Protein 5YIX (pdb70)

Organism: Caulobacter vibrioides (strain NA1000 / CB15N) (NCBI:txid565050)

Structure (mmCIF, N/CA/C/O backbone):
data_5YIX
#
_entry.id   5YIX
#
_cell.length_a   65.199
_cell.length_b   65.199
_cell.length_c   397.934
_cell.angle_alpha   90.00
_cell.angle_beta   90.00
_cell.angle_gamma   120.00
#
_symmetry.space_group_name_H-M   'P 65 2 2'
#
loop_
_entity.id
_entity.type
_entity.pdbx_description
1 polymer 'RNA polymerase sigma factor RpoD'
2 polymer 'Cell cycle regulatory protein GcrA'
3 non-polymer (R,R)-2,3-BUTANEDIOL
4 non-polymer 'ZINC ION'
5 water water
#
loop_
_atom_site.group_PDB
_atom_site.id
_atom_site.type_symbol
_atom_site.label_atom_id
_atom_site.label_alt_id
_atom_site.label_comp_id
_atom_site.label_asym_id
_atom_site.label_entity_id
_atom_site.label_seq_id
_atom_site.pdbx_PDB_ins_code
_atom_site.Cartn_x
_atom_site.Cartn_y
_atom_site.Cartn_z
_atom_site.occupancy
_atom_site.B_iso_or_equiv
_atom_site.auth_seq_id
_atom_site.auth_comp_id
_atom_site.auth_asym_id
_atom_site.auth_atom_id
_atom_site.pdbx_PDB_model_num
ATOM 1 N N . LEU A 1 2 ? 44.822 38.349 200.921 1.00 28.13 128 LEU A N 1
ATOM 2 C CA . LEU A 1 2 ? 44.798 38.130 202.366 1.00 36.40 128 LEU A CA 1
ATOM 3 C C . LEU A 1 2 ? 43.812 37.034 202.799 1.00 36.71 128 LEU A C 1
ATOM 4 O O . LEU A 1 2 ? 44.068 36.329 203.770 1.00 36.18 128 LEU A O 1
ATOM 6 N N . LEU A 1 3 ? 42.678 36.894 202.119 1.00 30.82 129 LEU A N 1
ATOM 7 C CA . LEU A 1 3 ? 41.715 35.863 202.544 1.00 33.56 129 LEU A CA 1
ATOM 8 C C . LEU A 1 3 ? 41.981 34.499 201.898 1.00 26.33 129 LEU A C 1
ATOM 9 O O . LEU A 1 3 ? 42.298 34.418 200.721 1.00 26.94 129 LEU A O 1
ATOM 14 N N . SER A 1 4 ? 41.855 33.432 202.674 1.00 25.91 130 SER A N 1
ATOM 15 C CA . SER A 1 4 ? 41.792 32.097 202.091 1.00 29.02 130 SER A CA 1
ATOM 16 C C . SER A 1 4 ? 40.395 31.878 201.517 1.00 26.36 130 SER A C 1
ATOM 17 O O . SER A 1 4 ? 39.486 32.660 201.791 1.00 27.02 130 SER A O 1
ATOM 20 N N . ARG A 1 5 ? 40.206 30.805 200.754 1.00 23.99 131 ARG A N 1
ATOM 21 C CA . ARG A 1 5 ? 38.872 30.470 200.273 1.00 20.08 131 ARG A CA 1
ATOM 22 C C . ARG A 1 5 ? 37.899 30.294 201.438 1.00 20.61 131 ARG A C 1
ATOM 23 O O . ARG A 1 5 ? 36.713 30.672 201.344 1.00 19.36 131 ARG A O 1
ATOM 31 N N . GLU A 1 6 ? 38.399 29.724 202.535 1.00 20.46 132 GLU A N 1
ATOM 32 C CA . GLU A 1 6 ? 37.585 29.521 203.743 1.00 18.85 132 GLU A CA 1
ATOM 33 C C . GLU A 1 6 ? 37.202 30.864 204.389 1.00 19.12 132 GLU A C 1
ATOM 34 O O . GLU A 1 6 ? 36.127 30.992 204.948 1.00 18.21 132 GLU A O 1
ATOM 40 N N . GLY A 1 7 ? 38.085 31.856 204.313 1.00 19.74 133 GLY A N 1
ATOM 41 C CA . GLY A 1 7 ? 37.788 33.185 204.844 1.00 22.46 133 GLY A CA 1
ATOM 42 C C . GLY A 1 7 ? 36.707 33.876 204.022 1.00 23.83 133 GLY A C 1
ATOM 43 O O . GLY A 1 7 ? 35.792 34.526 204.563 1.00 21.99 133 GLY A O 1
ATOM 44 N N . GLU A 1 8 ? 36.800 33.706 202.705 1.00 21.61 134 GLU A N 1
ATOM 45 C CA . GLU A 1 8 ? 35.786 34.207 201.791 1.00 20.57 134 GLU A CA 1
ATOM 46 C C . GLU A 1 8 ? 34.431 33.593 202.105 1.00 21.23 134 GLU A C 1
ATOM 47 O O . GLU A 1 8 ? 33.420 34.301 202.187 1.00 22.95 134 GLU A O 1
ATOM 53 N N . ILE A 1 9 ? 34.420 32.279 202.312 1.00 21.81 135 ILE A N 1
ATOM 54 C CA . ILE A 1 9 ? 33.194 31.582 202.635 1.00 16.62 135 ILE A CA 1
ATOM 55 C C . ILE A 1 9 ? 32.641 32.076 203.965 1.00 21.90 135 ILE A C 1
ATOM 56 O O . ILE A 1 9 ? 31.442 32.317 204.089 1.00 19.87 135 ILE A O 1
ATOM 61 N N . ALA A 1 10 ? 33.516 32.219 204.959 1.00 20.83 136 ALA A N 1
ATOM 62 C CA . ALA A 1 10 ? 33.101 32.631 206.298 1.00 20.55 136 ALA A CA 1
ATOM 63 C C . ALA A 1 10 ? 32.428 34.009 206.252 1.00 22.58 136 ALA A C 1
ATOM 64 O O . ALA A 1 10 ? 31.403 34.257 206.907 1.00 20.33 136 ALA A O 1
ATOM 66 N N . ILE A 1 11 ? 33.009 34.892 205.450 1.00 20.96 137 ILE A N 1
ATOM 67 C CA . ILE A 1 11 ? 32.449 36.205 205.267 1.00 21.18 137 ILE A CA 1
ATOM 68 C C . ILE A 1 11 ? 31.101 36.125 204.566 1.00 23.70 137 ILE A C 1
ATOM 69 O O . ILE A 1 11 ? 30.137 36.739 205.027 1.00 26.67 137 ILE A O 1
ATOM 74 N N . ALA A 1 12 ? 31.015 35.354 203.482 1.00 21.38 138 ALA A N 1
ATOM 75 C CA . ALA A 1 12 ? 29.731 35.176 202.804 1.00 21.45 138 ALA A CA 1
ATOM 76 C C . ALA A 1 12 ? 28.658 34.696 203.786 1.00 20.22 138 ALA A C 1
ATOM 77 O O . ALA A 1 12 ? 27.552 35.231 203.809 1.00 22.28 138 ALA A O 1
ATOM 79 N N . LYS A 1 13 ? 29.005 33.715 204.611 1.00 18.21 139 LYS A N 1
ATOM 80 C CA . LYS A 1 13 ? 28.075 33.140 205.569 1.00 21.52 139 LYS A CA 1
ATOM 81 C C . LYS A 1 13 ? 27.630 34.146 206.613 1.00 21.07 139 LYS A C 1
ATOM 82 O O . LYS A 1 13 ? 26.472 34.148 207.000 1.00 22.11 139 LYS A O 1
ATOM 88 N N . ARG A 1 14 ? 28.548 34.997 207.068 1.00 22.28 140 ARG A N 1
ATOM 89 C CA . ARG A 1 14 ? 28.192 36.011 208.057 1.00 18.73 140 ARG A CA 1
ATOM 90 C C . ARG A 1 14 ? 27.248 37.030 207.409 1.00 21.81 140 ARG A C 1
ATOM 91 O O . ARG A 1 14 ? 26.243 37.420 207.983 1.00 22.55 140 ARG A O 1
ATOM 99 N N . ILE A 1 15 ? 27.551 37.433 206.188 1.00 22.84 141 ILE A N 1
ATOM 100 C CA . ILE A 1 15 ? 26.660 38.345 205.488 1.00 22.56 141 ILE A CA 1
ATOM 101 C C . ILE A 1 15 ? 25.265 37.756 205.346 1.00 24.51 141 ILE A C 1
ATOM 102 O O . ILE A 1 15 ? 24.256 38.431 205.606 1.00 25.82 141 ILE A O 1
ATOM 107 N N . GLU A 1 16 ? 25.211 36.486 204.956 1.00 20.48 142 GLU A N 1
ATOM 108 C CA . GLU A 1 16 ? 23.938 35.835 204.735 1.00 22.67 142 GLU A CA 1
ATOM 109 C C . GLU A 1 16 ? 23.180 35.720 206.046 1.00 25.03 142 GLU A C 1
ATOM 110 O O . GLU A 1 16 ? 21.968 35.898 206.062 1.00 28.42 142 GLU A O 1
ATOM 116 N N . ALA A 1 17 ? 23.889 35.445 207.142 1.00 22.34 143 ALA A N 1
ATOM 117 C CA . ALA A 1 17 ? 23.245 35.314 208.450 1.00 23.47 143 ALA A CA 1
ATOM 118 C C . ALA A 1 17 ? 22.709 36.656 208.964 1.00 22.25 143 ALA A C 1
ATOM 119 O O . ALA A 1 17 ? 21.630 36.718 209.545 1.00 23.04 143 ALA A O 1
ATOM 121 N N . GLY A 1 18 ? 23.478 37.719 208.750 1.00 21.03 144 GLY A N 1
ATOM 122 C CA . GLY A 1 18 ? 23.078 39.051 209.149 1.00 22.73 144 GLY A CA 1
ATOM 123 C C . GLY A 1 18 ? 21.824 39.446 208.392 1.00 23.79 144 GLY A C 1
ATOM 124 O O . GLY A 1 18 ? 20.826 39.857 208.991 1.00 20.98 144 GLY A O 1
ATOM 125 N N . ARG A 1 19 ? 21.885 39.288 207.070 1.00 25.68 145 ARG A N 1
ATOM 126 C CA . ARG A 1 19 ? 20.732 39.487 206.197 1.00 22.54 145 ARG A CA 1
ATOM 127 C C . ARG A 1 19 ? 19.516 38.698 206.668 1.00 24.25 145 ARG A C 1
ATOM 128 O O . ARG A 1 19 ? 18.425 39.259 206.750 1.00 23.17 145 ARG A O 1
ATOM 136 N N . ASP A 1 20 ? 19.694 37.410 206.969 1.00 22.18 146 ASP A N 1
ATOM 137 C CA . ASP A 1 20 ? 18.582 36.583 207.447 1.00 24.99 146 ASP A CA 1
ATOM 138 C C . ASP A 1 20 ? 17.995 37.139 208.742 1.00 26.32 146 ASP A C 1
ATOM 139 O O . ASP A 1 20 ? 16.793 37.094 208.950 1.00 24.54 146 ASP A O 1
ATOM 144 N N . THR A 1 21 ? 18.853 37.626 209.626 1.00 23.70 147 THR A N 1
ATOM 145 C CA . THR A 1 21 ? 18.383 38.184 210.882 1.00 23.47 147 THR A CA 1
ATOM 146 C C . THR A 1 21 ? 17.535 39.432 210.578 1.00 22.56 147 THR A C 1
ATOM 147 O O . THR A 1 21 ? 16.455 39.624 211.161 1.00 20.39 147 THR A O 1
ATOM 151 N N . MET A 1 22 ? 17.989 40.229 209.612 1.00 20.50 148 MET A N 1
ATOM 152 C CA . MET A 1 22 ? 17.239 41.409 209.186 1.00 21.23 148 MET A CA 1
ATOM 153 C C . MET A 1 22 ? 15.869 41.036 208.636 1.00 23.99 148 MET A C 1
ATOM 154 O O . MET A 1 22 ? 14.859 41.619 209.022 1.00 23.92 148 MET A O 1
ATOM 159 N N . ILE A 1 23 ? 15.836 40.071 207.726 1.00 22.57 149 ILE A N 1
ATOM 160 C CA . ILE A 1 23 ? 14.583 39.624 207.146 1.00 23.54 149 ILE A CA 1
ATOM 161 C C . ILE A 1 23 ? 13.656 39.058 208.233 1.00 22.48 149 ILE A C 1
ATOM 162 O O . ILE A 1 23 ? 12.437 39.282 208.223 1.00 17.48 149 ILE A O 1
ATOM 167 N N . ARG A 1 24 ? 14.254 38.332 209.169 1.00 21.50 150 ARG A N 1
ATOM 168 C CA . ARG A 1 24 ? 13.527 37.712 210.263 1.00 22.20 150 ARG A CA 1
ATOM 169 C C . ARG A 1 24 ? 12.797 38.787 211.051 1.00 25.06 150 ARG A C 1
ATOM 170 O O . ARG A 1 24 ? 11.618 38.639 211.342 1.00 27.59 150 ARG A O 1
ATOM 178 N N . GLY A 1 25 ? 13.490 39.887 211.358 1.00 24.23 151 GLY A N 1
ATOM 179 C CA . GLY A 1 25 ? 12.876 40.994 212.077 1.00 21.77 151 GLY A CA 1
ATOM 180 C C . GLY A 1 25 ? 11.852 41.735 211.242 1.00 22.49 151 GLY A C 1
ATOM 181 O O . GLY A 1 25 ? 10.742 42.039 211.688 1.00 26.88 151 GLY A O 1
ATOM 182 N N . LEU A 1 26 ? 12.220 42.010 210.004 1.00 18.97 152 LEU A N 1
ATOM 183 C CA . LEU A 1 26 ? 11.333 42.673 209.063 1.00 21.68 152 LEU A CA 1
ATOM 184 C C . LEU A 1 26 ? 10.006 41.943 208.802 1.00 24.27 152 LEU A C 1
ATOM 185 O O . LEU A 1 26 ? 8.981 42.587 208.603 1.00 28.44 152 LEU A O 1
ATOM 190 N N . CYS A 1 27 ? 10.004 40.616 208.812 1.00 22.92 153 CYS A N 1
ATOM 191 C CA . CYS A 1 27 ? 8.811 39.869 208.416 1.00 28.85 153 CYS A CA 1
ATOM 192 C C . CYS A 1 27 ? 7.711 39.912 209.495 1.00 30.18 153 CYS A C 1
ATOM 193 O O . CYS A 1 27 ? 6.545 39.580 209.230 1.00 29.62 153 CYS A O 1
ATOM 196 N N . GLU A 1 28 ? 8.082 40.327 210.699 1.00 28.66 154 GLU A N 1
ATOM 197 C CA . GLU A 1 28 ? 7.117 40.509 211.772 1.00 30.58 154 GLU A CA 1
ATOM 198 C C . GLU A 1 28 ? 6.271 41.769 211.554 1.00 30.24 154 GLU A C 1
ATOM 199 O O . GLU A 1 28 ? 5.140 41.863 212.027 1.00 29.90 154 GLU A O 1
ATOM 205 N N . SER A 1 29 ? 6.814 42.728 210.820 1.00 27.32 155 SER A N 1
ATOM 206 C CA . SER A 1 29 ? 6.108 43.974 210.572 1.00 28.80 155 SER A CA 1
ATOM 207 C C . SER A 1 29 ? 5.194 43.879 209.368 1.00 31.47 155 SER A C 1
ATOM 208 O O . SER A 1 29 ? 5.573 43.342 208.330 1.00 30.58 155 SER A O 1
ATOM 211 N N . ALA A 1 30 ? 3.995 44.435 209.501 1.00 35.16 156 ALA A N 1
ATOM 212 C CA . ALA A 1 30 ? 3.018 44.435 208.419 1.00 34.51 156 ALA A CA 1
ATOM 213 C C . ALA A 1 30 ? 3.507 45.262 207.236 1.00 31.67 156 ALA A C 1
ATOM 214 O O . ALA A 1 30 ? 3.204 44.951 206.091 1.00 33.21 156 ALA A O 1
ATOM 216 N N . LEU A 1 31 ? 4.244 46.329 207.521 1.00 30.39 157 LEU A N 1
ATOM 217 C CA . LEU A 1 31 ? 4.725 47.214 206.471 1.00 34.10 157 LEU A CA 1
ATOM 218 C C . LEU A 1 31 ? 5.624 46.498 205.450 1.00 32.75 157 LEU A C 1
ATOM 219 O O . LEU A 1 31 ? 5.585 46.816 204.260 1.00 28.57 157 LEU A O 1
ATOM 224 N N . THR A 1 32 ? 6.413 45.522 205.887 1.00 28.21 158 THR A N 1
ATOM 225 C CA . THR A 1 32 ? 7.334 44.921 204.933 1.00 34.73 158 THR A CA 1
ATOM 226 C C . THR A 1 32 ? 6.541 44.148 203.882 1.00 31.09 158 THR A C 1
ATOM 227 O O . THR A 1 32 ? 6.833 44.207 202.683 1.00 28.43 158 THR A O 1
ATOM 231 N N . PHE A 1 33 ? 5.483 43.483 204.316 1.00 30.89 159 PHE A N 1
ATOM 232 C CA . PHE A 1 33 ? 4.676 42.761 203.361 1.00 33.37 159 PHE A CA 1
ATOM 233 C C . PHE A 1 33 ? 3.683 43.638 202.602 1.00 33.87 159 PHE A C 1
ATOM 234 O O . PHE A 1 33 ? 3.315 43.306 201.474 1.00 32.61 159 PHE A O 1
ATOM 242 N N . GLU A 1 34 ? 3.281 44.771 203.170 1.00 28.31 160 GLU A N 1
ATOM 243 C CA . GLU A 1 34 ? 2.518 45.724 202.372 1.00 30.31 160 GLU A CA 1
ATOM 244 C C . GLU A 1 34 ? 3.397 46.236 201.226 1.00 31.67 160 GLU A C 1
ATOM 245 O O . GLU A 1 34 ? 2.933 46.396 200.090 1.00 27.67 160 GLU A O 1
ATOM 251 N N . ALA A 1 35 ? 4.668 46.479 201.541 1.00 29.82 161 ALA A N 1
ATOM 252 C CA . ALA A 1 35 ? 5.647 46.946 200.570 1.00 27.73 161 ALA A CA 1
ATOM 253 C C . ALA A 1 35 ? 5.807 45.925 199.462 1.00 28.45 161 ALA A C 1
ATOM 254 O O . ALA A 1 35 ? 5.740 46.252 198.271 1.00 28.69 161 ALA A O 1
ATOM 256 N N . ILE A 1 36 ? 5.978 44.672 199.858 1.00 28.92 162 ILE A N 1
ATOM 257 C CA . ILE A 1 36 ? 6.103 43.612 198.868 1.00 31.07 162 ILE A CA 1
ATOM 258 C C . ILE A 1 36 ? 4.82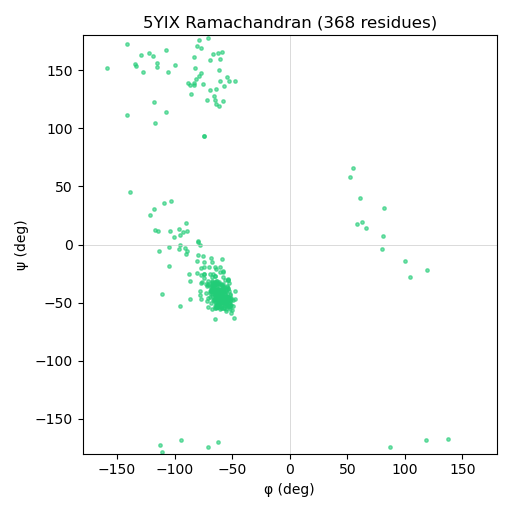3 43.463 198.025 1.00 32.05 162 ILE A C 1
ATOM 259 O O . ILE A 1 36 ? 4.891 43.216 196.821 1.00 32.41 162 ILE A O 1
ATOM 264 N N . MET A 1 37 ? 3.659 43.667 198.625 1.00 31.14 163 MET A N 1
ATOM 265 C CA . MET A 1 37 ? 2.423 43.657 197.841 1.00 28.29 163 MET A CA 1
ATOM 266 C C . MET A 1 37 ? 2.360 44.792 196.826 1.00 32.24 163 MET A C 1
ATOM 267 O O . MET A 1 37 ? 1.938 44.583 195.679 1.00 33.18 163 MET A O 1
ATOM 272 N N . VAL A 1 38 ? 2.804 45.981 197.231 1.00 30.26 164 VAL A N 1
ATOM 273 C CA . VAL A 1 38 ? 2.876 47.103 196.300 1.00 29.00 164 VAL A CA 1
ATOM 274 C C . VAL A 1 38 ? 3.843 46.784 195.160 1.00 29.23 164 VAL A C 1
ATOM 275 O O . VAL A 1 38 ? 3.543 47.044 194.009 1.00 31.74 164 VAL A O 1
ATOM 279 N N . TRP A 1 39 ? 4.991 46.191 195.473 1.00 29.77 165 TRP A N 1
ATOM 280 C CA . TRP A 1 39 ? 5.958 45.866 194.429 1.00 29.45 165 TRP A CA 1
ATOM 281 C C . TRP A 1 39 ? 5.382 44.835 193.445 1.00 32.84 165 TRP A C 1
ATOM 282 O O . TRP A 1 39 ? 5.563 44.950 192.231 1.00 31.29 165 TRP A O 1
ATOM 293 N N . ARG A 1 40 ? 4.662 43.852 193.969 1.00 29.46 166 ARG A N 1
ATOM 294 C CA . ARG A 1 40 ? 3.974 42.894 193.123 1.00 31.13 166 ARG A CA 1
ATOM 295 C C . ARG A 1 40 ? 3.036 43.610 192.161 1.00 35.61 166 ARG A C 1
ATOM 296 O O . ARG A 1 40 ? 3.055 43.377 190.945 1.00 34.48 166 ARG A O 1
ATOM 304 N N . GLU A 1 41 ? 2.229 44.498 192.731 1.00 36.91 167 GLU A N 1
ATOM 305 C CA . GLU A 1 41 ? 1.344 45.366 191.971 1.00 36.31 167 GLU A CA 1
ATOM 306 C C . GLU A 1 41 ? 2.063 46.113 190.837 1.00 38.27 167 GLU A C 1
ATOM 307 O O . GLU A 1 41 ? 1.715 45.977 189.663 1.00 36.66 167 GLU A O 1
ATOM 313 N N . GLU A 1 42 ? 3.074 46.893 191.197 1.00 37.16 168 GLU A N 1
ATOM 314 C CA . GLU A 1 42 ? 3.769 47.737 190.238 1.00 38.45 168 GLU A CA 1
ATOM 315 C C . GLU A 1 42 ? 4.500 46.914 189.172 1.00 37.38 168 GLU A C 1
ATOM 316 O O . GLU A 1 42 ? 4.709 47.392 188.056 1.00 37.33 168 GLU A O 1
ATOM 322 N N . LEU A 1 43 ? 4.885 45.684 189.506 1.00 32.79 169 LEU A N 1
ATOM 323 C CA . LEU A 1 43 ? 5.470 44.798 188.500 1.00 35.28 169 LEU A CA 1
ATOM 324 C C . LEU A 1 43 ? 4.390 44.358 187.520 1.00 38.49 169 LEU A C 1
ATOM 325 O O . LEU A 1 43 ? 4.594 44.387 186.305 1.00 33.77 169 LEU A O 1
ATOM 330 N N . GLY A 1 44 ? 3.239 43.955 188.060 1.00 35.49 170 GLY A N 1
ATOM 331 C CA . GLY A 1 44 ? 2.139 43.481 187.242 1.00 33.48 170 GLY A CA 1
ATOM 332 C C . GLY A 1 44 ? 1.649 44.494 186.223 1.00 37.98 170 GLY A C 1
ATOM 333 O O . GLY A 1 44 ? 1.069 44.127 185.212 1.00 47.71 170 GLY A O 1
ATOM 334 N N . THR A 1 45 ? 1.890 45.771 186.484 1.00 34.21 171 THR A N 1
ATOM 335 C CA . THR A 1 45 ? 1.377 46.831 185.632 1.00 38.35 171 THR A CA 1
ATOM 336 C C . THR A 1 45 ? 2.493 47.599 184.930 1.00 40.77 171 THR A C 1
ATOM 337 O O . THR A 1 45 ? 2.257 48.658 184.355 1.00 46.82 171 THR A O 1
ATOM 341 N N . GLY A 1 46 ? 3.709 47.075 184.994 1.00 34.12 172 GLY A N 1
ATOM 342 C CA . GLY A 1 46 ? 4.844 47.705 184.354 1.00 34.38 172 GLY A CA 1
ATOM 343 C C . GLY A 1 46 ? 5.227 49.041 184.966 1.00 38.97 172 GLY A C 1
ATOM 344 O O . GLY A 1 46 ? 5.975 49.798 184.362 1.00 39.78 172 GLY A O 1
ATOM 345 N N . ARG A 1 47 ? 4.716 49.353 186.153 1.00 38.37 173 ARG A N 1
ATOM 346 C CA . ARG A 1 47 ? 5.134 50.589 186.804 1.00 41.87 173 ARG A CA 1
ATOM 347 C C . ARG A 1 47 ? 6.606 50.489 187.172 1.00 42.11 173 ARG A C 1
ATOM 348 O O . ARG A 1 47 ? 7.369 51.440 186.978 1.00 41.34 173 ARG A O 1
ATOM 356 N N . ILE A 1 48 ? 7.013 49.333 187.691 1.00 38.32 174 ILE A N 1
ATOM 357 C CA . ILE A 1 48 ? 8.438 49.093 187.892 1.00 40.20 174 ILE A CA 1
ATOM 358 C C . ILE A 1 48 ? 8.915 47.844 187.158 1.00 34.58 174 ILE A C 1
ATOM 359 O O . ILE A 1 48 ? 8.118 47.010 186.711 1.00 33.07 174 ILE A O 1
ATOM 364 N N . LEU A 1 49 ? 10.231 47.741 187.030 1.00 33.97 175 LEU A N 1
ATOM 365 C CA . LEU A 1 49 ? 10.859 46.668 186.280 1.00 31.45 175 LEU A CA 1
ATOM 366 C C . LEU A 1 49 ? 11.344 45.591 187.229 1.00 31.22 175 LEU A C 1
ATOM 367 O O . LEU A 1 49 ? 11.618 45.872 188.406 1.00 28.43 175 LEU A O 1
ATOM 372 N N . LEU A 1 50 ? 11.449 44.369 186.709 1.00 24.30 176 LEU A N 1
ATOM 373 C CA . LEU A 1 50 ? 11.874 43.223 187.503 1.00 25.88 176 LEU A CA 1
ATOM 374 C C . LEU A 1 50 ? 13.196 43.507 188.202 1.00 26.09 176 LEU A C 1
ATOM 375 O O . LEU A 1 50 ? 13.380 43.129 189.356 1.00 23.85 176 LEU A O 1
ATOM 380 N N . ARG A 1 51 ? 14.091 44.202 187.500 1.00 24.61 177 ARG A N 1
ATOM 381 C CA . ARG A 1 51 ? 15.445 44.464 187.986 1.00 27.51 177 ARG A CA 1
ATOM 382 C C . ARG A 1 51 ? 15.506 45.346 189.246 1.00 25.03 177 ARG A C 1
ATOM 383 O O . ARG A 1 51 ? 16.517 45.361 189.942 1.00 24.03 177 ARG A O 1
ATOM 391 N N . GLU A 1 52 ? 14.439 46.077 189.530 1.00 20.62 178 GLU A N 1
ATOM 392 C CA . GLU A 1 52 ? 14.420 46.958 190.698 1.00 28.45 178 GLU A CA 1
ATOM 393 C C . GLU A 1 52 ? 13.942 46.214 191.953 1.00 25.71 178 GLU A C 1
ATOM 394 O O . GLU A 1 52 ? 14.292 46.591 193.063 1.00 27.33 178 GLU A O 1
ATOM 400 N N . VAL A 1 53 ? 13.163 45.148 191.767 1.00 24.21 179 VAL A N 1
ATOM 401 C CA . VAL A 1 53 ? 12.668 44.347 192.883 1.00 20.75 179 VAL A CA 1
ATOM 402 C C . VAL A 1 53 ? 13.634 43.249 193.318 1.00 23.70 179 VAL A C 1
ATOM 403 O O . VAL A 1 53 ? 13.895 43.080 194.508 1.00 23.81 179 VAL A O 1
ATOM 407 N N . ILE A 1 54 ? 14.165 42.494 192.362 1.00 22.95 180 ILE A N 1
ATOM 408 C CA . ILE A 1 54 ? 15.057 41.390 192.702 1.00 22.74 180 ILE A CA 1
ATOM 409 C C . ILE A 1 54 ? 16.503 41.701 192.358 1.00 22.08 180 ILE A C 1
ATOM 410 O O . ILE A 1 54 ? 16.791 42.665 191.673 1.00 24.54 180 ILE A O 1
ATOM 415 N N . ASP A 1 55 ? 17.402 40.877 192.872 1.00 25.57 181 ASP A N 1
ATOM 416 C CA . ASP A 1 55 ? 18.767 40.794 192.389 1.00 24.44 181 ASP A CA 1
ATOM 417 C C . ASP A 1 55 ? 18.763 40.053 191.045 1.00 23.44 181 ASP A C 1
ATOM 418 O O . ASP A 1 55 ? 18.833 38.823 191.000 1.00 22.53 181 ASP A O 1
ATOM 423 N N . LEU A 1 56 ? 18.689 40.801 189.952 1.00 23.50 182 LEU A N 1
ATOM 424 C CA . LEU A 1 56 ? 18.497 40.190 188.637 1.00 25.50 182 LEU A CA 1
ATOM 425 C C . LEU A 1 56 ? 19.610 39.212 188.234 1.00 26.52 182 LEU A C 1
ATOM 426 O O . LEU A 1 56 ? 19.341 38.043 187.910 1.00 23.49 182 LEU A O 1
ATOM 431 N N . GLU A 1 57 ? 20.852 39.687 188.263 1.00 24.39 183 GLU A N 1
ATOM 432 C CA . GLU A 1 57 ? 21.981 38.859 187.855 1.00 27.09 183 GLU A CA 1
ATOM 433 C C . GLU A 1 57 ? 22.197 37.666 188.790 1.00 24.18 183 GLU A C 1
ATOM 434 O O . GLU A 1 57 ? 22.510 36.566 188.328 1.00 25.04 183 GLU A O 1
ATOM 440 N N . GLY A 1 58 ? 22.040 37.879 190.095 1.00 24.73 184 GLY A N 1
ATOM 441 C CA . GLY A 1 58 ? 22.097 36.777 191.047 1.00 24.87 184 GLY A CA 1
ATOM 442 C C . GLY A 1 58 ? 21.087 35.663 190.773 1.00 27.32 184 GLY A C 1
ATOM 443 O O . GLY A 1 58 ? 21.433 34.471 190.779 1.00 25.30 184 GLY A O 1
ATOM 444 N N . THR A 1 59 ? 19.837 36.054 190.518 1.00 25.43 185 THR A N 1
ATOM 445 C CA . THR A 1 59 ? 18.760 35.094 190.264 1.00 26.26 185 THR A CA 1
ATOM 446 C C . THR A 1 59 ? 18.990 34.334 188.957 1.00 27.23 185 THR A C 1
ATOM 447 O O . THR A 1 59 ? 18.895 33.071 188.900 1.00 27.60 185 THR A O 1
ATOM 451 N N . TYR A 1 60 ? 19.312 35.100 187.910 1.00 25.92 186 TYR A N 1
ATOM 452 C CA . TYR A 1 60 ? 19.605 34.488 186.612 1.00 26.81 186 TYR A CA 1
ATOM 453 C C . TYR A 1 60 ? 20.766 33.505 186.717 1.00 28.62 186 TYR A C 1
ATOM 454 O O . TYR A 1 60 ? 20.701 32.406 186.154 1.00 26.53 186 TYR A O 1
ATOM 463 N N . ALA A 1 61 ? 21.817 33.893 187.445 1.00 26.78 187 ALA A N 1
ATOM 464 C CA . ALA A 1 61 ? 22.962 33.004 187.650 1.00 26.69 187 ALA A CA 1
ATOM 465 C C . ALA A 1 61 ? 22.536 31.760 188.397 1.00 31.67 187 ALA A C 1
ATOM 466 O O . ALA A 1 61 ? 23.089 30.674 188.182 1.00 28.87 187 ALA A O 1
ATOM 468 N N . ALA A 1 62 ? 21.558 31.922 189.287 1.00 28.22 188 ALA A N 1
ATOM 469 C CA . ALA A 1 62 ? 21.108 30.790 190.085 1.00 31.60 188 ALA A CA 1
ATOM 470 C C . ALA A 1 62 ? 20.383 29.767 189.217 1.00 33.53 188 ALA A C 1
ATOM 471 O O . ALA A 1 62 ? 20.336 28.587 189.570 1.00 29.82 188 ALA A O 1
ATOM 473 N N . ILE A 1 63 ? 19.811 30.208 188.094 1.00 31.75 189 ILE A N 1
ATOM 474 C CA . ILE A 1 63 ? 19.249 29.236 187.138 1.00 32.47 189 ILE A CA 1
ATOM 475 C C . ILE A 1 63 ? 20.215 28.077 186.790 1.00 37.60 189 ILE A C 1
ATOM 476 O O . ILE A 1 63 ? 19.844 26.903 186.899 1.00 33.54 189 ILE A O 1
ATOM 481 N N . ASN A 1 64 ? 21.441 28.396 186.375 1.00 37.41 190 ASN A N 1
ATOM 482 C CA . ASN A 1 64 ? 22.428 27.352 186.047 1.00 43.58 190 ASN A CA 1
ATOM 483 C C . ASN A 1 64 ? 23.459 27.107 187.149 1.00 40.36 190 ASN A C 1
ATOM 484 O O . ASN A 1 64 ? 24.424 26.359 186.955 1.00 38.31 190 ASN A O 1
ATOM 489 N N . GLY A 1 65 ? 23.261 27.749 188.293 1.00 32.88 191 GLY A N 1
ATOM 490 C CA . GLY A 1 65 ? 24.179 27.600 189.406 1.00 35.23 191 GLY A CA 1
ATOM 491 C C . GLY A 1 65 ? 25.591 28.054 189.082 1.00 35.40 191 GLY A C 1
ATOM 492 O O . GLY A 1 65 ? 26.564 27.409 189.478 1.00 33.13 191 GLY A O 1
ATOM 493 N N . VAL A 1 66 ? 25.693 29.163 188.352 1.00 34.34 192 VAL A N 1
ATOM 494 C CA . VAL A 1 66 ? 26.976 29.770 188.005 1.00 30.73 192 VAL A CA 1
ATOM 495 C C . VAL A 1 66 ? 27.167 31.126 188.700 1.00 30.82 192 VAL A C 1
ATOM 496 O O . VAL A 1 66 ? 26.355 31.523 189.544 1.00 33.67 192 VAL A O 1
ATOM 500 N N . ALA A 1 67 ? 28.227 31.843 188.338 1.00 27.25 193 ALA A N 1
ATOM 501 C CA . ALA A 1 67 ? 28.496 33.144 188.938 1.00 29.03 193 ALA A CA 1
ATOM 502 C C . ALA A 1 67 ? 27.691 34.257 188.268 1.00 26.52 193 ALA A C 1
ATOM 503 O O . ALA A 1 67 ? 27.548 34.283 187.052 1.00 19.28 193 ALA A O 1
ATOM 505 N N . ALA A 1 68 ? 27.173 35.168 189.089 1.00 24.92 194 ALA A N 1
ATOM 506 C CA . ALA A 1 68 ? 26.472 36.348 188.606 1.00 22.23 194 ALA A CA 1
ATOM 507 C C . ALA A 1 68 ? 27.420 37.247 187.814 1.00 25.09 194 ALA A C 1
ATOM 508 O O . ALA A 1 68 ? 28.538 37.524 188.237 1.00 22.99 194 ALA A O 1
ATOM 510 N N . GLN A 1 69 ? 26.977 37.720 186.660 1.00 25.31 195 GLN A N 1
ATOM 511 C CA . GLN A 1 69 ? 27.825 38.608 185.893 1.00 30.58 195 GLN A CA 1
ATOM 512 C C . GLN A 1 69 ? 27.021 39.794 185.389 1.00 30.35 195 GLN A C 1
ATOM 513 O O . GLN A 1 69 ? 25.803 39.698 185.266 1.00 28.11 195 GLN A O 1
ATOM 519 N N . PRO A 1 70 ? 27.703 40.926 185.127 1.00 28.37 196 PRO A N 1
ATOM 520 C CA . PRO A 1 70 ? 27.048 42.120 184.589 1.00 31.77 196 PRO A CA 1
ATOM 521 C C . PRO A 1 70 ? 26.279 41.823 183.303 1.00 33.04 196 PRO A C 1
ATOM 522 O O . PRO A 1 70 ? 26.696 40.991 182.498 1.00 33.42 196 PRO A O 1
ATOM 526 N N . ALA A 1 71 ? 25.145 42.486 183.133 1.00 35.83 197 ALA A N 1
ATOM 527 C CA . ALA A 1 71 ? 24.321 42.271 181.957 1.00 40.03 197 ALA A CA 1
ATOM 528 C C . ALA A 1 71 ? 24.879 43.012 180.753 1.00 40.97 197 ALA A C 1
ATOM 529 O O . ALA A 1 71 ? 25.429 44.106 180.885 1.00 43.88 197 ALA A O 1
ATOM 531 N N . ALA A 1 72 ? 24.730 42.400 179.582 1.00 41.33 198 ALA A N 1
ATOM 532 C CA . ALA A 1 72 ? 25.143 43.010 178.326 1.00 43.90 198 ALA A CA 1
ATOM 533 C C . ALA A 1 72 ? 24.358 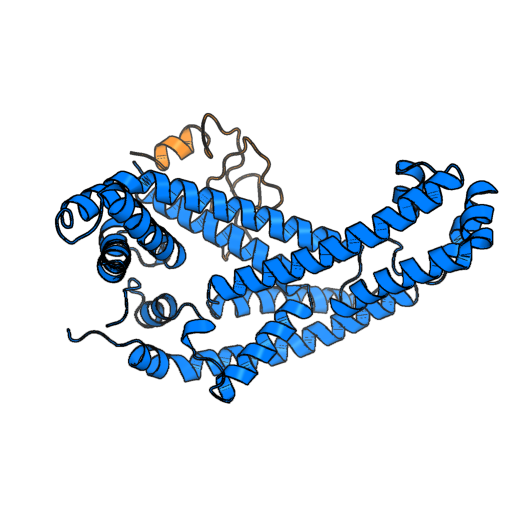44.291 178.062 1.00 47.20 198 ALA A C 1
ATOM 534 O O . ALA A 1 72 ? 23.358 44.565 178.731 1.00 49.26 198 ALA A O 1
ATOM 536 N N . GLY A 1 105 ? 30.189 38.841 173.388 1.00 50.57 231 GLY A N 1
ATOM 537 C CA . GLY A 1 105 ? 28.998 39.633 173.126 1.00 50.97 231 GLY A CA 1
ATOM 538 C C . GLY A 1 105 ? 27.705 38.840 172.964 1.00 54.33 231 GLY A C 1
ATOM 539 O O . GLY A 1 105 ? 26.681 39.386 172.538 1.00 47.53 231 GLY A O 1
ATOM 540 N N . ALA A 1 106 ? 27.739 37.556 173.311 1.00 50.54 232 ALA A N 1
ATOM 541 C CA . ALA A 1 106 ? 26.570 36.694 173.160 1.00 47.07 232 ALA A CA 1
ATOM 542 C C . ALA A 1 106 ? 25.755 36.562 174.452 1.00 52.23 232 ALA A C 1
ATOM 543 O O . ALA A 1 106 ? 24.698 35.922 174.466 1.00 45.92 232 ALA A O 1
ATOM 545 N N . GLY A 1 107 ? 26.253 37.160 175.532 1.00 50.61 233 GLY A N 1
ATOM 546 C CA . GLY A 1 107 ? 25.588 37.097 176.820 1.00 49.14 233 GLY A CA 1
ATOM 547 C C . GLY A 1 107 ? 24.211 37.736 176.824 1.00 45.07 233 GLY A C 1
ATOM 548 O O . GLY A 1 107 ? 23.854 38.477 175.907 1.00 47.49 233 GLY A O 1
ATOM 549 N N . PRO A 1 108 ? 23.423 37.450 177.868 1.00 49.37 234 PRO A N 1
ATOM 550 C CA . PRO A 1 108 ? 22.057 37.971 178.009 1.00 45.57 234 PRO A CA 1
ATOM 551 C C . PRO A 1 108 ? 22.018 39.440 178.424 1.00 34.54 234 PRO A C 1
ATOM 552 O O . PRO A 1 108 ? 22.793 39.859 179.279 1.00 33.43 234 PRO A O 1
ATOM 556 N N . THR A 1 109 ? 21.120 40.208 177.819 1.00 33.50 235 THR A N 1
ATOM 557 C CA . THR A 1 109 ? 20.882 41.579 178.247 1.00 31.89 235 THR A CA 1
ATOM 558 C C . THR A 1 109 ? 19.966 41.592 179.469 1.00 33.87 235 THR A C 1
ATOM 559 O O . THR A 1 109 ? 19.416 40.559 179.848 1.00 33.91 235 THR A O 1
ATOM 563 N N . VAL A 1 110 ? 19.812 42.755 180.091 1.00 34.53 236 VAL A N 1
ATOM 564 C CA . VAL A 1 110 ? 18.898 42.906 181.221 1.00 34.29 236 VAL A CA 1
ATOM 565 C C . VAL A 1 110 ? 17.487 42.410 180.866 1.00 36.06 236 VAL A C 1
ATOM 566 O O . VAL A 1 110 ? 16.854 41.666 181.640 1.00 32.08 236 VAL A O 1
ATOM 570 N N . SER A 1 111 ? 17.014 42.808 179.685 1.00 31.54 237 SER A N 1
ATOM 571 C CA . SER A 1 111 ? 15.698 42.408 179.205 1.00 33.94 237 SER A CA 1
ATOM 572 C C . SER A 1 111 ? 15.598 40.903 179.006 1.00 33.66 237 SER A C 1
ATOM 573 O O . SER A 1 111 ? 14.566 40.306 179.307 1.00 31.27 237 SER A O 1
ATOM 576 N N . ALA A 1 112 ? 16.663 40.308 178.476 1.00 32.40 238 ALA A N 1
ATOM 577 C CA . ALA A 1 112 ? 16.748 38.862 178.341 1.00 35.54 238 ALA A CA 1
ATOM 578 C C . ALA A 1 112 ? 16.545 38.165 179.698 1.00 33.53 238 ALA A C 1
ATOM 579 O O . ALA A 1 112 ? 15.664 37.308 179.850 1.00 32.38 238 ALA A O 1
ATOM 581 N N . MET A 1 113 ? 17.364 38.536 180.678 1.00 30.00 239 MET A N 1
ATOM 582 C CA . MET A 1 113 ? 17.270 37.952 182.020 1.00 30.99 239 MET A CA 1
ATOM 583 C C . MET A 1 113 ? 15.863 38.091 182.610 1.00 25.32 239 MET A C 1
ATOM 584 O O . MET A 1 113 ? 15.304 37.134 183.162 1.00 25.95 239 MET A O 1
ATOM 589 N N . GLU A 1 114 ? 15.290 39.279 182.461 1.00 24.54 240 GLU A N 1
ATOM 590 C CA . GLU A 1 114 ? 13.953 39.522 182.971 1.00 28.19 240 GLU A CA 1
ATOM 591 C C . GLU A 1 114 ? 12.959 38.589 182.299 1.00 28.51 240 GLU A C 1
ATOM 592 O O . GLU A 1 114 ? 12.111 38.010 182.967 1.00 24.45 240 GLU A O 1
ATOM 598 N N . GLY A 1 115 ? 13.091 38.422 180.986 1.00 28.32 241 GLY A N 1
ATOM 599 C CA . GLY A 1 115 ? 12.207 37.546 180.240 1.00 24.00 241 GLY A CA 1
ATOM 600 C C . GLY A 1 115 ? 12.308 36.100 180.699 1.00 28.36 241 GLY A C 1
ATOM 601 O O . GLY A 1 115 ? 11.293 35.400 180.768 1.00 29.55 241 GLY A O 1
ATOM 602 N N . GLU A 1 116 ? 13.523 35.652 181.018 1.00 23.46 242 GLU A N 1
ATOM 603 C CA . GLU A 1 116 ? 13.716 34.319 181.589 1.00 28.00 242 GLU A CA 1
ATOM 604 C C . GLU A 1 116 ? 13.089 34.144 182.977 1.00 27.06 242 GLU A C 1
ATOM 605 O O . GLU A 1 116 ? 12.653 33.040 183.314 1.00 27.26 242 GLU A O 1
ATOM 611 N N . LEU A 1 117 ? 13.088 35.208 183.783 1.00 23.37 243 LEU A N 1
ATOM 612 C CA . LEU A 1 117 ? 12.865 35.074 185.235 1.00 23.53 243 LEU A CA 1
ATOM 613 C C . LEU A 1 117 ? 11.488 35.511 185.738 1.00 22.81 243 LEU A C 1
ATOM 614 O O . LEU A 1 117 ? 11.062 35.168 186.858 1.00 23.99 243 LEU A O 1
ATOM 619 N N . ARG A 1 118 ? 10.810 36.293 184.912 1.00 21.68 244 ARG A N 1
ATOM 620 C CA . ARG A 1 118 ? 9.601 36.968 185.322 1.00 22.67 244 ARG A CA 1
ATOM 621 C C . ARG A 1 118 ? 8.540 36.029 185.888 1.00 25.91 244 ARG A C 1
ATOM 622 O O . ARG A 1 118 ? 8.041 36.245 186.991 1.00 26.20 244 ARG A O 1
ATOM 630 N N . GLU A 1 119 ? 8.203 34.986 185.135 1.00 25.89 245 GLU A N 1
ATOM 631 C CA . GLU A 1 119 ? 7.120 34.100 185.520 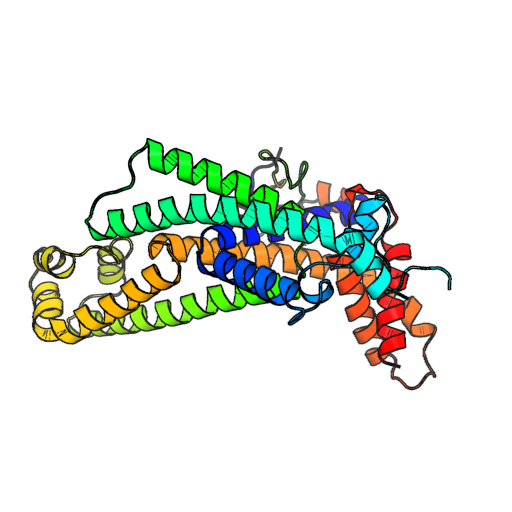1.00 24.77 245 GLU A CA 1
ATOM 632 C C . GLU A 1 119 ? 7.363 33.504 186.903 1.00 24.60 245 GLU A C 1
ATOM 633 O O . GLU A 1 119 ? 6.474 33.521 187.747 1.00 25.13 245 GLU A O 1
ATOM 639 N N . GLY A 1 120 ? 8.564 32.975 187.128 1.00 21.32 246 GLY A N 1
ATOM 640 C CA . GLY A 1 120 ? 8.912 32.397 188.408 1.00 19.96 246 GLY A CA 1
ATOM 641 C C . GLY A 1 120 ? 8.864 33.409 189.544 1.00 25.56 246 GLY A C 1
ATOM 642 O O . GLY A 1 120 ? 8.437 33.075 190.663 1.00 22.57 246 GLY A O 1
ATOM 643 N N . VAL A 1 121 ? 9.296 34.644 189.269 1.00 20.91 247 VAL A N 1
ATOM 644 C CA . VAL A 1 121 ? 9.300 35.654 190.329 1.00 23.73 247 VAL A CA 1
ATOM 645 C C . VAL A 1 121 ? 7.865 36.027 190.700 1.00 23.39 247 VAL A C 1
ATOM 646 O O . VAL A 1 121 ? 7.537 36.151 191.882 1.00 23.77 247 VAL A O 1
ATOM 650 N N . MET A 1 122 ? 7.008 36.176 189.690 1.00 24.15 248 MET A N 1
ATOM 651 C CA . MET A 1 122 ? 5.590 36.452 189.919 1.00 20.75 248 MET A CA 1
ATOM 652 C C . MET A 1 122 ? 4.903 35.325 190.669 1.00 24.31 248 MET A C 1
ATOM 653 O O . MET A 1 122 ? 4.072 35.587 191.542 1.00 24.85 248 MET A O 1
ATOM 658 N N . ALA A 1 123 ? 5.247 34.079 190.332 1.00 20.73 249 ALA A N 1
ATOM 659 C CA . ALA A 1 123 ? 4.699 32.917 191.032 1.00 24.61 249 ALA A CA 1
ATOM 660 C C . ALA A 1 123 ? 5.059 32.951 192.518 1.00 26.35 249 ALA A C 1
ATOM 661 O O . ALA A 1 123 ? 4.208 32.693 193.392 1.00 25.95 249 ALA A O 1
ATOM 663 N N . ILE A 1 124 ? 6.326 33.252 192.801 1.00 25.00 250 ILE A N 1
ATOM 664 C CA . ILE A 1 124 ? 6.767 33.345 194.197 1.00 25.48 250 ILE A CA 1
ATOM 665 C C . ILE A 1 124 ? 6.054 34.497 194.943 1.00 29.19 250 ILE A C 1
ATOM 666 O O . ILE A 1 124 ? 5.569 34.315 196.061 1.00 23.96 250 ILE A O 1
ATOM 671 N N . LEU A 1 125 ? 5.972 35.665 194.311 1.00 21.81 251 LEU A N 1
ATOM 672 C CA . LEU A 1 125 ? 5.298 36.802 194.925 1.00 24.37 251 LEU A CA 1
ATOM 673 C C . LEU A 1 125 ? 3.840 36.463 195.223 1.00 27.55 251 LEU A C 1
ATOM 674 O O . LEU A 1 125 ? 3.277 36.896 196.224 1.00 26.49 251 LEU A O 1
ATOM 679 N N . ASP A 1 126 ? 3.250 35.668 194.341 1.00 27.63 252 ASP A N 1
ATOM 680 C CA . ASP A 1 126 ? 1.875 35.216 194.477 1.00 29.22 252 ASP A CA 1
ATOM 681 C C . ASP A 1 126 ? 1.691 34.342 195.725 1.00 28.88 252 ASP A C 1
ATOM 682 O O . ASP A 1 126 ? 0.845 34.614 196.616 1.00 29.08 252 ASP A O 1
ATOM 687 N N . ALA A 1 127 ? 2.514 33.300 195.789 1.00 23.89 253 ALA A N 1
ATOM 688 C CA . ALA A 1 127 ? 2.473 32.355 196.902 1.00 25.62 253 ALA A CA 1
ATOM 689 C C . ALA A 1 127 ? 2.719 33.048 198.249 1.00 30.38 253 ALA A C 1
ATOM 690 O O . ALA A 1 127 ? 2.060 32.759 199.270 1.00 31.93 253 ALA A O 1
ATOM 692 N N . ILE A 1 128 ? 3.676 33.968 198.226 1.00 28.06 254 ILE A N 1
ATOM 693 C CA . ILE A 1 128 ? 4.037 34.758 199.387 1.00 34.77 254 ILE A CA 1
ATOM 694 C C . ILE A 1 128 ? 2.882 35.668 199.792 1.00 32.70 254 ILE A C 1
ATOM 695 O O . ILE A 1 128 ? 2.640 35.858 200.975 1.00 30.82 254 ILE A O 1
ATOM 700 N N . ALA A 1 129 ? 2.168 36.218 198.813 1.00 30.10 255 ALA A N 1
ATOM 701 C CA . ALA A 1 129 ? 1.017 37.064 199.112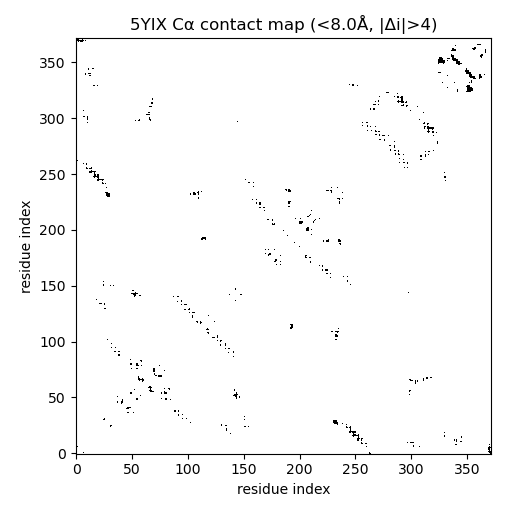 1.00 33.51 255 ALA A CA 1
ATOM 702 C C . ALA A 1 129 ? 0.033 36.276 199.944 1.00 39.26 255 ALA A C 1
ATOM 703 O O . ALA A 1 129 ? -0.438 36.741 200.999 1.00 41.95 255 ALA A O 1
ATOM 705 N N . SER A 1 130 ? -0.267 35.069 199.476 1.00 37.29 256 SER A N 1
ATOM 706 C CA . SER A 1 130 ? -1.168 34.214 200.245 1.00 39.93 256 SER A CA 1
ATOM 707 C C . SER A 1 130 ? -0.648 33.951 201.680 1.00 35.87 256 SER A C 1
ATOM 708 O O . SER A 1 130 ? -1.415 34.079 202.665 1.00 42.80 256 SER A O 1
ATOM 711 N N . GLU A 1 131 ? 0.635 33.609 201.822 1.00 30.33 257 GLU A N 1
ATOM 712 C CA . GLU A 1 131 ? 1.144 33.324 203.178 1.00 33.46 257 GLU A CA 1
ATOM 713 C C . GLU A 1 131 ? 1.106 34.581 204.088 1.00 41.93 257 GLU A C 1
ATOM 714 O O . GLU A 1 131 ? 0.904 34.483 205.305 1.00 37.18 257 GLU A O 1
ATOM 720 N N . PHE A 1 132 ? 1.298 35.753 203.485 1.00 41.71 258 PHE A N 1
ATOM 721 C CA . PHE A 1 132 ? 1.186 37.027 204.191 1.00 42.73 258 PHE A CA 1
ATOM 722 C C . PHE A 1 132 ? -0.239 37.234 204.683 1.00 44.37 258 PHE A C 1
ATOM 723 O O . PHE A 1 132 ? -0.419 37.607 205.830 1.00 43.98 258 PHE A O 1
ATOM 731 N N . GLU A 1 133 ? -1.241 37.015 203.831 1.00 38.77 259 GLU A N 1
ATOM 732 C CA . GLU A 1 133 ? -2.624 37.155 204.286 1.00 41.43 259 GLU A CA 1
ATOM 733 C C . GLU A 1 133 ? -2.863 36.289 205.515 1.00 47.37 259 GLU A C 1
ATOM 734 O O . GLU A 1 133 ? -3.335 36.784 206.568 1.00 45.50 259 GLU A O 1
ATOM 740 N N . ALA A 1 134 ? -2.502 35.009 205.392 1.00 44.45 260 ALA A N 1
ATOM 741 C CA . ALA A 1 134 ? -2.640 34.097 206.528 1.00 43.71 260 ALA A CA 1
ATOM 742 C C . ALA A 1 134 ? -1.976 34.663 207.779 1.00 43.78 260 ALA A C 1
ATOM 743 O O . ALA A 1 134 ? -2.558 34.652 208.863 1.00 47.45 260 ALA A O 1
ATOM 745 N N . PHE A 1 135 ? -0.760 35.166 207.618 1.00 39.54 261 PHE A N 1
ATOM 746 C CA . PHE A 1 135 ? 0.017 35.661 208.753 1.00 43.95 261 PHE A CA 1
ATOM 747 C C . PHE A 1 135 ? -0.598 36.915 209.405 1.00 44.20 261 PHE A C 1
ATOM 748 O O . PHE A 1 135 ? -0.627 37.057 210.628 1.00 43.38 261 PHE A O 1
ATOM 756 N N . ARG A 1 136 ? -1.098 37.802 208.556 1.00 40.39 262 ARG A N 1
ATOM 757 C CA . ARG A 1 136 ? -1.678 39.068 208.936 1.00 41.73 262 ARG A CA 1
ATOM 758 C C . ARG A 1 136 ? -2.976 38.865 209.702 1.00 53.53 262 ARG A C 1
ATOM 759 O O . ARG A 1 136 ? -3.312 39.678 210.566 1.00 51.62 262 ARG A O 1
ATOM 762 N N . LYS A 1 137 ? -3.708 37.792 209.391 1.00 50.70 263 LYS A N 1
ATOM 763 C CA . LYS A 1 137 ? -4.897 37.465 210.191 1.00 52.21 263 LYS A CA 1
ATOM 764 C C . LYS A 1 137 ? -4.524 37.227 211.662 1.00 48.52 263 LYS A C 1
ATOM 765 O O . LYS A 1 137 ? -5.207 37.702 212.580 1.00 47.79 263 LYS A O 1
ATOM 771 N N . LEU A 1 138 ? -3.431 36.508 211.886 1.00 43.80 264 LEU A N 1
ATOM 772 C CA . LEU A 1 138 ? -2.966 36.283 213.244 1.00 50.07 264 LEU A CA 1
ATOM 773 C C . LEU A 1 138 ? -2.306 37.536 213.827 1.00 53.59 264 LEU A C 1
ATOM 774 O O . LEU A 1 138 ? -2.275 37.716 215.040 1.00 52.34 264 LEU A O 1
ATOM 779 N N . GLN A 1 139 ? -1.776 38.401 212.968 1.00 51.45 265 GLN A N 1
ATOM 780 C CA . GLN A 1 139 ? -1.236 39.673 213.451 1.00 54.69 265 GLN A CA 1
ATOM 781 C C . GLN A 1 139 ? -2.354 40.513 214.070 1.00 55.51 265 GLN A C 1
ATOM 782 O O . GLN A 1 139 ? -2.246 40.997 215.209 1.00 50.47 265 GLN A O 1
ATOM 788 N N . ASP A 1 140 ? -3.423 40.687 213.299 1.00 51.49 266 ASP A N 1
ATOM 789 C CA . ASP A 1 140 ? -4.588 41.415 213.765 1.00 50.90 266 ASP A CA 1
ATOM 790 C C . ASP A 1 140 ? -5.161 40.756 215.022 1.00 57.65 266 ASP A C 1
ATOM 791 O O . ASP A 1 140 ? -5.545 41.452 215.977 1.00 58.47 266 ASP A O 1
ATOM 796 N N . LYS A 1 141 ? -5.196 39.421 215.036 1.00 55.42 267 LYS A N 1
ATOM 797 C CA . LYS A 1 141 ? -5.665 38.712 216.224 1.00 53.63 267 LYS A CA 1
ATOM 798 C C . LYS A 1 141 ? -4.822 39.064 217.448 1.00 56.07 267 LYS A C 1
ATOM 799 O O . LYS A 1 141 ? -5.367 39.370 218.501 1.00 61.14 267 LYS A O 1
ATOM 801 N N . LEU A 1 142 ? -3.500 39.045 217.304 1.00 55.07 268 LEU A N 1
ATOM 802 C CA . LEU A 1 142 ? -2.597 39.328 218.423 1.00 57.21 268 LEU A CA 1
ATOM 803 C C . LEU A 1 142 ? -2.712 40.762 218.937 1.00 55.01 268 LEU A C 1
ATOM 804 O O . LEU A 1 142 ? -2.846 40.980 220.141 1.00 55.71 268 LEU A O 1
ATOM 809 N N . VAL A 1 143 ? -2.659 41.731 218.025 1.00 52.85 269 VAL A N 1
ATOM 810 C CA . VAL A 1 143 ? -2.763 43.141 218.400 1.00 53.05 269 VAL A CA 1
ATOM 811 C C . VAL A 1 143 ? -4.113 43.445 219.070 1.00 56.51 269 VAL A C 1
ATOM 812 O O . VAL A 1 143 ? -4.160 44.118 220.103 1.00 51.17 269 VAL A O 1
ATOM 816 N N . GLY A 1 144 ? -5.204 42.945 218.490 1.00 57.47 270 GLY A N 1
ATOM 817 C CA . GLY A 1 144 ? -6.524 43.140 219.071 1.00 57.13 270 GLY A CA 1
ATOM 818 C C . GLY A 1 144 ? -6.621 42.503 220.447 1.00 56.90 270 GLY A C 1
ATOM 819 O O . GLY A 1 144 ? -7.173 43.085 221.391 1.00 55.87 270 GLY A O 1
ATOM 820 N N . SER A 1 145 ? -6.066 41.299 220.555 1.00 55.35 271 SER A N 1
ATOM 821 C CA . SER A 1 145 ? -5.999 40.578 221.819 1.00 55.90 271 SER A CA 1
ATOM 822 C C . SER A 1 145 ? -5.311 41.413 222.904 1.00 62.07 271 SER A C 1
ATOM 823 O O . SER A 1 145 ? -5.835 41.565 224.010 1.00 61.14 271 SER A O 1
ATOM 826 N N . ARG A 1 146 ? -4.142 41.963 222.584 1.00 60.01 272 ARG A N 1
ATOM 827 C CA . ARG A 1 146 ? -3.437 42.825 223.530 1.00 59.50 272 ARG A CA 1
ATOM 828 C C . ARG A 1 146 ? -4.249 44.081 223.850 1.00 57.95 272 ARG A C 1
ATOM 829 O O . ARG A 1 146 ? -4.194 44.597 224.971 1.00 55.97 272 ARG A O 1
ATOM 837 N N . LEU A 1 147 ? -4.996 44.574 222.867 1.00 53.28 273 LEU A N 1
ATOM 838 C CA . LEU A 1 147 ? -5.822 45.759 223.071 1.00 55.61 273 LEU A CA 1
ATOM 839 C C . LEU A 1 147 ? -6.967 45.484 224.046 1.00 57.59 273 LEU A C 1
ATOM 840 O O . LEU A 1 147 ? -7.430 46.397 224.722 1.00 52.98 273 LEU A O 1
ATOM 845 N N . LYS A 1 148 ? -7.424 44.233 224.114 1.00 61.62 274 LYS A N 1
ATOM 846 C CA . LYS A 1 148 ? -8.464 43.856 225.083 1.00 62.96 274 LYS A CA 1
ATOM 847 C C . LYS A 1 148 ? -7.864 43.416 226.425 1.00 64.30 274 LYS A C 1
ATOM 848 O O . LYS A 1 148 ? -8.589 43.160 227.391 1.00 59.62 274 LYS A O 1
ATOM 854 N N . GLY A 1 149 ? -6.539 43.321 226.478 1.00 63.62 275 GLY A N 1
ATOM 855 C CA . GLY A 1 149 ? -5.856 42.945 227.697 1.00 60.17 275 GLY A CA 1
ATOM 856 C C . GLY A 1 149 ? -5.328 41.526 227.716 1.00 66.44 275 GLY A C 1
ATOM 857 O O . GLY A 1 149 ? -4.343 41.245 228.397 1.00 75.27 275 GLY A O 1
ATOM 858 N N . GLU A 1 150 ? -5.967 40.622 226.979 1.00 66.61 276 GLU A N 1
ATOM 859 C CA . GLU A 1 150 ? -5.532 39.224 226.991 1.00 71.35 276 GLU A CA 1
ATOM 860 C C . GLU A 1 150 ? -4.564 38.905 225.848 1.00 69.93 276 GLU A C 1
ATOM 861 O O . GLU A 1 150 ? -4.049 39.800 225.177 1.00 64.23 276 GLU A O 1
ATOM 867 N N . ASP A 1 151 ? -4.309 37.617 225.644 1.00 72.65 277 ASP A N 1
ATOM 868 C CA . ASP A 1 151 ? -3.309 37.189 224.678 1.00 69.80 277 ASP A CA 1
ATOM 869 C C . ASP A 1 151 ? -3.863 36.131 223.728 1.00 74.59 277 ASP A C 1
ATOM 870 O O . ASP A 1 151 ? -4.899 35.516 223.992 1.00 74.24 277 ASP A O 1
ATOM 875 N N . LEU A 1 152 ? -3.156 35.942 222.618 1.00 76.46 278 LEU A N 1
ATOM 876 C CA . LEU A 1 152 ? -3.463 34.918 221.629 1.00 69.94 278 LEU A CA 1
ATOM 877 C C . LEU A 1 152 ? -3.580 33.531 222.269 1.00 68.38 278 LEU A C 1
ATOM 878 O O . LEU A 1 152 ? -2.815 33.188 223.174 1.00 62.55 278 LEU A O 1
ATOM 883 N N . SER A 1 153 ? -4.549 32.747 221.803 1.00 67.64 279 SER A N 1
ATOM 884 C CA . SER A 1 153 ? -4.691 31.359 222.237 1.00 69.89 279 SER A CA 1
ATOM 885 C C . SER A 1 153 ? -3.442 30.574 221.848 1.00 69.56 279 SER A C 1
ATOM 886 O O . SER A 1 153 ? -2.799 30.906 220.859 1.00 71.50 279 SER A O 1
ATOM 889 N N . ASP A 1 154 ? -3.100 29.544 222.622 1.00 69.84 280 ASP A N 1
ATOM 890 C CA . ASP A 1 154 ? -1.872 28.776 222.396 1.00 70.05 280 ASP A CA 1
ATOM 891 C C . ASP A 1 154 ? -1.791 28.240 220.967 1.00 73.14 280 ASP A C 1
ATOM 892 O O . ASP A 1 154 ? -0.713 28.208 220.358 1.00 73.92 280 ASP A O 1
ATOM 894 N N . ALA A 1 155 ? -2.941 27.843 220.429 1.00 73.83 281 ALA A N 1
ATOM 895 C CA . ALA A 1 155 ? -3.010 27.320 219.068 1.00 74.51 281 ALA A CA 1
ATOM 896 C C . ALA A 1 155 ? -2.714 28.413 218.037 1.00 70.71 281 ALA A C 1
ATOM 897 O O . ALA A 1 155 ? -1.818 28.255 217.204 1.00 67.95 281 ALA A O 1
ATOM 899 N N . ASP A 1 156 ? -3.469 29.512 218.104 1.00 64.99 282 ASP A N 1
ATOM 900 C CA . ASP A 1 156 ? -3.260 30.671 217.235 1.00 69.67 282 ASP A CA 1
ATOM 901 C C . ASP A 1 156 ? -1.804 31.163 217.280 1.00 68.75 282 ASP A C 1
ATOM 902 O O . ASP A 1 156 ? -1.252 31.636 216.274 1.00 67.70 282 ASP A O 1
ATOM 907 N N . ARG A 1 157 ? -1.189 31.022 218.451 1.00 66.38 283 ARG A N 1
ATOM 908 C CA . ARG A 1 157 ? 0.194 31.418 218.680 1.00 68.24 283 ARG A CA 1
ATOM 909 C C . ARG A 1 157 ? 1.186 30.470 217.984 1.00 68.90 283 ARG A C 1
ATOM 910 O O . ARG A 1 157 ? 2.109 30.926 217.295 1.00 66.36 283 ARG A O 1
ATOM 918 N N . LYS A 1 158 ? 0.999 29.161 218.157 1.00 64.86 284 LYS A N 1
ATOM 919 C CA . LYS A 1 158 ? 1.843 28.185 217.461 1.00 67.49 284 LYS A CA 1
ATOM 920 C C . LYS A 1 158 ? 1.737 28.344 215.935 1.00 64.51 284 LYS A C 1
ATOM 921 O O . LYS A 1 158 ? 2.734 28.217 215.200 1.00 63.49 284 LYS A O 1
ATOM 923 N N . ALA A 1 159 ? 0.521 28.629 215.474 1.00 59.81 285 ALA A N 1
ATOM 924 C CA . ALA A 1 159 ? 0.266 28.885 214.063 1.00 59.71 285 ALA A CA 1
ATOM 925 C C . ALA A 1 159 ? 1.035 30.125 213.599 1.00 61.05 285 ALA A C 1
ATOM 926 O O . ALA A 1 159 ? 1.613 30.137 212.500 1.00 57.97 285 ALA A O 1
ATOM 928 N N . TYR A 1 160 ? 1.030 31.161 214.442 1.00 60.17 286 TYR A N 1
ATOM 929 C CA . TYR A 1 160 ? 1.825 32.371 214.221 1.00 56.10 286 TYR A CA 1
ATOM 930 C C . TYR A 1 160 ? 3.286 32.002 213.989 1.00 54.00 286 TYR A C 1
ATOM 931 O O . TYR A 1 160 ? 3.893 32.399 212.988 1.00 55.28 286 TYR A O 1
ATOM 940 N N . GLU A 1 161 ? 3.837 31.217 214.907 1.00 55.31 287 GLU A N 1
ATOM 941 C CA . GLU A 1 161 ? 5.235 30.806 214.829 1.00 54.88 287 GLU A CA 1
ATOM 942 C C . GLU A 1 161 ? 5.562 30.101 213.511 1.00 50.47 287 GLU A C 1
ATOM 943 O O . GLU A 1 161 ? 6.542 30.448 212.819 1.00 45.33 287 GLU A O 1
ATOM 949 N N . GLY A 1 162 ? 4.733 29.113 213.171 1.00 49.47 288 GLY A N 1
ATOM 950 C CA . GLY A 1 162 ? 4.901 28.376 211.929 1.00 44.66 288 GLY A CA 1
ATOM 951 C C . GLY A 1 162 ? 4.888 29.264 210.690 1.00 37.52 288 GLY A C 1
ATOM 952 O O . GLY A 1 162 ? 5.821 29.238 209.876 1.00 32.76 288 GLY A O 1
ATOM 953 N N . LEU A 1 163 ? 3.825 30.051 210.552 1.00 39.06 289 LEU A N 1
ATOM 954 C CA . LEU A 1 163 ? 3.715 31.002 209.455 1.00 38.06 289 LEU A CA 1
ATOM 955 C C . LEU A 1 163 ? 4.963 31.883 209.332 1.00 43.14 289 LEU A C 1
ATOM 956 O O . LEU A 1 163 ? 5.513 32.024 208.232 1.00 33.26 289 LEU A O 1
ATOM 961 N N . SER A 1 164 ? 5.419 32.443 210.457 1.00 40.65 290 SER A N 1
ATOM 962 C CA . SER A 1 164 ? 6.635 33.261 210.468 1.00 38.70 290 SER A CA 1
ATOM 963 C C . SER A 1 164 ? 7.802 32.537 209.839 1.00 33.30 290 SER A C 1
ATOM 964 O O . SER A 1 164 ? 8.453 33.059 208.924 1.00 33.44 290 SER A O 1
ATOM 967 N N . ALA A 1 165 ? 8.063 31.333 210.338 1.00 34.61 291 ALA A N 1
ATOM 968 C CA . ALA A 1 165 ? 9.171 30.532 209.826 1.00 38.44 291 ALA A CA 1
ATOM 969 C C . ALA A 1 165 ? 9.083 30.291 208.307 1.00 37.74 291 ALA A C 1
ATOM 970 O O . ALA A 1 165 ? 10.060 30.524 207.552 1.00 36.96 291 ALA A O 1
ATOM 972 N N . THR A 1 166 ? 7.911 29.845 207.849 1.00 39.18 292 THR A N 1
ATOM 973 C CA . THR A 1 166 ? 7.801 29.446 206.445 1.00 40.00 292 THR A CA 1
ATOM 974 C C . THR A 1 166 ? 7.924 30.691 205.567 1.00 32.31 292 THR A C 1
ATOM 975 O O . THR A 1 166 ? 8.556 30.657 204.513 1.00 34.66 292 THR A O 1
ATOM 979 N N . ILE A 1 167 ? 7.373 31.802 206.039 1.00 35.17 293 ILE A N 1
ATOM 980 C CA . ILE A 1 167 ? 7.448 33.059 205.311 1.00 36.07 293 ILE A CA 1
ATOM 981 C C . ILE A 1 167 ? 8.900 33.548 205.170 1.00 33.64 293 ILE A C 1
ATOM 982 O O . ILE A 1 167 ? 9.315 33.987 204.088 1.00 29.29 293 ILE A O 1
ATOM 987 N N . ILE A 1 168 ? 9.673 33.444 206.249 1.00 33.00 294 ILE A N 1
ATOM 988 C CA . ILE A 1 168 ? 11.070 33.873 206.212 1.00 33.67 294 ILE A CA 1
ATOM 989 C C . ILE A 1 168 ? 11.835 33.060 205.170 1.00 33.65 294 ILE A C 1
ATOM 990 O O . ILE A 1 168 ? 12.527 33.623 204.303 1.00 34.38 294 ILE A O 1
ATOM 995 N N . GLN A 1 169 ? 11.690 31.737 205.244 1.00 34.32 295 GLN A N 1
ATOM 996 C CA . GLN A 1 169 ? 12.304 30.845 204.245 1.00 37.57 295 GLN A CA 1
ATOM 997 C C . GLN A 1 169 ? 11.932 31.211 202.777 1.00 35.87 295 GLN A C 1
ATOM 998 O O . GLN A 1 169 ? 12.803 31.337 201.872 1.00 33.78 295 GLN A O 1
ATOM 1004 N N . HIS A 1 170 ? 10.634 31.414 202.555 1.00 31.69 296 HIS A N 1
ATOM 1005 C CA . HIS A 1 170 ? 10.107 31.768 201.231 1.00 32.04 296 HIS A CA 1
ATOM 1006 C C . HIS A 1 170 ? 10.706 33.068 200.669 1.00 28.04 296 HIS A C 1
ATOM 1007 O O . HIS A 1 170 ? 11.219 33.144 199.526 1.00 31.50 296 HIS A O 1
ATOM 1014 N N . LEU A 1 171 ? 10.628 34.103 201.494 1.00 33.98 297 LEU A N 1
ATOM 1015 C CA . LEU A 1 171 ? 11.186 35.399 201.144 1.00 32.56 297 LEU A CA 1
ATOM 1016 C C . LEU A 1 171 ? 12.653 35.239 200.785 1.00 28.26 297 LEU A C 1
ATOM 1017 O O . LEU A 1 171 ? 13.134 35.861 199.846 1.00 27.78 297 LEU A O 1
ATOM 1022 N N . LYS A 1 172 ? 13.359 34.385 201.524 1.00 29.14 298 LYS A N 1
ATOM 1023 C CA . LYS A 1 172 ? 14.737 34.077 201.159 1.00 29.44 298 LYS A CA 1
ATOM 1024 C C . LYS A 1 172 ? 14.813 33.562 199.718 1.00 31.43 298 LYS A C 1
ATOM 1025 O O . LYS A 1 172 ? 15.686 33.993 198.960 1.00 33.24 298 LYS A O 1
ATOM 1031 N N . THR A 1 173 ? 13.894 32.685 199.306 1.00 27.64 299 THR A N 1
ATOM 1032 C CA . THR A 1 173 ? 13.949 32.265 197.892 1.00 29.05 299 THR A CA 1
ATOM 1033 C C . THR A 1 173 ? 13.607 33.396 196.895 1.00 27.64 299 THR A C 1
ATOM 1034 O O . THR A 1 173 ? 13.848 33.270 195.695 1.00 26.99 299 THR A O 1
ATOM 1038 N N . LEU A 1 174 ? 13.029 34.494 197.357 1.00 27.24 300 LEU A N 1
ATOM 1039 C CA . LEU A 1 174 ? 12.759 35.571 196.390 1.00 22.84 300 LEU A CA 1
ATOM 1040 C C . LEU A 1 174 ? 13.995 36.375 195.935 1.00 25.90 300 LEU A C 1
ATOM 1041 O O . LEU A 1 174 ? 13.954 37.037 194.896 1.00 26.02 300 LEU A O 1
ATOM 1046 N N . LYS A 1 175 ? 15.086 36.336 196.695 1.00 25.95 301 LYS A N 1
ATOM 1047 C CA . LYS A 1 175 ? 16.287 37.127 196.355 1.00 27.75 301 LYS A CA 1
ATOM 1048 C C . LYS A 1 175 ? 16.032 38.619 196.110 1.00 22.50 301 LYS A C 1
ATOM 1049 O O . LYS A 1 175 ? 16.350 39.135 195.049 1.00 19.56 301 LYS A O 1
ATOM 1055 N N . LEU A 1 176 ? 15.476 39.311 197.096 1.00 26.34 302 LEU A N 1
ATOM 1056 C CA . LEU A 1 176 ? 15.217 40.744 196.955 1.00 27.82 302 LEU A CA 1
ATOM 1057 C C . LEU A 1 176 ? 16.483 41.571 196.703 1.00 27.68 302 LEU A C 1
ATOM 1058 O O . LEU A 1 176 ? 17.552 41.300 197.229 1.00 28.14 302 LEU A O 1
ATOM 1063 N N . ASN A 1 177 ? 16.319 42.556 195.834 1.00 27.05 303 ASN A N 1
ATOM 1064 C CA . ASN A 1 177 ? 17.251 43.650 195.619 1.00 30.27 303 ASN A CA 1
ATOM 1065 C C . ASN A 1 177 ? 17.718 44.289 196.926 1.00 31.48 303 ASN A C 1
ATOM 1066 O O . ASN A 1 177 ? 16.933 44.453 197.852 1.00 33.08 303 ASN A O 1
ATOM 1071 N N . ASN A 1 178 ? 18.994 44.645 196.994 1.00 37.94 304 ASN A N 1
ATOM 1072 C CA . ASN A 1 178 ? 19.581 45.260 198.176 1.00 29.92 304 ASN A CA 1
ATOM 1073 C C . ASN A 1 178 ? 18.935 46.594 198.528 1.00 31.82 304 ASN A C 1
ATOM 1074 O O . ASN A 1 178 ? 18.715 46.895 199.700 1.00 32.39 304 ASN A O 1
ATOM 1079 N N . ASN A 1 179 ? 18.632 47.383 197.505 1.00 24.49 305 ASN A N 1
ATOM 1080 C CA . ASN A 1 179 ? 17.965 48.653 197.693 1.00 26.94 305 ASN A CA 1
ATOM 1081 C C . ASN A 1 179 ? 16.574 48.493 198.322 1.00 29.38 305 ASN A C 1
ATOM 1082 O O . ASN A 1 179 ? 16.136 49.352 199.078 1.00 32.58 305 ASN A O 1
ATOM 1087 N N . ARG A 1 180 ? 15.889 47.392 198.017 1.00 25.18 306 ARG A N 1
ATOM 1088 C CA . ARG A 1 180 ? 14.539 47.164 198.522 1.00 27.18 306 ARG A CA 1
ATOM 1089 C C . ARG A 1 180 ? 14.561 46.821 200.002 1.00 25.70 306 ARG A C 1
ATOM 1090 O O . ARG A 1 180 ? 13.730 47.300 200.779 1.00 26.85 306 ARG A O 1
ATOM 1098 N N . ILE A 1 181 ? 15.530 45.994 200.375 1.00 22.48 307 ILE A N 1
ATOM 1099 C CA . ILE A 1 181 ? 15.769 45.639 201.762 1.00 23.81 307 ILE A CA 1
ATOM 1100 C C . ILE A 1 181 ? 16.185 46.873 202.561 1.00 24.26 307 ILE A C 1
ATOM 1101 O O . ILE A 1 181 ? 15.650 47.133 203.634 1.00 24.36 307 ILE A O 1
ATOM 1106 N N . GLU A 1 182 ? 17.118 47.648 202.028 1.00 24.13 308 GLU A N 1
ATOM 1107 C CA . GLU A 1 182 ? 17.490 48.899 202.675 1.00 24.11 308 GLU A CA 1
ATOM 1108 C C . GLU A 1 182 ? 16.292 49.830 202.827 1.00 24.58 308 GLU A C 1
ATOM 1109 O O . GLU A 1 182 ? 16.158 50.488 203.847 1.00 28.18 308 GLU A O 1
ATOM 1115 N N . ALA A 1 183 ? 15.413 49.874 201.831 1.00 26.10 309 ALA A N 1
ATOM 1116 C CA . ALA A 1 183 ? 14.216 50.701 201.933 1.00 27.12 309 ALA A CA 1
ATOM 1117 C C . ALA A 1 183 ? 13.334 50.234 203.098 1.00 26.33 309 ALA A C 1
ATOM 1118 O O . ALA A 1 183 ? 12.866 51.051 203.901 1.00 26.79 309 ALA A O 1
ATOM 1120 N N . LEU A 1 184 ? 13.132 48.921 203.200 1.00 24.15 310 LEU A N 1
ATOM 1121 C CA . LEU A 1 184 ? 12.394 48.355 204.333 1.00 26.15 310 LEU A CA 1
ATOM 1122 C C . LEU A 1 184 ? 13.005 48.721 205.691 1.00 25.38 310 LEU A C 1
ATOM 1123 O O . LEU A 1 184 ? 12.294 49.086 206.630 1.00 27.48 310 LEU A O 1
ATOM 1128 N N . VAL A 1 185 ? 14.325 48.604 205.787 1.00 20.22 311 VAL A N 1
ATOM 1129 C CA . VAL A 1 185 ? 15.033 48.946 207.002 1.00 19.72 311 VAL A CA 1
ATOM 1130 C C . VAL A 1 185 ? 14.802 50.420 207.365 1.00 26.91 311 VAL A C 1
ATOM 1131 O O . VAL A 1 185 ? 14.495 50.740 208.523 1.00 25.83 311 VAL A O 1
ATOM 1135 N N . GLU A 1 186 ? 14.937 51.302 206.371 1.00 23.98 312 GLU A N 1
ATOM 1136 C CA . GLU A 1 186 ? 14.677 52.728 206.562 1.00 28.18 312 GLU A CA 1
ATOM 1137 C C . GLU A 1 186 ? 13.259 52.981 207.093 1.00 29.97 312 GLU A C 1
ATOM 1138 O O . GLU A 1 186 ? 13.085 53.711 208.072 1.00 28.67 312 GLU A O 1
ATOM 1141 N N . GLN A 1 187 ? 12.259 52.369 206.466 1.00 25.93 313 GLN A N 1
ATOM 1142 C CA . GLN A 1 187 ? 10.870 52.520 206.915 1.00 28.27 313 GLN A CA 1
ATOM 1143 C C . GLN A 1 187 ? 10.672 52.085 208.382 1.00 33.18 313 GLN A C 1
ATOM 1144 O O . GLN A 1 187 ? 10.083 52.816 209.211 1.00 33.53 313 GLN A O 1
ATOM 1150 N N . LEU A 1 188 ? 11.179 50.894 208.691 1.00 33.10 314 LEU A N 1
ATOM 1151 C CA . LEU A 1 188 ? 11.153 50.369 210.057 1.00 33.01 314 LEU A CA 1
ATOM 1152 C C . LEU A 1 188 ? 11.759 51.361 211.067 1.00 28.49 314 LEU A C 1
ATOM 1153 O O . LEU A 1 188 ? 11.151 51.680 212.095 1.00 28.83 314 LEU A O 1
ATOM 1158 N N . TYR A 1 189 ? 12.953 51.859 210.752 1.00 26.26 315 TYR A N 1
ATOM 1159 C CA . TYR A 1 189 ? 13.669 52.741 211.666 1.00 28.31 315 TYR A CA 1
ATOM 1160 C C . TYR A 1 189 ? 12.941 54.075 211.838 1.00 28.58 315 TYR A C 1
ATOM 1161 O O . TYR A 1 189 ? 12.915 54.633 212.921 1.00 28.73 315 TYR A O 1
ATOM 1170 N N . ALA A 1 190 ? 12.369 54.583 210.750 1.00 33.16 316 ALA A N 1
ATOM 1171 C CA . ALA A 1 190 ? 11.556 55.802 210.770 1.00 37.26 316 ALA A CA 1
ATOM 1172 C C . ALA A 1 190 ? 10.398 55.699 211.765 1.00 34.01 316 ALA A C 1
ATOM 1173 O O . ALA A 1 190 ? 10.203 56.581 212.633 1.00 37.93 316 ALA A O 1
ATOM 1175 N N . ILE A 1 191 ? 9.631 54.621 211.633 1.00 35.37 317 ILE A N 1
ATOM 1176 C CA . ILE A 1 191 ? 8.598 54.351 212.624 1.00 36.90 317 ILE A CA 1
ATOM 1177 C C . ILE A 1 191 ? 9.198 54.412 214.020 1.00 36.27 317 ILE A C 1
ATOM 1178 O O . ILE A 1 191 ? 8.642 55.059 214.928 1.00 39.72 317 ILE A O 1
ATOM 1183 N N . ASN A 1 192 ? 10.354 53.769 214.188 1.00 33.58 318 ASN A N 1
ATOM 1184 C CA . ASN A 1 192 ? 10.962 53.738 215.516 1.00 31.78 318 ASN A CA 1
ATOM 1185 C C . ASN A 1 192 ? 11.316 55.125 216.045 1.00 38.45 318 ASN A C 1
ATOM 1186 O O . ASN A 1 192 ? 11.208 55.380 217.249 1.00 41.41 318 ASN A O 1
ATOM 1191 N N . LYS A 1 193 ? 11.713 56.028 215.151 1.00 38.68 319 LYS A N 1
ATOM 1192 C CA . LYS A 1 193 ? 12.036 57.394 215.554 1.00 42.67 319 LYS A CA 1
ATOM 1193 C C . LYS A 1 193 ? 10.784 58.125 216.040 1.00 43.31 319 LYS A C 1
ATOM 1194 O O . LYS A 1 193 ? 10.826 58.874 217.031 1.00 41.56 319 LYS A O 1
ATOM 1196 N N . ARG A 1 194 ? 9.665 57.899 215.355 1.00 42.30 320 ARG A N 1
ATOM 1197 C CA . ARG A 1 194 ? 8.416 58.518 215.811 1.00 42.23 320 ARG A CA 1
ATOM 1198 C C . ARG A 1 194 ? 8.015 58.001 217.207 1.00 41.83 320 ARG A C 1
ATOM 1199 O O . ARG A 1 194 ? 7.624 58.787 218.101 1.00 37.64 320 ARG A O 1
ATOM 1207 N N . LEU A 1 195 ? 8.156 56.688 217.402 1.00 38.18 321 LEU A N 1
ATOM 1208 C CA . LEU A 1 195 ? 7.885 56.082 218.705 1.00 35.29 321 LEU A CA 1
ATOM 1209 C C . LEU A 1 195 ? 8.752 56.676 219.820 1.00 38.04 321 LEU A C 1
ATOM 1210 O O . LEU A 1 195 ? 8.261 57.026 220.915 1.00 34.23 321 LEU A O 1
ATOM 1215 N N . ILE A 1 196 ? 10.043 56.807 219.539 1.00 37.48 322 ILE A N 1
ATOM 1216 C CA . ILE A 1 196 ? 10.958 57.342 220.539 1.00 40.84 322 ILE A CA 1
ATOM 1217 C C . ILE A 1 196 ? 10.605 58.797 220.865 1.00 35.80 322 ILE A C 1
ATOM 1218 O O . ILE A 1 196 ? 10.768 59.244 222.013 1.00 34.67 322 ILE A O 1
ATOM 1223 N N . GLY A 1 197 ? 10.085 59.524 219.877 1.00 35.65 323 GLY A N 1
ATOM 1224 C CA . GLY A 1 197 ? 9.632 60.890 220.129 1.00 36.84 323 GLY A CA 1
ATOM 1225 C C . GLY A 1 197 ? 8.463 60.947 221.106 1.00 33.28 323 GLY A C 1
ATOM 1226 O O . GLY A 1 197 ? 8.503 61.657 222.125 1.00 33.34 323 GLY A O 1
ATOM 1227 N N . LEU A 1 198 ? 7.423 60.174 220.803 1.00 33.38 324 LEU A N 1
ATOM 1228 C CA . LEU A 1 198 ? 6.250 60.102 221.677 1.00 34.68 324 LEU A CA 1
ATOM 1229 C C . LEU A 1 198 ? 6.605 59.648 223.114 1.00 38.76 324 LEU A C 1
ATOM 1230 O O . LEU A 1 198 ? 6.059 60.162 224.119 1.00 38.00 324 LEU A O 1
ATOM 1235 N N . GLU A 1 199 ? 7.547 58.715 223.220 1.00 34.40 325 GLU A N 1
ATOM 1236 C CA . GLU A 1 199 ? 7.948 58.242 224.538 1.00 31.92 325 GLU A CA 1
ATOM 1237 C C . GLU A 1 199 ? 8.736 59.306 225.271 1.00 34.92 325 GLU A C 1
ATOM 1238 O O . GLU A 1 199 ? 8.619 59.431 226.489 1.00 38.48 325 GLU A O 1
ATOM 1244 N N . GLY A 1 200 ? 9.513 60.092 224.533 1.00 38.55 326 GLY A N 1
ATOM 1245 C CA . GLY A 1 200 ? 10.210 61.225 225.126 1.00 38.23 326 GLY A CA 1
ATOM 1246 C C . GLY A 1 200 ? 9.234 62.200 225.762 1.00 40.53 326 GLY A C 1
ATOM 1247 O O . GLY A 1 200 ? 9.409 62.648 226.916 1.00 44.59 326 GLY A O 1
ATOM 1248 N N . ARG A 1 201 ? 8.180 62.516 225.015 1.00 40.66 327 ARG A N 1
ATOM 1249 C CA . ARG A 1 201 ? 7.155 63.414 225.540 1.00 43.79 327 ARG A CA 1
ATOM 1250 C C . ARG A 1 201 ? 6.565 62.878 226.848 1.00 43.33 327 ARG A C 1
ATOM 1251 O O . ARG A 1 201 ? 6.557 63.589 227.874 1.00 39.15 327 ARG A O 1
ATOM 1259 N N . LEU A 1 202 ? 6.076 61.634 226.815 1.00 40.06 328 LEU A N 1
ATOM 1260 C CA . LEU A 1 202 ? 5.536 61.039 228.038 1.00 35.20 328 LEU A CA 1
ATOM 1261 C C . LEU A 1 202 ? 6.532 61.102 229.182 1.00 35.38 328 LEU A C 1
ATOM 1262 O O . LEU A 1 202 ? 6.155 61.339 230.326 1.00 43.07 328 LEU A O 1
ATOM 1267 N N . LEU A 1 203 ? 7.806 60.904 228.865 1.00 38.50 329 LEU A N 1
ATOM 1268 C CA . LEU A 1 203 ? 8.846 60.887 229.880 1.00 38.44 329 LEU A CA 1
ATOM 1269 C C . LEU A 1 203 ? 8.948 62.216 230.599 1.00 41.25 329 LEU A C 1
ATOM 1270 O O . LEU A 1 203 ? 8.895 62.250 231.834 1.00 43.28 329 LEU A O 1
ATOM 1275 N N . ARG A 1 204 ? 9.104 63.311 229.854 1.00 42.66 330 ARG A N 1
ATOM 1276 C CA . ARG A 1 204 ? 9.237 64.607 230.534 1.00 43.58 330 ARG A CA 1
ATOM 1277 C C . ARG A 1 204 ? 7.942 64.961 231.257 1.00 42.52 330 ARG A C 1
ATOM 1278 O O . ARG A 1 204 ? 7.975 65.495 232.379 1.00 40.31 330 ARG A O 1
ATOM 1286 N N . LEU A 1 205 ? 6.808 64.647 230.628 1.00 41.30 331 LEU A N 1
ATOM 1287 C CA . LEU A 1 205 ? 5.517 64.831 231.285 1.00 36.75 331 LEU A CA 1
ATOM 1288 C C . LEU A 1 205 ? 5.536 64.205 232.678 1.00 42.20 331 LEU A C 1
ATOM 1289 O O . LEU A 1 205 ? 5.295 64.888 233.677 1.00 39.99 331 LEU A O 1
ATOM 1294 N N . ALA A 1 206 ? 5.857 62.915 232.744 1.00 40.24 332 ALA A N 1
ATOM 1295 C CA . ALA A 1 206 ? 5.933 62.216 234.025 1.00 40.15 332 ALA A CA 1
ATOM 1296 C C . ALA A 1 206 ? 6.936 62.883 234.980 1.00 40.43 332 ALA A C 1
ATOM 1297 O O . ALA A 1 206 ? 6.697 62.976 236.191 1.00 34.41 332 ALA A O 1
ATOM 1299 N N . ASP A 1 207 ? 8.054 63.337 234.421 1.00 38.82 333 ASP A N 1
ATOM 1300 C CA . ASP A 1 207 ? 9.094 64.012 235.186 1.00 38.13 333 ASP A CA 1
ATOM 1301 C C . ASP A 1 207 ? 8.524 65.215 235.958 1.00 42.51 333 ASP A C 1
ATOM 1302 O O . ASP A 1 207 ? 8.767 65.372 237.160 1.00 42.34 333 ASP A O 1
ATOM 1307 N N . SER A 1 208 ? 7.748 66.048 235.274 1.00 43.61 334 SER A N 1
ATOM 1308 C CA . SER A 1 208 ? 7.177 67.234 235.913 1.00 45.71 334 SER A CA 1
ATOM 1309 C C . SER A 1 208 ? 6.311 66.919 237.145 1.00 46.34 334 SER A C 1
ATOM 1310 O O . SER A 1 208 ? 6.131 67.772 238.012 1.00 50.60 334 SER A O 1
ATOM 1313 N N . TYR A 1 209 ? 5.787 65.701 237.238 1.00 39.67 335 TYR A N 1
ATOM 1314 C CA . TYR A 1 209 ? 5.031 65.312 238.422 1.00 37.80 335 TYR A CA 1
ATOM 1315 C C . TYR A 1 209 ? 5.942 64.573 239.403 1.00 40.08 335 TYR A C 1
ATOM 1316 O O . TYR A 1 209 ? 5.484 64.035 240.412 1.00 41.59 335 TYR A O 1
ATOM 1325 N N . GLY A 1 210 ? 7.238 64.558 239.106 1.00 36.97 336 GLY A N 1
ATOM 1326 C CA . GLY A 1 210 ? 8.209 63.952 239.999 1.00 38.74 336 GLY A CA 1
ATOM 1327 C C . GLY A 1 210 ? 8.319 62.445 239.866 1.00 40.88 336 GLY A C 1
ATOM 1328 O O . GLY A 1 210 ? 8.599 61.724 240.843 1.00 38.65 336 GLY A O 1
ATOM 1329 N N . ILE A 1 211 ? 8.088 61.961 238.652 1.00 36.19 337 ILE A N 1
ATOM 1330 C CA . ILE A 1 211 ? 8.222 60.542 238.369 1.00 34.22 337 ILE A CA 1
ATOM 1331 C C . ILE A 1 211 ? 9.478 60.314 237.542 1.00 31.02 337 ILE A C 1
ATOM 1332 O O . ILE A 1 211 ? 9.571 60.769 236.401 1.00 34.15 337 ILE A O 1
ATOM 1337 N N . SER A 1 212 ? 10.446 59.617 238.129 1.00 30.48 338 SER A N 1
ATOM 1338 C CA . SER A 1 212 ? 11.751 59.406 237.495 1.00 30.02 338 SER A CA 1
ATOM 1339 C C . SER A 1 212 ? 11.671 58.528 236.245 1.00 34.34 338 SER A C 1
ATOM 1340 O O . SER A 1 212 ? 10.679 57.824 236.025 1.00 34.69 338 SER A O 1
ATOM 1343 N N . ARG A 1 213 ? 12.731 58.567 235.444 1.00 30.37 339 ARG A N 1
ATOM 1344 C CA . ARG A 1 213 ? 12.813 57.775 234.227 1.00 32.19 339 ARG A CA 1
ATOM 1345 C C . ARG A 1 213 ? 12.615 56.290 234.529 1.00 33.48 339 ARG A C 1
ATOM 1346 O O . ARG A 1 213 ? 11.814 55.628 233.878 1.00 32.41 339 ARG A O 1
ATOM 1354 N N . GLY A 1 214 ? 13.326 55.777 235.524 1.00 27.16 340 GLY A N 1
ATOM 1355 C CA . GLY A 1 214 ? 13.203 54.380 235.887 1.00 32.94 340 GLY A CA 1
ATOM 1356 C C . GLY A 1 214 ? 11.794 54.003 236.313 1.00 36.25 340 GLY A C 1
ATOM 1357 O O . GLY A 1 214 ? 11.236 52.982 235.873 1.00 35.96 340 GLY A O 1
ATOM 1358 N N . GLU A 1 215 ? 11.207 54.838 237.164 1.00 32.97 341 GLU A N 1
ATOM 1359 C CA . GLU A 1 215 ? 9.857 54.592 237.667 1.00 37.74 341 GLU A CA 1
ATOM 1360 C C . GLU A 1 215 ? 8.846 54.503 236.518 1.00 31.12 341 GLU A C 1
ATOM 1361 O O . GLU A 1 215 ? 8.035 53.562 236.427 1.00 28.37 341 GLU A O 1
ATOM 1367 N N . PHE A 1 216 ? 8.943 55.484 235.627 1.00 26.76 342 PHE A N 1
ATOM 1368 C CA . PHE A 1 216 ? 8.065 55.581 234.486 1.00 27.75 342 PHE A CA 1
ATOM 1369 C C . PHE A 1 216 ? 8.222 54.408 233.541 1.00 30.43 342 PHE A C 1
ATOM 1370 O O . PHE A 1 216 ? 7.239 53.758 233.188 1.00 28.95 342 PHE A O 1
ATOM 1378 N N . LEU A 1 217 ? 9.458 54.153 233.120 1.00 30.10 343 LEU A N 1
ATOM 1379 C CA . LEU A 1 217 ? 9.717 53.108 232.141 1.00 31.96 343 LEU A CA 1
ATOM 1380 C C . LEU A 1 217 ? 9.270 51.752 232.685 1.00 31.85 343 LEU A C 1
ATOM 1381 O O . LEU A 1 217 ? 8.696 50.946 231.952 1.00 30.38 343 LEU A O 1
ATOM 1386 N N . LYS A 1 218 ? 9.491 51.508 233.971 1.00 30.15 344 LYS A N 1
ATOM 1387 C CA . LYS A 1 218 ? 9.035 50.245 234.527 1.00 30.96 344 LYS A CA 1
ATOM 1388 C C . LYS A 1 218 ? 7.511 50.189 234.539 1.00 35.38 344 LYS A C 1
ATOM 1389 O O . LYS A 1 218 ? 6.931 49.118 234.385 1.00 35.51 344 LYS A O 1
ATOM 1395 N N . ALA A 1 219 ? 6.850 51.330 234.709 1.00 32.18 345 ALA A N 1
ATOM 1396 C CA . ALA A 1 219 ? 5.385 51.291 234.704 1.00 31.74 345 ALA A CA 1
ATOM 1397 C C . ALA A 1 219 ? 4.800 51.254 233.284 1.00 30.78 345 ALA A C 1
ATOM 1398 O O . ALA A 1 219 ? 3.618 50.966 233.099 1.00 30.24 345 ALA A O 1
ATOM 1400 N N . TYR A 1 220 ? 5.630 51.547 232.289 1.00 28.56 346 TYR A N 1
ATOM 1401 C CA . TYR A 1 220 ? 5.145 51.797 230.942 1.00 29.39 346 TYR A CA 1
ATOM 1402 C C . TYR A 1 220 ? 5.533 50.714 229.934 1.00 33.11 346 TYR A C 1
ATOM 1403 O O . TYR A 1 220 ? 4.720 50.339 229.087 1.00 33.63 346 TYR A O 1
ATOM 1412 N N . PHE A 1 221 ? 6.777 50.243 230.004 1.00 29.56 347 PHE A N 1
ATOM 1413 C CA . PHE A 1 221 ? 7.255 49.208 229.085 1.00 34.57 347 PHE A CA 1
ATOM 1414 C C . PHE A 1 221 ? 6.397 47.962 229.188 1.00 31.14 347 PHE A C 1
ATOM 1415 O O . PHE A 1 221 ? 6.257 47.388 230.265 1.00 34.72 347 PHE A O 1
ATOM 1423 N N . GLY A 1 222 ? 5.831 47.547 228.060 1.00 35.01 348 GLY A N 1
ATOM 1424 C CA . GLY A 1 222 ? 5.086 46.305 228.004 1.00 33.82 348 GLY A CA 1
ATOM 1425 C C . GLY A 1 222 ? 3.583 46.501 228.065 1.00 34.37 348 GLY A C 1
ATOM 1426 O O . GLY A 1 222 ? 2.823 45.592 227.746 1.00 39.13 348 GLY A O 1
ATOM 1427 N N . SER A 1 223 ? 3.143 47.690 228.454 1.00 29.19 349 SER A N 1
ATOM 1428 C CA . SER A 1 223 ? 1.716 47.921 228.630 1.00 28.15 349 SER A CA 1
ATOM 1429 C C . SER A 1 223 ? 1.242 49.036 227.741 1.00 29.26 349 SER A C 1
ATOM 1430 O O . SER A 1 223 ? 0.244 49.686 228.037 1.00 33.89 349 SER A O 1
ATOM 1433 N N . GLU A 1 224 ? 1.955 49.259 226.645 1.00 29.88 350 GLU A N 1
ATOM 1434 C CA . GLU A 1 224 ? 1.638 50.364 225.745 1.00 32.52 350 GLU A CA 1
ATOM 1435 C C . GLU A 1 224 ? 0.271 50.206 225.084 1.00 31.70 350 GLU A C 1
ATOM 1436 O O . GLU A 1 224 ? -0.312 51.183 224.601 1.00 30.83 350 GLU A O 1
ATOM 1442 N N . LEU A 1 225 ? -0.241 48.982 225.044 1.00 28.37 351 LEU A N 1
ATOM 1443 C CA . LEU A 1 225 ? -1.531 48.772 224.392 1.00 42.68 351 LEU A CA 1
ATOM 1444 C C . LEU A 1 225 ? -2.652 48.556 225.414 1.00 38.78 351 LEU A C 1
ATOM 1445 O O . LEU A 1 225 ? -3.820 48.424 225.052 1.00 38.88 351 LEU A O 1
ATOM 1450 N N . ASN A 1 226 ? -2.289 48.541 226.688 1.00 36.20 352 ASN A N 1
ATOM 1451 C CA . ASN A 1 226 ? -3.265 48.333 227.745 1.00 39.34 352 ASN A CA 1
ATOM 1452 C C . ASN A 1 226 ? -4.293 49.471 227.813 1.00 43.83 352 ASN A C 1
ATOM 1453 O O . ASN A 1 226 ? -3.948 50.655 227.987 1.00 35.75 352 ASN A O 1
ATOM 1458 N N . PRO A 1 227 ? -5.572 49.104 227.658 1.00 45.46 353 PRO A N 1
ATOM 1459 C CA . PRO A 1 227 ? -6.655 50.083 227.597 1.00 44.22 353 PRO A CA 1
ATOM 1460 C C . PRO A 1 227 ? -6.899 50.724 228.963 1.00 41.01 353 PRO A C 1
ATOM 1461 O O . PRO A 1 227 ? -7.285 51.892 229.018 1.00 40.23 353 PRO A O 1
ATOM 1465 N N . THR A 1 228 ? -6.661 49.974 230.038 1.00 35.40 354 THR A N 1
ATOM 1466 C CA . THR A 1 228 ? -6.909 50.470 231.387 1.00 45.34 354 THR A CA 1
ATOM 1467 C C . THR A 1 228 ? -5.610 50.869 232.100 1.00 46.65 354 THR A C 1
ATOM 1468 O O . THR A 1 228 ? -5.456 50.661 233.314 1.00 40.97 354 THR A O 1
ATOM 1472 N N . TRP A 1 229 ? -4.679 51.452 231.351 1.00 40.57 355 TRP A N 1
ATOM 1473 C CA . TRP A 1 229 ? -3.379 51.767 231.923 1.00 39.40 355 TRP A CA 1
ATOM 1474 C C . TRP A 1 229 ? -3.491 52.920 232.903 1.00 34.78 355 TRP A C 1
ATOM 1475 O O . TRP A 1 229 ? -3.067 52.798 234.047 1.00 33.76 355 TRP A O 1
ATOM 1486 N N . SER A 1 230 ? -4.061 54.030 232.437 1.00 33.16 356 SER A N 1
ATOM 1487 C CA . SER A 1 230 ? -4.182 55.246 233.235 1.00 37.66 356 SER A CA 1
ATOM 1488 C C . SER A 1 230 ? -4.883 54.997 234.572 1.00 42.70 356 SER A C 1
ATOM 1489 O O . SER A 1 230 ? -4.524 55.596 235.579 1.00 38.75 356 SER A O 1
ATOM 1492 N N . GLU A 1 231 ? -5.867 54.102 234.573 1.00 39.84 357 GLU A N 1
ATOM 1493 C CA . GLU A 1 231 ? -6.593 53.763 235.787 1.00 40.48 357 GLU A CA 1
ATOM 1494 C C . GLU A 1 231 ? -5.762 52.864 236.682 1.00 42.86 357 GLU A C 1
ATOM 1495 O O . GLU A 1 231 ? -5.870 52.923 237.911 1.00 42.50 357 GLU A O 1
ATOM 1501 N N . GLN A 1 232 ? -4.935 52.025 236.066 1.00 42.71 358 GL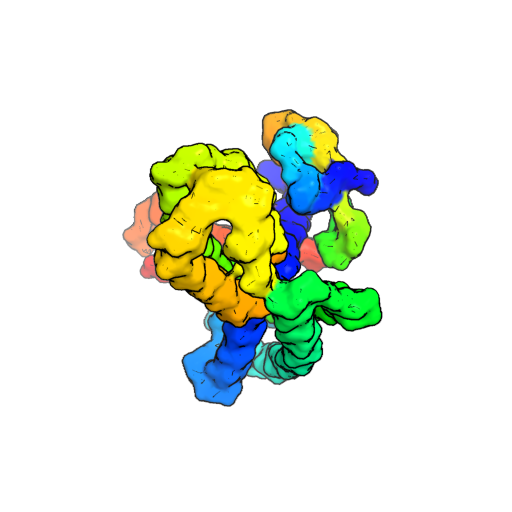N A N 1
ATOM 1502 C CA . GLN A 1 232 ? -4.137 51.073 236.826 1.00 40.17 358 GLN A CA 1
ATOM 1503 C C . GLN A 1 232 ? -2.935 51.726 237.487 1.00 37.74 358 GLN A C 1
ATOM 1504 O O . GLN A 1 232 ? -2.533 51.309 238.566 1.00 41.30 358 GLN A O 1
ATOM 1510 N N . VAL A 1 233 ? -2.360 52.748 236.855 1.00 35.91 359 VAL A N 1
ATOM 1511 C CA . VAL A 1 233 ? -1.189 53.397 237.428 1.00 33.93 359 VAL A CA 1
ATOM 1512 C C . VAL A 1 233 ? -1.568 54.331 238.571 1.00 38.36 359 VAL A C 1
ATOM 1513 O O . VAL A 1 233 ? -0.721 54.674 239.395 1.00 40.14 359 VAL A O 1
ATOM 1517 N N . LYS A 1 234 ? -2.832 54.746 238.606 1.00 36.16 360 LYS A N 1
ATOM 1518 C CA . LYS A 1 234 ? -3.340 55.589 239.678 1.00 37.37 360 LYS A CA 1
ATOM 1519 C C . LYS A 1 234 ? -3.041 54.972 241.033 1.00 37.79 360 LYS A C 1
ATOM 1520 O O . LYS A 1 234 ? -2.647 55.665 241.964 1.00 35.44 360 LYS A O 1
ATOM 1526 N N . ALA A 1 235 ? -3.190 53.654 241.115 1.00 35.93 361 ALA A N 1
ATOM 1527 C CA . ALA A 1 235 ? -2.911 52.911 242.334 1.00 31.65 361 ALA A CA 1
ATOM 1528 C C . ALA A 1 235 ? -1.468 53.063 242.838 1.00 32.65 361 ALA A C 1
ATOM 1529 O O . ALA A 1 235 ? -1.170 52.683 243.965 1.00 38.30 361 ALA A O 1
ATOM 1531 N N . MET A 1 236 ? -0.578 53.611 242.017 1.00 33.96 362 MET A N 1
ATOM 1532 C CA . MET A 1 236 ? 0.812 53.838 242.425 1.00 36.75 362 MET A CA 1
ATOM 1533 C C . MET A 1 236 ? 1.003 55.104 243.287 1.00 36.93 362 MET A C 1
ATOM 1534 O O . MET A 1 236 ? 2.126 55.446 243.641 1.00 34.67 362 MET A O 1
ATOM 1539 N N . GLY A 1 237 ? -0.082 55.815 243.592 1.00 34.69 363 GLY A N 1
ATOM 1540 C CA . GLY A 1 237 ? -0.016 56.923 244.532 1.00 35.98 363 GLY A CA 1
ATOM 1541 C C . GLY A 1 237 ? -0.386 58.299 244.001 1.00 39.05 363 GLY A C 1
ATOM 1542 O O . GLY A 1 237 ? -0.909 58.445 242.891 1.00 41.42 363 GLY A O 1
ATOM 1543 N N . VAL A 1 238 ? -0.094 59.324 244.794 1.00 35.66 364 VAL A N 1
ATOM 1544 C CA . VAL A 1 238 ? -0.595 60.654 244.497 1.00 35.64 364 VAL A CA 1
ATOM 1545 C C . VAL A 1 238 ? 0.116 61.274 243.284 1.00 33.30 364 VAL A C 1
ATOM 1546 O O . VAL A 1 238 ? -0.524 61.966 242.487 1.00 33.65 364 VAL A O 1
ATOM 1550 N N . ARG A 1 239 ? 1.411 61.010 243.109 1.00 33.30 365 ARG A N 1
ATOM 1551 C CA . ARG A 1 239 ? 2.132 61.589 241.970 1.00 34.95 365 ARG A CA 1
ATOM 1552 C C . ARG A 1 239 ? 1.576 61.066 240.652 1.00 34.38 365 ARG A C 1
ATOM 1553 O O . ARG A 1 239 ? 1.365 61.832 239.720 1.00 35.56 365 ARG A O 1
ATOM 1561 N N . TRP A 1 240 ? 1.347 59.757 240.588 1.00 33.40 366 TRP A N 1
ATOM 1562 C CA . TRP A 1 240 ? 0.834 59.114 239.382 1.00 35.16 366 TRP A CA 1
ATOM 1563 C C . TRP A 1 240 ? -0.602 59.514 239.097 1.00 36.12 366 TRP A C 1
ATOM 1564 O O . TRP A 1 240 ? -0.979 59.725 237.929 1.00 31.60 366 TRP A O 1
ATOM 1575 N N . THR A 1 241 ? -1.395 59.601 240.167 1.00 31.69 367 THR A N 1
ATOM 1576 C CA . THR A 1 241 ? -2.791 60.001 240.054 1.00 29.06 367 THR A CA 1
ATOM 1577 C C . THR A 1 241 ? -2.879 61.416 239.483 1.00 33.75 367 THR A C 1
ATOM 1578 O O . THR A 1 241 ? -3.644 61.669 238.546 1.00 28.42 367 THR A O 1
ATOM 1582 N N . LYS A 1 242 ? -2.067 62.325 240.023 1.00 33.73 368 LYS A N 1
ATOM 1583 C CA . LYS A 1 242 ? -2.035 63.696 239.527 1.00 33.14 368 LYS A CA 1
ATOM 1584 C C . LYS A 1 242 ? -1.561 63.712 238.092 1.00 36.57 368 LYS A C 1
ATOM 1585 O O . LYS A 1 242 ? -2.074 64.471 237.265 1.00 33.03 368 LYS A O 1
ATOM 1591 N N . PHE A 1 243 ? -0.578 62.860 237.805 1.00 35.07 369 PHE A N 1
ATOM 1592 C CA . PHE A 1 243 ? -0.029 62.743 236.458 1.00 34.22 369 PHE A CA 1
ATOM 1593 C C . PHE A 1 243 ? -1.128 62.444 235.429 1.00 30.91 369 PHE A C 1
ATOM 1594 O O . PHE A 1 243 ? -1.309 63.203 234.487 1.00 30.20 369 PHE A O 1
ATOM 1602 N N . VAL A 1 244 ? -1.865 61.356 235.622 1.00 30.26 370 VAL A N 1
ATOM 1603 C CA . VAL A 1 244 ? -2.791 60.903 234.589 1.00 33.90 370 VAL A CA 1
ATOM 1604 C C . VAL A 1 244 ? -4.202 61.491 234.711 1.00 38.00 370 VAL A C 1
ATOM 1605 O O . VAL A 1 244 ? -5.026 61.303 233.823 1.00 40.49 370 VAL A O 1
ATOM 1609 N N . GLU A 1 245 ? -4.486 62.202 235.799 1.00 41.72 371 GLU A N 1
ATOM 1610 C CA . GLU A 1 245 ? -5.760 62.910 235.905 1.00 35.51 371 GLU A CA 1
ATOM 1611 C C . GLU A 1 245 ? -5.622 64.364 235.470 1.00 36.18 371 GLU A C 1
ATOM 1612 O O . GLU A 1 245 ? -6.372 64.829 234.610 1.00 36.95 371 GLU A O 1
ATOM 1618 N N . ASN A 1 246 ? -4.664 65.079 236.058 1.00 39.19 372 ASN A N 1
ATOM 1619 C CA . ASN A 1 246 ? -4.478 66.495 235.749 1.00 37.13 372 ASN A CA 1
ATOM 1620 C C . ASN A 1 246 ? -4.076 66.696 234.301 1.00 41.32 372 ASN A C 1
ATOM 1621 O O . ASN A 1 246 ? -4.448 67.686 233.669 1.00 46.17 372 ASN A O 1
ATOM 1626 N N . ASP A 1 247 ? -3.292 65.759 233.782 1.00 42.41 373 ASP A N 1
ATOM 1627 C CA . ASP A 1 247 ? -2.762 65.876 232.431 1.00 41.56 373 ASP A CA 1
ATOM 1628 C C . ASP A 1 247 ? -3.266 64.748 231.564 1.00 39.78 373 ASP A C 1
ATOM 1629 O O . ASP A 1 247 ? -2.574 64.314 230.646 1.00 45.03 373 ASP A O 1
ATOM 1634 N N . SER A 1 248 ? -4.471 64.277 231.875 1.00 41.51 374 SER A N 1
ATOM 1635 C CA . SER A 1 248 ? -5.107 63.151 231.180 1.00 45.02 374 SER A CA 1
ATOM 1636 C C . SER A 1 248 ? -5.164 63.349 229.673 1.00 45.26 374 SER A C 1
ATOM 1637 O O . SER A 1 248 ? -5.137 62.387 228.903 1.00 44.32 374 SER A O 1
ATOM 1640 N N . GLN A 1 249 ? -5.264 64.613 229.273 1.00 48.34 375 GLN A N 1
ATOM 1641 C CA . GLN A 1 249 ? -5.425 64.984 227.877 1.00 51.98 375 GLN A CA 1
ATOM 1642 C C . GLN A 1 249 ? -4.186 64.602 227.083 1.00 47.58 375 GLN A C 1
ATOM 1643 O O . GLN A 1 249 ? -4.248 63.757 226.184 1.00 44.63 375 GLN A O 1
ATOM 1649 N N . SER A 1 250 ? -3.068 65.231 227.435 1.00 46.07 376 SER A N 1
ATOM 1650 C CA . SER A 1 250 ? -1.787 64.946 226.808 1.00 44.81 376 SER A CA 1
ATOM 1651 C C . SER A 1 250 ? -1.495 63.448 226.853 1.00 42.90 376 SER A C 1
ATOM 1652 O O . SER A 1 250 ? -1.139 62.855 225.843 1.00 43.22 376 SER A O 1
ATOM 1655 N N . VAL A 1 251 ? -1.689 62.842 228.020 1.00 39.36 377 VAL A N 1
ATOM 1656 C CA . VAL A 1 251 ? -1.371 61.431 228.219 1.00 40.61 377 VAL A CA 1
ATOM 1657 C C . VAL A 1 251 ? -2.146 60.527 227.269 1.00 38.56 377 VAL A C 1
ATOM 1658 O O . VAL A 1 251 ? -1.552 59.732 226.540 1.00 41.38 377 VAL A O 1
ATOM 1662 N N . THR A 1 252 ? -3.469 60.648 227.270 1.00 43.92 378 THR A N 1
ATOM 1663 C CA . THR A 1 252 ? -4.299 59.829 226.389 1.00 44.67 378 THR A CA 1
ATOM 1664 C C . THR A 1 252 ? -4.029 60.108 224.903 1.00 43.30 378 THR A C 1
ATOM 1665 O O . THR A 1 252 ? -4.142 59.209 224.056 1.00 38.49 378 THR A O 1
ATOM 1669 N N . ASP A 1 253 ? -3.666 61.350 224.592 1.00 43.39 379 ASP A N 1
ATOM 1670 C CA . ASP A 1 253 ? -3.333 61.713 223.218 1.00 45.81 379 ASP A CA 1
ATOM 1671 C C . ASP A 1 253 ? -2.076 60.984 222.746 1.00 44.08 379 ASP A C 1
ATOM 1672 O O . ASP A 1 253 ? -2.080 60.305 221.711 1.00 44.22 379 ASP A O 1
ATOM 1677 N N . ILE A 1 254 ? -1.003 61.126 223.514 1.00 45.38 380 ILE A N 1
ATOM 1678 C CA . ILE A 1 254 ? 0.258 60.489 223.176 1.00 39.68 380 ILE A CA 1
ATOM 1679 C C . ILE A 1 254 ? 0.079 58.978 223.115 1.00 38.94 380 ILE A C 1
ATOM 1680 O O . ILE A 1 254 ? 0.528 58.340 222.167 1.00 42.00 380 ILE A O 1
ATOM 1685 N N . ARG A 1 255 ? -0.612 58.408 224.096 1.00 34.77 381 ARG A N 1
ATOM 1686 C CA . ARG A 1 255 ? -0.794 56.960 224.109 1.00 39.50 381 ARG A CA 1
ATOM 1687 C C . ARG A 1 255 ? -1.628 56.503 222.919 1.00 38.70 381 ARG A C 1
ATOM 1688 O O . ARG A 1 255 ? -1.484 55.369 222.450 1.00 37.14 381 ARG A O 1
ATOM 1696 N N . SER A 1 256 ? -2.488 57.400 222.431 1.00 41.45 382 SER A N 1
ATOM 1697 C CA . SER A 1 256 ? -3.272 57.143 221.221 1.00 45.04 382 SER A CA 1
ATOM 1698 C C . SER A 1 256 ? -2.376 57.097 219.985 1.00 39.75 382 SER A C 1
ATOM 1699 O O . SER A 1 256 ? -2.458 56.163 219.185 1.00 39.68 382 SER A O 1
ATOM 1702 N N . GLU A 1 257 ? -1.542 58.118 219.827 1.00 35.04 383 GLU A N 1
ATOM 1703 C CA . GLU A 1 257 ? -0.547 58.124 218.765 1.00 41.09 383 GLU A CA 1
ATOM 1704 C C . GLU A 1 257 ? 0.324 56.851 218.764 1.00 42.80 383 GLU A C 1
ATOM 1705 O O . GLU A 1 257 ? 0.439 56.160 217.738 1.00 43.38 383 GLU A O 1
ATOM 1711 N N . ILE A 1 258 ? 0.917 56.542 219.917 1.00 41.09 384 ILE A N 1
ATOM 1712 C CA . ILE A 1 258 ? 1.704 55.318 220.094 1.00 39.12 384 ILE A CA 1
ATOM 1713 C C . ILE A 1 258 ? 0.937 54.083 219.641 1.00 35.51 384 ILE A C 1
ATOM 1714 O O . ILE A 1 258 ? 1.435 53.283 218.829 1.00 36.94 384 ILE A O 1
ATOM 1719 N N . ALA A 1 259 ? -0.283 53.939 220.152 1.00 36.48 385 ALA A N 1
ATOM 1720 C CA . ALA A 1 259 ? -1.159 52.833 219.751 1.00 39.08 385 ALA A CA 1
ATOM 1721 C C . ALA A 1 259 ? -1.374 52.806 218.226 1.00 41.16 385 ALA A C 1
ATOM 1722 O O . ALA A 1 259 ? -1.559 51.737 217.617 1.00 41.19 385 ALA A O 1
ATOM 1724 N N . ALA A 1 260 ? -1.342 53.989 217.620 1.00 33.95 386 ALA A N 1
ATOM 1725 C CA . ALA A 1 260 ? -1.499 54.092 216.183 1.00 41.54 386 ALA A CA 1
ATOM 1726 C C . ALA A 1 260 ? -0.260 53.552 215.496 1.00 44.41 386 ALA A C 1
ATOM 1727 O O . ALA A 1 260 ? -0.378 52.961 214.436 1.00 45.42 386 ALA A O 1
ATOM 1729 N N . LEU A 1 261 ? 0.921 53.749 216.083 1.00 38.71 387 LEU A N 1
ATOM 1730 C CA . LEU A 1 261 ? 2.099 53.084 215.535 1.00 36.24 387 LEU A CA 1
ATOM 1731 C C . LEU A 1 261 ? 1.885 51.585 215.583 1.00 41.52 387 LEU A C 1
ATOM 1732 O O . LEU A 1 261 ? 2.046 50.898 214.571 1.00 41.98 387 LEU A O 1
ATOM 1737 N N . ALA A 1 262 ? 1.486 51.077 216.747 1.00 39.95 388 ALA A N 1
ATOM 1738 C CA . ALA A 1 262 ? 1.227 49.638 216.866 1.00 41.14 388 ALA A CA 1
ATOM 1739 C C . ALA A 1 262 ? 0.249 49.145 215.798 1.00 45.32 388 ALA A C 1
ATOM 1740 O O . ALA A 1 262 ? 0.298 47.993 215.375 1.00 45.12 388 ALA A O 1
ATOM 1742 N N . THR A 1 263 ? -0.647 50.027 215.374 1.00 49.20 389 THR A N 1
ATOM 1743 C CA . THR A 1 263 ? -1.608 49.681 214.339 1.00 49.79 389 THR A CA 1
ATOM 1744 C C . THR A 1 263 ? -0.970 49.711 212.947 1.00 45.93 389 THR A C 1
ATOM 1745 O O . THR A 1 263 ? -1.215 48.845 212.110 1.00 44.70 389 THR A O 1
ATOM 1749 N N . GLU A 1 264 ? -0.123 50.706 212.734 1.00 44.84 390 GLU A N 1
ATOM 1750 C CA . GLU A 1 264 ? 0.503 50.964 211.453 1.00 42.34 390 GLU A CA 1
ATOM 1751 C C . GLU A 1 264 ? 1.540 49.880 211.110 1.00 44.74 390 GLU A C 1
ATOM 1752 O O . GLU A 1 264 ? 1.879 49.695 209.945 1.00 52.17 390 GLU A O 1
ATOM 1758 N N . THR A 1 265 ? 2.011 49.144 212.115 1.00 41.40 391 THR A N 1
ATOM 1759 C CA . THR A 1 265 ? 3.000 48.081 211.910 1.00 36.52 391 THR A CA 1
ATOM 1760 C C . THR A 1 265 ? 2.477 46.677 212.183 1.00 38.22 391 THR A C 1
ATOM 1761 O O . THR A 1 265 ? 3.191 45.699 211.984 1.00 39.00 391 THR A O 1
ATOM 1765 N N . GLY A 1 266 ? 1.250 46.568 212.672 1.00 36.59 392 GLY A N 1
ATOM 1766 C CA . GLY A 1 266 ? 0.698 45.265 213.004 1.00 34.64 392 GLY A CA 1
ATOM 1767 C C . GLY A 1 266 ? 1.391 44.460 214.094 1.00 40.43 392 GLY A C 1
ATOM 1768 O O . GLY A 1 266 ? 1.211 43.244 214.169 1.00 44.64 392 GLY A O 1
ATOM 1769 N N . VAL A 1 267 ? 2.192 45.106 214.940 1.00 39.35 393 VAL A N 1
ATOM 1770 C CA . VAL A 1 267 ? 2.755 44.413 216.105 1.00 37.72 393 VAL A CA 1
ATOM 1771 C C . VAL A 1 267 ? 2.596 45.265 217.361 1.00 37.05 393 VAL A C 1
ATOM 1772 O O . VAL A 1 267 ? 2.517 46.486 217.273 1.00 36.45 393 VAL A O 1
ATOM 1776 N N . PRO A 1 268 ? 2.544 44.619 218.538 1.00 39.26 394 PRO A N 1
ATOM 1777 C CA . PRO A 1 268 ? 2.570 45.371 219.799 1.00 38.35 394 PRO A CA 1
ATOM 1778 C C . PRO A 1 268 ? 3.866 46.166 219.914 1.00 37.17 394 PRO A C 1
ATOM 1779 O O . PRO A 1 268 ? 4.837 45.825 219.237 1.00 32.87 394 PRO A O 1
ATOM 1783 N N . ILE A 1 269 ? 3.886 47.192 220.756 1.00 35.00 395 ILE A N 1
ATOM 1784 C CA . ILE A 1 269 ? 5.028 48.094 220.829 1.00 27.75 395 ILE A CA 1
ATOM 1785 C C . ILE A 1 269 ? 6.311 47.405 221.312 1.00 31.73 395 ILE A C 1
ATOM 1786 O O . ILE A 1 269 ? 7.381 47.642 220.757 1.00 27.72 395 ILE A O 1
ATOM 1791 N N . ASP A 1 270 ? 6.217 46.553 222.331 1.00 30.89 396 ASP A N 1
ATOM 1792 C CA . ASP A 1 270 ? 7.421 45.930 222.881 1.00 30.22 396 ASP A CA 1
ATOM 1793 C C . ASP A 1 270 ? 8.051 44.962 221.860 1.00 31.86 396 ASP A C 1
ATOM 1794 O O . ASP A 1 270 ? 9.289 44.850 221.745 1.00 33.38 396 ASP A O 1
ATOM 1799 N N . ASP A 1 271 ? 7.189 44.292 221.102 1.00 30.78 397 ASP A N 1
ATOM 1800 C CA . ASP A 1 271 ? 7.630 43.481 219.977 1.00 29.85 397 ASP A CA 1
ATOM 1801 C C . ASP A 1 271 ? 8.352 44.347 218.964 1.00 29.61 397 ASP A C 1
ATOM 1802 O O . ASP A 1 271 ? 9.404 43.961 218.464 1.00 29.91 397 ASP A O 1
ATOM 1807 N N . TYR A 1 272 ? 7.817 45.534 218.691 1.00 27.54 398 TYR A N 1
ATOM 1808 C CA . TYR A 1 272 ? 8.443 46.406 217.710 1.00 27.40 398 TYR A CA 1
ATOM 1809 C C . TYR A 1 272 ? 9.827 46.825 218.160 1.00 29.49 398 TYR A C 1
ATOM 1810 O O . TYR A 1 272 ? 10.756 46.916 217.345 1.00 27.20 398 TYR A O 1
ATOM 1819 N N . ARG A 1 273 ? 9.949 47.076 219.460 1.00 24.37 399 ARG A N 1
ATOM 1820 C CA . ARG A 1 273 ? 11.235 47.372 220.077 1.00 30.04 399 ARG A CA 1
ATOM 1821 C C . ARG A 1 273 ? 12.232 46.263 219.762 1.00 24.62 399 ARG A C 1
ATOM 1822 O O . ARG A 1 273 ? 13.363 46.515 219.291 1.00 28.73 399 ARG A O 1
ATOM 1830 N N . ARG A 1 274 ? 11.790 45.029 219.991 1.00 23.37 400 ARG A N 1
ATOM 1831 C CA . ARG A 1 274 ? 12.667 43.884 219.765 1.00 28.20 400 ARG A CA 1
ATOM 1832 C C . ARG A 1 274 ? 13.039 43.711 218.280 1.00 29.58 400 ARG A C 1
ATOM 1833 O O . ARG A 1 274 ? 14.194 43.455 217.951 1.00 27.98 400 ARG A O 1
ATOM 1841 N N . ILE A 1 275 ? 12.057 43.865 217.400 1.00 24.34 401 ILE A N 1
ATOM 1842 C CA . ILE A 1 275 ? 12.261 43.784 215.959 1.00 24.77 401 ILE A CA 1
ATOM 1843 C C . ILE A 1 275 ? 13.336 44.748 215.521 1.00 26.84 401 ILE A C 1
ATOM 1844 O O . ILE A 1 275 ? 14.221 44.400 214.739 1.00 24.29 401 ILE A O 1
ATOM 1849 N N . VAL A 1 276 ? 13.239 45.976 216.025 1.00 25.17 402 VAL A N 1
ATOM 1850 C CA . VAL A 1 276 ? 14.180 46.997 215.643 1.00 23.91 402 VAL A CA 1
ATOM 1851 C C . VAL A 1 276 ? 15.579 46.599 216.097 1.00 25.80 402 VAL A C 1
ATOM 1852 O O . VAL A 1 276 ? 16.532 46.730 215.329 1.00 26.01 402 VAL A O 1
ATOM 1856 N N . GLN A 1 277 ? 15.712 46.095 217.323 1.00 24.36 403 GLN A N 1
ATOM 1857 C CA . GLN A 1 277 ? 17.051 45.689 217.781 1.00 29.99 403 GLN A CA 1
ATOM 1858 C C . GLN A 1 277 ? 17.603 44.499 216.975 1.00 25.32 403 GLN A C 1
ATOM 1859 O O . GLN A 1 277 ? 18.799 44.391 216.719 1.00 27.30 403 GLN A O 1
ATOM 1865 N N . THR A 1 278 ? 16.701 43.614 216.591 1.00 22.40 404 THR A N 1
ATOM 1866 C CA . THR A 1 278 ? 17.025 42.432 215.833 1.00 24.92 404 THR A CA 1
ATOM 1867 C C . THR A 1 278 ? 17.607 42.856 214.488 1.00 25.05 404 THR A C 1
ATOM 1868 O O . THR A 1 278 ? 18.730 42.477 214.116 1.00 24.26 404 THR A O 1
ATOM 1872 N N . VAL A 1 279 ? 16.859 43.707 213.796 1.00 22.79 405 VAL A N 1
ATOM 1873 C CA . VAL A 1 279 ? 17.289 44.185 212.500 1.00 20.91 405 VAL A CA 1
ATOM 1874 C C . VAL A 1 279 ? 18.601 44.952 212.623 1.00 21.65 405 VAL A C 1
ATOM 1875 O O . VAL A 1 279 ? 19.490 44.753 211.799 1.00 21.66 405 VAL A O 1
ATOM 1879 N N . GLN A 1 280 ? 18.755 45.784 213.657 1.00 20.37 406 GLN A N 1
ATOM 1880 C CA . GLN A 1 280 ? 20.002 46.554 213.797 1.00 25.39 406 GLN A CA 1
ATOM 1881 C C . GLN A 1 280 ? 21.203 45.623 213.946 1.00 23.98 406 GLN A C 1
ATOM 1882 O O . GLN A 1 280 ? 22.248 45.814 213.321 1.00 25.97 406 GLN A O 1
ATOM 1888 N N . LYS A 1 281 ? 21.029 44.609 214.776 1.00 23.39 407 LYS A N 1
ATOM 1889 C CA . LYS A 1 281 ? 22.075 43.634 215.014 1.00 27.40 407 LYS A CA 1
ATOM 1890 C C . LYS A 1 281 ? 22.496 42.915 213.719 1.00 24.59 407 LYS A C 1
ATOM 1891 O O . LYS A 1 281 ? 23.685 42.890 213.359 1.00 27.61 407 LYS A O 1
ATOM 1897 N N . GLY A 1 282 ? 21.519 42.347 213.012 1.00 26.53 408 GLY A N 1
ATOM 1898 C CA . GLY A 1 282 ? 21.806 41.681 211.753 1.00 22.42 408 GLY A CA 1
ATOM 1899 C C . GLY A 1 282 ? 22.502 42.602 210.766 1.00 24.40 408 GLY A C 1
ATOM 1900 O O . GLY A 1 282 ? 23.481 42.220 210.110 1.00 28.02 408 GLY A O 1
ATOM 1901 N N . GLU A 1 283 ? 21.998 43.827 210.679 1.00 22.96 409 GLU A N 1
ATOM 1902 C CA . GLU A 1 283 ? 22.542 44.849 209.787 1.00 26.31 409 GLU A CA 1
ATOM 1903 C C . GLU A 1 283 ? 24.015 45.107 210.090 1.00 26.55 409 GLU A C 1
ATOM 1904 O O . GLU A 1 283 ? 24.845 45.139 209.189 1.00 24.78 409 GLU A O 1
ATOM 1910 N N . ARG A 1 284 ? 24.341 45.277 211.365 1.00 26.42 410 ARG A N 1
ATOM 1911 C CA . ARG A 1 284 ? 25.726 45.532 211.745 1.00 29.94 410 ARG A CA 1
ATOM 1912 C C . ARG A 1 284 ? 26.655 44.349 211.440 1.00 23.60 410 ARG A C 1
ATOM 1913 O O . ARG A 1 284 ? 27.791 44.546 210.995 1.00 25.35 410 ARG A O 1
ATOM 1921 N N . GLU A 1 285 ? 26.189 43.125 211.686 1.00 24.63 411 GLU A N 1
ATOM 1922 C CA . GLU A 1 285 ? 27.005 41.963 211.313 1.00 24.56 411 GLU A CA 1
ATOM 1923 C C . GLU A 1 285 ? 27.274 41.935 209.797 1.00 25.80 411 GLU A C 1
ATOM 1924 O O . GLU A 1 285 ? 28.420 41.756 209.355 1.00 27.63 411 GLU A O 1
ATOM 1930 N N . ALA A 1 286 ? 26.221 42.132 209.002 1.00 24.43 412 ALA A N 1
ATOM 1931 C CA . ALA A 1 286 ? 26.369 42.066 207.559 1.00 24.30 412 ALA A CA 1
ATOM 1932 C C . ALA A 1 286 ? 27.312 43.149 207.056 1.00 25.77 412 ALA A C 1
ATOM 1933 O O . ALA A 1 286 ? 28.162 42.915 206.172 1.00 20.98 412 ALA A O 1
ATOM 1935 N N . ARG A 1 287 ? 27.144 44.338 207.620 1.00 23.98 413 ARG A N 1
ATOM 1936 C CA . ARG A 1 287 ? 27.936 45.488 207.212 1.00 31.29 413 ARG A CA 1
ATOM 1937 C C . ARG A 1 287 ? 29.417 45.242 207.524 1.00 25.99 413 ARG A C 1
ATOM 1938 O O . ARG A 1 287 ? 30.287 45.510 206.693 1.00 25.30 413 ARG A O 1
ATOM 1946 N N . GLN A 1 288 ? 29.690 44.715 208.711 1.00 24.07 414 GLN A N 1
ATOM 1947 C CA . GLN A 1 288 ? 31.079 44.478 209.108 1.00 29.57 414 GLN A CA 1
ATOM 1948 C C . GLN A 1 288 ? 31.731 43.413 208.224 1.00 25.94 414 GLN A C 1
ATOM 1949 O O . GLN A 1 288 ? 32.835 43.613 207.711 1.00 26.99 414 GLN A O 1
ATOM 1955 N N . ALA A 1 289 ? 31.032 42.301 208.027 1.00 25.26 415 ALA A N 1
ATOM 1956 C CA . ALA A 1 289 ? 31.547 41.237 207.175 1.00 23.84 415 ALA A CA 1
ATOM 1957 C C . ALA A 1 289 ? 31.880 41.776 205.772 1.00 24.97 415 ALA A C 1
ATOM 1958 O O . ALA A 1 289 ? 32.983 41.550 205.243 1.00 24.83 415 ALA A O 1
ATOM 1960 N N . LYS A 1 290 ? 30.943 42.518 205.191 1.00 23.88 416 LYS A N 1
ATOM 1961 C CA . LYS A 1 290 ? 31.159 43.120 203.874 1.00 25.75 416 LYS A CA 1
ATOM 1962 C C . LYS A 1 290 ? 32.382 44.037 203.852 1.00 26.14 416 LYS A C 1
ATOM 1963 O O . LYS A 1 290 ? 33.224 43.950 202.950 1.00 28.07 416 LYS A O 1
ATOM 1969 N N . LYS A 1 291 ? 32.468 44.916 204.842 1.00 24.69 417 LYS A N 1
ATOM 1970 C CA . LYS A 1 291 ? 33.621 45.792 204.989 1.00 26.56 417 LYS A CA 1
ATOM 1971 C C . LYS A 1 291 ? 34.949 44.996 204.978 1.00 31.81 417 LYS A C 1
ATOM 1972 O O . LYS A 1 291 ? 35.846 45.299 204.185 1.00 30.30 417 LYS A O 1
ATOM 1978 N N . GLU A 1 292 ? 35.049 43.972 205.833 1.00 28.20 418 GLU A N 1
ATOM 1979 C CA . GLU A 1 292 ? 36.208 43.071 205.845 1.00 27.51 418 GLU A CA 1
ATOM 1980 C C . GLU A 1 292 ? 36.538 42.555 204.458 1.00 28.19 418 GLU A C 1
ATOM 1981 O O . GLU A 1 292 ? 37.685 42.610 204.025 1.00 31.73 418 GLU A O 1
ATOM 1987 N N . MET A 1 293 ? 35.521 42.084 203.747 1.00 24.03 419 MET A N 1
ATOM 1988 C CA . MET A 1 293 ? 35.726 41.572 202.402 1.00 25.77 419 MET A CA 1
ATOM 1989 C C . MET A 1 293 ? 36.275 42.624 201.412 1.00 28.14 419 MET A C 1
ATOM 1990 O O . MET A 1 293 ? 37.181 42.343 200.608 1.00 27.61 419 MET A O 1
ATOM 1995 N N . VAL A 1 294 ? 35.726 43.836 201.473 1.00 29.80 420 VAL A N 1
ATOM 1996 C CA . VAL A 1 294 ? 36.165 44.919 200.583 1.00 30.02 420 VAL A CA 1
ATOM 1997 C C . VAL A 1 294 ? 37.630 45.278 200.874 1.00 28.27 420 VAL A C 1
ATOM 1998 O O . VAL A 1 294 ? 38.477 45.345 199.959 1.00 33.59 420 VAL A O 1
ATOM 2002 N N . GLU A 1 295 ? 37.920 45.492 202.152 1.00 28.12 421 GLU A N 1
ATOM 2003 C CA . GLU A 1 295 ? 39.285 45.774 202.589 1.00 32.62 421 GLU A CA 1
ATOM 2004 C C . GLU A 1 295 ? 40.230 44.686 202.089 1.00 32.89 421 GLU A C 1
ATOM 2005 O O . GLU A 1 295 ? 41.283 44.983 201.538 1.00 34.38 421 GLU A O 1
ATOM 2011 N N . ALA A 1 296 ? 39.827 43.428 202.253 1.00 30.05 422 ALA A N 1
ATOM 2012 C CA . ALA A 1 296 ? 40.661 42.306 201.842 1.00 31.26 422 ALA A CA 1
ATOM 2013 C C . ALA A 1 296 ? 40.804 42.196 200.326 1.00 30.70 422 ALA A C 1
ATOM 2014 O O . ALA A 1 296 ? 41.636 41.430 199.856 1.00 31.85 422 ALA A O 1
ATOM 2016 N N . ASN A 1 297 ? 40.001 42.931 199.558 1.00 29.45 423 ASN A N 1
ATOM 2017 C CA . ASN A 1 297 ? 40.153 42.865 198.099 1.00 32.93 423 ASN A CA 1
ATOM 2018 C C . ASN A 1 297 ? 40.561 44.194 197.417 1.00 33.88 423 ASN A C 1
ATOM 2019 O O . ASN A 1 297 ? 40.518 44.339 196.176 1.00 34.88 423 ASN A O 1
ATOM 2024 N N . LEU A 1 298 ? 40.973 45.153 198.242 1.00 37.85 424 LEU A N 1
ATOM 2025 C CA . LEU A 1 298 ? 41.577 46.400 197.757 1.00 38.00 424 LEU A CA 1
ATOM 2026 C C . LEU A 1 298 ? 42.684 46.222 196.702 1.00 43.76 424 LEU A C 1
ATOM 2027 O O . LEU A 1 298 ? 42.709 46.921 195.682 1.00 42.14 424 LEU A O 1
ATOM 2032 N N . ARG A 1 299 ? 43.606 45.300 196.961 1.00 39.44 425 ARG A N 1
ATOM 2033 C CA . ARG A 1 299 ? 44.697 45.025 196.035 1.00 43.66 425 ARG A CA 1
ATOM 2034 C C . ARG A 1 299 ? 44.149 44.710 194.639 1.00 45.30 425 ARG A C 1
ATOM 2035 O O . ARG A 1 299 ? 44.624 45.245 193.632 1.00 49.00 425 ARG A O 1
ATOM 2043 N N . LEU A 1 300 ? 43.141 43.845 194.593 1.00 42.39 426 LEU A N 1
ATOM 2044 C CA . LEU A 1 300 ? 42.487 43.476 193.345 1.00 44.82 426 LEU A CA 1
ATOM 2045 C C . LEU A 1 300 ? 41.936 44.722 192.654 1.00 44.65 426 LEU A C 1
ATOM 2046 O O . LEU A 1 300 ? 42.192 44.963 191.454 1.00 42.44 426 LEU A O 1
ATOM 2051 N N . VAL A 1 301 ? 41.193 45.519 193.424 1.00 40.17 427 VAL A N 1
ATOM 2052 C CA . VAL A 1 301 ? 40.642 46.765 192.881 1.00 43.31 427 VAL A CA 1
ATOM 2053 C C . VAL A 1 301 ? 41.718 47.633 192.224 1.00 47.74 427 VAL A C 1
ATOM 2054 O O . VAL A 1 301 ? 41.564 48.058 191.079 1.00 48.82 427 VAL A O 1
ATOM 2058 N N . ILE A 1 302 ? 42.804 47.879 192.955 1.00 43.54 428 ILE A N 1
ATOM 2059 C CA . ILE A 1 302 ? 43.933 48.661 192.457 1.00 45.25 428 ILE A CA 1
ATOM 2060 C C . ILE A 1 302 ? 44.496 48.092 191.156 1.00 49.57 428 ILE A C 1
ATOM 2061 O O . ILE A 1 302 ? 44.671 48.813 190.162 1.00 47.69 428 ILE A O 1
ATOM 2066 N N . SER A 1 303 ? 44.769 46.790 191.167 1.00 47.05 429 SER A N 1
ATOM 2067 C CA . SER A 1 303 ? 45.364 46.142 190.009 1.00 48.39 429 SER A CA 1
ATOM 2068 C C . SER A 1 303 ? 44.457 46.281 188.793 1.00 48.79 429 SER A C 1
ATOM 2069 O O . SER A 1 303 ? 44.925 46.210 187.656 1.00 49.32 429 SER A O 1
ATOM 2072 N N . ILE A 1 304 ? 43.163 46.485 189.024 1.00 45.58 430 ILE A N 1
ATOM 2073 C CA . ILE A 1 304 ? 42.268 46.739 187.893 1.00 52.01 430 ILE A CA 1
ATOM 2074 C C . ILE A 1 304 ? 42.234 48.230 187.519 1.00 52.15 430 ILE A C 1
ATOM 2075 O O . ILE A 1 304 ? 42.072 48.589 186.350 1.00 52.81 430 ILE A O 1
ATOM 2080 N N . ALA A 1 305 ? 42.409 49.094 188.511 1.00 47.48 431 ALA A N 1
ATOM 2081 C CA . ALA A 1 305 ? 42.387 50.528 188.272 1.00 52.67 431 ALA A CA 1
ATOM 2082 C C . ALA A 1 305 ? 43.591 50.974 187.436 1.00 60.02 431 ALA A C 1
ATOM 2083 O O . ALA A 1 305 ? 43.473 51.880 186.606 1.00 61.48 431 ALA A O 1
ATOM 2085 N N . LYS A 1 306 ? 44.738 50.326 187.648 1.00 59.11 432 LYS A N 1
ATOM 2086 C CA . LYS A 1 306 ? 45.963 50.637 186.900 1.00 56.06 432 LYS A CA 1
ATOM 2087 C C . LYS A 1 306 ? 45.788 50.488 185.393 1.00 59.63 432 LYS A C 1
ATOM 2088 O O . LYS A 1 306 ? 46.464 51.159 184.613 1.00 65.37 432 LYS A O 1
ATOM 2094 N N . LYS A 1 307 ? 44.875 49.614 184.987 1.00 57.58 433 LYS A N 1
ATOM 2095 C CA . LYS A 1 307 ? 44.608 49.382 183.572 1.00 59.59 433 LYS A CA 1
ATOM 2096 C C . LYS A 1 307 ? 43.706 50.448 182.953 1.00 60.38 433 LYS A C 1
ATOM 2097 O O . LYS A 1 307 ? 43.332 50.337 181.784 1.00 58.11 433 LYS A O 1
ATOM 2103 N N . TYR A 1 308 ? 43.339 51.460 183.734 1.00 61.80 434 TYR A N 1
ATOM 2104 C CA . TYR A 1 308 ? 42.433 52.501 183.249 1.00 66.54 434 TYR A CA 1
ATOM 2105 C C . TYR A 1 308 ? 42.867 53.881 183.705 1.00 69.47 434 TYR A C 1
ATOM 2106 O O . TYR A 1 308 ? 42.044 54.683 184.142 1.00 67.29 434 TYR A O 1
ATOM 2115 N N . THR A 1 309 ? 44.162 54.153 183.588 1.00 71.96 435 THR A N 1
ATOM 2116 C CA . THR A 1 309 ? 44.758 55.347 184.175 1.00 73.18 435 THR A CA 1
ATOM 2117 C C . THR A 1 309 ? 44.486 56.622 183.386 1.00 76.38 435 THR A C 1
ATOM 2118 O O . THR A 1 309 ? 44.115 57.650 183.959 1.00 75.49 435 THR A O 1
ATOM 2122 N N . ASN A 1 310 ? 44.681 56.562 182.074 1.00 75.88 436 ASN A N 1
ATOM 2123 C CA . ASN A 1 310 ? 44.626 57.774 181.261 1.00 81.22 436 ASN A CA 1
ATOM 2124 C C . ASN A 1 310 ? 43.267 58.008 180.604 1.00 81.21 436 ASN A C 1
ATOM 2125 O O . ASN A 1 310 ? 43.139 58.846 179.717 1.00 80.36 436 ASN A O 1
ATOM 2130 N N . ARG A 1 311 ? 42.251 57.278 181.050 1.00 80.25 437 ARG A N 1
ATOM 2131 C CA . ARG A 1 311 ? 40.974 57.255 180.339 1.00 78.82 437 ARG A CA 1
ATOM 2132 C C . ARG A 1 311 ? 40.015 58.342 180.822 1.00 79.61 437 ARG A C 1
ATOM 2133 O O . ARG A 1 311 ? 38.808 58.270 180.588 1.00 80.76 437 ARG A O 1
ATOM 2135 N N . GLY A 1 312 ? 40.565 59.351 181.490 1.00 74.38 438 GLY A N 1
ATOM 2136 C CA . GLY A 1 312 ? 39.783 60.500 181.896 1.00 75.87 438 GLY A CA 1
ATOM 2137 C C . GLY A 1 312 ? 39.709 60.747 183.394 1.00 79.24 438 GLY A C 1
ATOM 2138 O O . GLY A 1 312 ? 39.430 61.866 183.822 1.00 81.67 438 GLY A O 1
ATOM 2139 N N . LEU A 1 313 ? 39.957 59.718 184.198 1.00 79.49 439 LEU A N 1
ATOM 2140 C CA . LEU A 1 313 ? 39.769 59.841 185.642 1.00 76.53 439 LEU A CA 1
ATOM 2141 C C . LEU A 1 313 ? 41.048 59.716 186.458 1.00 71.12 439 LEU A C 1
ATOM 2142 O O . LEU A 1 313 ? 42.033 59.129 186.013 1.00 67.31 439 LEU A O 1
ATOM 2147 N N . GLN A 1 314 ? 41.010 60.293 187.656 1.00 70.25 440 GLN A N 1
ATOM 2148 C CA . GLN A 1 314 ? 42.102 60.208 188.616 1.00 75.05 440 GLN A CA 1
ATOM 2149 C C . GLN A 1 314 ? 42.196 58.780 189.145 1.00 75.08 440 GLN A C 1
ATOM 2150 O O . GLN A 1 314 ? 41.219 58.035 189.082 1.00 73.00 440 GLN A O 1
ATOM 2156 N N . PHE A 1 315 ? 43.359 58.401 189.669 1.00 72.13 441 PHE A N 1
ATOM 2157 C CA . PHE A 1 315 ? 43.558 57.052 190.196 1.00 69.82 441 PHE A CA 1
ATOM 2158 C C . PHE A 1 315 ? 42.622 56.734 191.370 1.00 65.09 441 PHE A C 1
ATOM 2159 O O . PHE A 1 315 ? 42.075 55.631 191.459 1.00 62.92 441 PHE A O 1
ATOM 2167 N N . LEU A 1 316 ? 42.428 57.703 192.256 1.00 63.82 442 LEU A N 1
ATOM 2168 C CA . LEU A 1 316 ? 41.549 57.518 193.408 1.00 62.43 442 LEU A CA 1
ATOM 2169 C C . LEU A 1 316 ? 40.090 57.356 193.014 1.00 64.75 442 LEU A C 1
ATOM 2170 O O . LEU A 1 316 ? 39.349 56.607 193.650 1.00 68.46 442 LEU A O 1
ATOM 2175 N N . ASP A 1 317 ? 39.675 58.082 191.982 1.00 65.89 443 ASP A N 1
ATOM 2176 C CA . ASP A 1 317 ? 38.329 57.942 191.442 1.00 69.75 443 ASP A CA 1
ATOM 2177 C C . ASP A 1 317 ? 38.127 56.524 190.926 1.00 63.69 443 ASP A C 1
ATOM 2178 O O . ASP A 1 317 ? 37.136 55.864 191.253 1.00 63.91 443 ASP A O 1
ATOM 2183 N N . LEU A 1 318 ? 39.080 56.075 190.115 1.00 64.57 444 LEU A N 1
ATOM 2184 C CA . LEU A 1 318 ? 39.110 54.711 189.603 1.00 63.48 444 LEU A CA 1
ATOM 2185 C C . LEU A 1 318 ? 38.988 53.702 190.729 1.00 57.75 444 LEU A C 1
ATOM 2186 O O . LEU A 1 318 ? 38.263 52.713 190.612 1.00 58.43 444 LEU A O 1
ATOM 2191 N N . ILE A 1 319 ? 39.703 53.962 191.819 1.00 59.44 445 ILE A N 1
ATOM 2192 C CA . ILE A 1 319 ? 39.656 53.088 192.979 1.00 54.21 445 ILE A CA 1
ATOM 2193 C C . ILE A 1 319 ? 38.261 53.048 193.576 1.00 53.51 445 ILE A C 1
ATOM 2194 O O . ILE A 1 319 ? 37.702 51.975 193.758 1.00 52.38 445 ILE A O 1
ATOM 2199 N N . GLN A 1 320 ? 37.703 54.214 193.882 1.00 56.66 446 GLN A N 1
ATOM 2200 C CA . GLN A 1 320 ? 36.391 54.285 194.526 1.00 54.94 446 GLN A CA 1
ATOM 2201 C C . GLN A 1 320 ? 35.291 53.624 193.691 1.00 49.35 446 GLN A C 1
ATOM 2202 O O . GLN A 1 320 ? 34.432 52.911 194.229 1.00 49.19 446 GLN A O 1
ATOM 2208 N N . GLU A 1 321 ? 35.329 53.855 192.381 1.00 46.20 447 GLU A N 1
ATOM 2209 C CA . GLU A 1 321 ? 34.387 53.218 191.471 1.00 49.40 447 GLU A CA 1
ATOM 2210 C C . GLU A 1 321 ? 34.560 51.706 191.500 1.00 48.51 447 GLU A C 1
ATOM 2211 O O . GLU A 1 321 ? 33.587 50.954 191.692 1.00 43.45 447 GLU A O 1
ATOM 2217 N N . GLY A 1 322 ? 35.808 51.278 191.304 1.00 43.94 448 GLY A N 1
ATOM 2218 C CA . GLY A 1 322 ? 36.174 49.881 191.409 1.00 40.83 448 GLY A CA 1
ATOM 2219 C C . GLY A 1 322 ? 35.615 49.265 192.676 1.00 40.05 448 GLY A C 1
ATOM 2220 O O . GLY A 1 322 ? 35.132 48.141 192.650 1.00 37.00 448 GLY A O 1
ATOM 2221 N N . ASN A 1 323 ? 35.653 50.021 193.772 1.00 38.85 449 ASN A N 1
ATOM 2222 C CA . ASN A 1 323 ? 35.128 49.575 195.050 1.00 39.94 449 ASN A CA 1
ATOM 2223 C C . ASN A 1 323 ? 33.618 49.448 195.048 1.00 40.94 449 ASN A C 1
ATOM 2224 O O . ASN A 1 323 ? 33.082 48.527 195.657 1.00 37.66 449 ASN A O 1
ATOM 2229 N N . ILE A 1 324 ? 32.935 50.369 194.374 1.00 41.32 450 ILE A N 1
ATOM 2230 C CA . ILE A 1 324 ? 31.491 50.241 194.199 1.00 41.19 450 ILE A CA 1
ATOM 2231 C C . ILE A 1 324 ? 31.197 48.891 193.555 1.00 38.37 450 ILE A C 1
ATOM 2232 O O . ILE A 1 324 ? 30.363 48.101 194.057 1.00 38.48 450 ILE A O 1
ATOM 2237 N N . GLY A 1 325 ? 31.911 48.619 192.461 1.00 33.63 451 GLY A N 1
ATOM 2238 C CA . GLY A 1 325 ? 31.816 47.333 191.782 1.00 33.99 451 GLY A CA 1
ATOM 2239 C C . GLY A 1 325 ? 32.150 46.129 192.660 1.00 28.91 451 GLY A C 1
ATOM 2240 O O . GLY A 1 325 ? 31.488 45.090 192.592 1.00 30.95 451 GLY A O 1
ATOM 2241 N N . LEU A 1 326 ? 33.166 46.272 193.501 1.00 27.20 452 LEU A N 1
ATOM 2242 C CA . LEU A 1 326 ? 33.564 45.199 194.400 1.00 32.28 452 LEU A CA 1
ATOM 2243 C C . LEU A 1 326 ? 32.402 44.894 195.339 1.00 33.33 452 LEU A C 1
ATOM 2244 O O . LEU A 1 326 ? 31.996 43.739 195.493 1.00 32.24 452 LEU A O 1
ATOM 2249 N N . MET A 1 327 ? 31.848 45.952 195.923 1.00 33.12 453 MET A N 1
ATOM 2250 C CA . MET A 1 327 ? 30.739 45.851 196.860 1.00 28.13 453 MET A CA 1
ATOM 2251 C C . MET A 1 327 ? 29.543 45.156 196.235 1.00 29.66 453 MET A C 1
ATOM 2252 O O . MET A 1 327 ? 28.834 44.395 196.906 1.00 31.88 453 MET A O 1
ATOM 2257 N N . LYS A 1 328 ? 29.330 45.404 194.946 1.00 27.61 454 LYS A N 1
ATOM 2258 C CA . LYS A 1 328 ? 28.268 44.720 194.209 1.00 28.98 454 LYS A CA 1
ATOM 2259 C C . LYS A 1 328 ? 28.561 43.214 194.056 1.00 27.90 454 LYS A C 1
ATOM 2260 O O . LYS A 1 328 ? 27.678 42.361 194.237 1.00 29.66 454 LYS A O 1
ATOM 2266 N N . ALA A 1 329 ? 29.808 42.898 193.715 1.00 28.43 455 ALA A N 1
ATOM 2267 C CA . ALA A 1 329 ? 30.254 41.507 193.670 1.00 28.62 455 ALA A CA 1
ATOM 2268 C C . ALA A 1 329 ? 30.028 40.814 195.020 1.00 27.95 455 ALA A C 1
ATOM 2269 O O . ALA A 1 329 ? 29.598 39.661 195.064 1.00 27.33 455 ALA A O 1
ATOM 2271 N N . VAL A 1 330 ? 30.292 41.524 196.114 1.00 23.01 456 VAL A N 1
ATOM 2272 C CA . VAL A 1 330 ? 30.054 40.967 197.434 1.00 25.43 456 VAL A CA 1
ATOM 2273 C C . VAL A 1 330 ? 28.562 40.726 197.652 1.00 28.70 456 VAL A C 1
ATOM 2274 O O . VAL A 1 330 ? 28.166 39.662 198.127 1.00 28.43 456 VAL A O 1
ATOM 2278 N N . ASP A 1 331 ? 27.734 41.708 197.301 1.00 26.73 457 ASP A N 1
ATOM 2279 C CA . ASP A 1 331 ? 26.288 41.544 197.458 1.00 26.39 457 ASP A CA 1
ATOM 2280 C C . ASP A 1 331 ? 25.774 40.305 196.736 1.00 28.04 457 ASP A C 1
ATOM 2281 O O . ASP A 1 331 ? 24.924 39.591 197.261 1.00 23.87 457 ASP A O 1
ATOM 2286 N N . LYS A 1 332 ? 26.284 40.049 195.529 1.00 28.71 458 LYS A N 1
ATOM 2287 C CA . LYS A 1 332 ? 25.715 38.973 194.718 1.00 25.56 458 LYS A CA 1
ATOM 2288 C C . LYS A 1 332 ? 26.454 37.628 194.838 1.00 28.15 458 LYS A C 1
ATOM 2289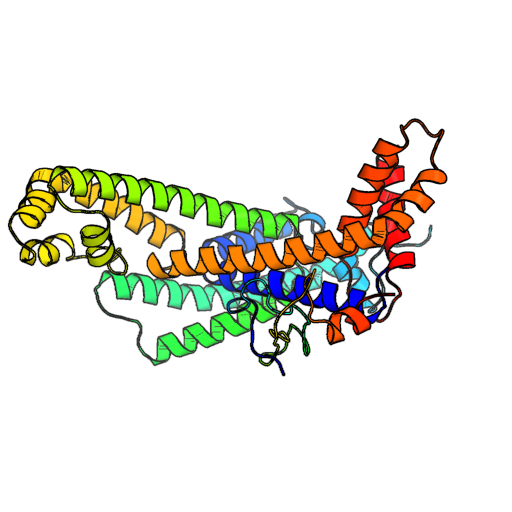 O O . LYS A 1 332 ? 26.061 36.636 194.220 1.00 28.07 458 LYS A O 1
ATOM 2295 N N . PHE A 1 333 ? 27.510 37.595 195.643 1.00 26.86 459 PHE A N 1
ATOM 2296 C CA . PHE A 1 333 ? 28.365 36.417 195.751 1.00 27.92 459 PHE A CA 1
ATOM 2297 C C . PHE A 1 333 ? 27.642 35.211 196.355 1.00 28.77 459 PHE A C 1
ATOM 2298 O O . PHE A 1 333 ? 27.041 35.313 197.426 1.00 30.29 459 PHE A O 1
ATOM 2306 N N . GLU A 1 334 ? 27.693 34.073 195.670 1.00 25.58 460 GLU A N 1
ATOM 2307 C CA . GLU A 1 334 ? 27.116 32.851 196.223 1.00 27.86 460 GLU A CA 1
ATOM 2308 C C . GLU A 1 334 ? 28.217 31.809 196.429 1.00 26.58 460 GLU A C 1
ATOM 2309 O O . GLU A 1 334 ? 28.720 31.218 195.467 1.00 26.94 460 GLU A O 1
ATOM 2315 N N . TYR A 1 335 ? 28.602 31.621 197.692 1.00 25.83 461 TYR A N 1
ATOM 2316 C CA . TYR A 1 335 ? 29.746 30.781 198.053 1.00 29.79 461 TYR A CA 1
ATOM 2317 C C . TYR A 1 335 ? 29.460 29.309 197.747 1.00 25.96 461 TYR A C 1
ATOM 2318 O O . TYR A 1 335 ? 30.364 28.567 197.386 1.00 28.50 461 TYR A O 1
ATOM 2327 N N . ARG A 1 336 ? 28.202 28.900 197.876 1.00 26.59 462 ARG A N 1
ATOM 2328 C CA . ARG A 1 336 ? 27.830 27.496 197.693 1.00 31.04 462 ARG A CA 1
ATOM 2329 C C . ARG A 1 336 ? 28.151 26.952 196.301 1.00 32.59 462 ARG A C 1
ATOM 2330 O O . ARG A 1 336 ? 28.234 25.747 196.127 1.00 31.78 462 ARG A O 1
ATOM 2338 N N . ARG A 1 337 ? 28.339 27.831 195.318 1.00 30.25 463 ARG A N 1
ATOM 2339 C CA . ARG A 1 337 ? 28.482 27.391 193.933 1.00 28.96 463 ARG A CA 1
ATOM 2340 C C . ARG A 1 337 ? 29.928 27.123 193.512 1.00 33.08 463 ARG A C 1
ATOM 2341 O O . ARG A 1 337 ? 30.167 26.716 192.380 1.00 31.35 463 ARG A O 1
ATOM 2349 N N . GLY A 1 338 ? 30.885 27.379 194.403 1.00 30.65 464 GLY A N 1
ATOM 2350 C CA . GLY A 1 338 ? 32.266 26.967 194.200 1.00 24.35 464 GLY A CA 1
ATOM 2351 C C . GLY A 1 338 ? 33.145 27.806 193.291 1.00 24.82 464 GLY A C 1
ATOM 2352 O O . GLY A 1 338 ? 34.334 27.529 193.146 1.00 27.85 464 GLY A O 1
ATOM 2353 N N . TYR A 1 339 ? 32.589 28.831 192.665 1.00 29.27 465 TYR A N 1
ATOM 2354 C CA . TYR A 1 339 ? 33.395 29.631 191.744 1.00 29.25 465 TYR A CA 1
ATOM 2355 C C . TYR A 1 339 ? 34.313 30.582 192.523 1.00 29.99 465 TYR A C 1
ATOM 2356 O O . TYR A 1 339 ? 33.969 31.046 193.617 1.00 29.45 465 TYR A O 1
ATOM 2365 N N . LYS A 1 340 ? 35.482 30.854 191.954 1.00 28.85 466 LYS A N 1
ATOM 2366 C CA . LYS A 1 340 ? 36.496 31.672 192.607 1.00 32.06 466 LYS A CA 1
ATOM 2367 C C . LYS A 1 340 ? 36.052 33.128 192.701 1.00 30.86 466 LYS A C 1
ATOM 2368 O O . LYS A 1 340 ? 35.600 33.707 191.714 1.00 28.86 466 LYS A O 1
ATOM 2374 N N . PHE A 1 341 ? 36.201 33.717 193.883 1.00 28.66 467 PHE A N 1
ATOM 2375 C CA . PHE A 1 341 ? 35.691 35.054 194.114 1.00 27.61 467 PHE A CA 1
ATOM 2376 C C . PHE A 1 341 ? 36.376 36.147 193.277 1.00 31.71 467 PHE A C 1
ATOM 2377 O O . PHE A 1 341 ? 35.700 36.911 192.609 1.00 33.70 467 PHE A O 1
ATOM 2385 N N . SER A 1 342 ? 37.699 36.234 193.317 1.00 30.08 468 SER A N 1
ATOM 2386 C CA . SER A 1 342 ? 38.414 37.342 192.662 1.00 32.16 468 SER A CA 1
ATOM 2387 C C . SER A 1 342 ? 38.168 37.486 191.148 1.00 29.08 468 SER A C 1
ATOM 2388 O O . SER A 1 342 ? 38.035 38.597 190.627 1.00 31.91 468 SER A O 1
ATOM 2391 N N . THR A 1 343 ? 38.128 36.371 190.434 1.00 29.56 469 THR A N 1
ATOM 2392 C CA . THR A 1 343 ? 37.987 36.438 188.983 1.00 30.65 469 THR A CA 1
ATOM 2393 C C . THR A 1 343 ? 36.557 36.843 188.622 1.00 30.07 469 THR A C 1
ATOM 2394 O O . THR A 1 343 ? 36.326 37.539 187.641 1.00 27.78 469 THR A O 1
ATOM 2398 N N . TYR A 1 344 ? 35.611 36.394 189.441 1.00 32.33 470 TYR A N 1
ATOM 2399 C CA . TYR A 1 344 ? 34.218 36.827 189.377 1.00 29.75 470 TYR A CA 1
ATOM 2400 C C . TYR A 1 344 ? 34.046 38.323 189.685 1.00 29.49 470 TYR A C 1
ATOM 2401 O O . TYR A 1 344 ? 33.341 39.039 188.971 1.00 27.19 470 TYR A O 1
ATOM 2410 N N . ALA A 1 345 ? 34.705 38.785 190.745 1.00 27.86 471 ALA A N 1
ATOM 2411 C CA . ALA A 1 345 ? 34.577 40.157 191.218 1.00 27.66 471 ALA A CA 1
ATOM 2412 C C . ALA A 1 345 ? 35.119 41.105 190.179 1.00 27.88 471 ALA A C 1
ATOM 2413 O O . ALA A 1 345 ? 34.628 42.230 190.026 1.00 30.10 471 ALA A O 1
ATOM 2415 N N . THR A 1 346 ? 36.139 40.631 189.464 1.00 31.14 472 THR A N 1
ATOM 2416 C CA . THR A 1 346 ? 36.790 41.431 188.440 1.00 29.74 472 THR A CA 1
ATOM 2417 C C . THR A 1 346 ? 35.778 42.017 187.443 1.00 29.17 472 THR A C 1
ATOM 2418 O O . THR A 1 346 ? 35.859 43.199 187.116 1.00 29.86 472 THR A O 1
ATOM 2422 N N . TRP A 1 347 ? 34.806 41.221 187.006 0.84 26.77 473 TRP A N 1
ATOM 2423 C CA . TRP A 1 347 ? 33.765 41.717 186.095 0.84 27.96 473 TRP A CA 1
ATOM 2424 C C . TRP A 1 347 ? 33.003 42.937 186.629 0.84 30.55 473 TRP A C 1
ATOM 2425 O O . TRP A 1 347 ? 32.730 43.879 185.878 0.84 30.15 473 TRP A O 1
ATOM 2436 N N . TRP A 1 348 ? 32.658 42.912 187.919 1.00 27.79 474 TRP A N 1
ATOM 2437 C CA . TRP A 1 348 ? 31.837 43.965 188.530 1.00 31.16 474 TRP A CA 1
ATOM 2438 C C . TRP A 1 348 ? 32.645 45.224 188.824 1.00 34.74 474 TRP A C 1
ATOM 2439 O O . TRP A 1 348 ? 32.191 46.352 188.572 1.00 38.13 474 TRP A O 1
ATOM 2450 N N . ILE A 1 349 ? 33.844 45.023 189.358 1.00 34.48 475 ILE A N 1
ATOM 2451 C CA . ILE A 1 349 ? 34.794 46.111 189.502 1.00 35.63 475 ILE A CA 1
ATOM 2452 C C . ILE A 1 349 ? 34.975 46.830 188.161 1.00 38.95 475 ILE A C 1
ATOM 2453 O O . ILE A 1 349 ? 34.758 48.048 188.041 1.00 42.26 475 ILE A O 1
ATOM 2458 N N . ARG A 1 350 ? 35.340 46.050 187.151 1.00 34.33 476 ARG A N 1
ATOM 2459 C CA . ARG A 1 350 ? 35.565 46.564 185.811 1.00 39.40 476 ARG A CA 1
ATOM 2460 C C . ARG A 1 350 ? 34.346 47.316 185.287 1.00 46.06 476 ARG A C 1
ATOM 2461 O O . ARG A 1 350 ? 34.485 48.406 184.737 1.00 46.74 476 ARG A O 1
ATOM 2469 N N . GLN A 1 351 ? 33.156 46.742 185.465 1.00 42.39 477 GLN A N 1
ATOM 2470 C CA . GLN A 1 351 ? 31.935 47.391 184.990 1.00 36.89 477 GLN A CA 1
ATOM 2471 C C . GLN A 1 351 ? 31.739 48.749 185.645 1.00 40.39 477 GLN A C 1
ATOM 2472 O O . GLN A 1 351 ? 31.392 49.716 184.968 1.00 46.69 477 GLN A O 1
ATOM 2478 N N . ALA A 1 352 ? 31.954 48.825 186.956 1.00 38.63 478 ALA A N 1
ATOM 2479 C CA . ALA A 1 352 ? 31.785 50.088 187.673 1.00 39.27 478 ALA A CA 1
ATOM 2480 C C . ALA A 1 352 ? 32.759 51.152 187.159 1.00 46.49 478 ALA A C 1
ATOM 2481 O O . ALA A 1 352 ? 32.384 52.323 186.928 1.00 44.51 478 ALA A O 1
ATOM 2483 N N . ILE A 1 353 ? 34.010 50.736 186.968 1.00 48.49 479 ILE A N 1
ATOM 2484 C CA . ILE A 1 353 ? 35.027 51.651 186.456 1.00 52.08 479 ILE A CA 1
ATOM 2485 C C . ILE A 1 353 ? 34.645 52.167 185.071 1.00 51.80 479 ILE A C 1
ATOM 2486 O O . ILE A 1 353 ? 34.557 53.370 184.847 1.00 53.83 479 ILE A O 1
ATOM 2491 N N . THR A 1 354 ? 34.401 51.243 184.153 1.00 48.21 480 THR A N 1
ATOM 2492 C CA . THR A 1 354 ? 34.034 51.587 182.790 1.00 51.87 480 THR A CA 1
ATOM 2493 C C . THR A 1 354 ? 32.820 52.509 182.715 1.00 56.81 480 THR A C 1
ATOM 2494 O O . THR A 1 354 ? 32.845 53.517 182.004 1.00 59.26 480 THR A O 1
ATOM 2498 N N . ARG A 1 355 ? 31.766 52.165 183.450 1.00 52.05 481 ARG A N 1
ATOM 2499 C CA . ARG A 1 355 ? 30.567 52.987 183.476 1.00 51.69 481 ARG A CA 1
ATOM 2500 C C . ARG A 1 355 ? 30.889 54.408 183.893 1.00 60.20 481 ARG A C 1
ATOM 2501 O O . ARG A 1 355 ? 30.440 55.356 183.241 1.00 58.89 481 ARG A O 1
ATOM 2509 N N . SER A 1 356 ? 31.670 54.562 184.965 1.00 56.08 482 SER A N 1
ATOM 2510 C CA . SER A 1 356 ? 32.027 55.908 185.406 1.00 53.90 482 SER A CA 1
ATOM 2511 C C . SER A 1 356 ? 32.754 56.674 184.305 1.00 57.04 482 SER A C 1
ATOM 2512 O O . SER A 1 356 ? 32.594 57.885 184.166 1.00 62.17 482 SER A O 1
ATOM 2515 N N . ILE A 1 357 ? 33.548 55.958 183.520 1.00 59.91 483 ILE A N 1
ATOM 2516 C CA . ILE A 1 357 ? 34.279 56.563 182.413 1.00 60.20 483 ILE A CA 1
ATOM 2517 C C . ILE A 1 357 ? 33.344 56.910 181.261 1.00 58.30 483 ILE A C 1
ATOM 2518 O O . ILE A 1 357 ? 32.800 58.014 181.212 1.00 66.63 483 ILE A O 1
ATOM 2523 N N . PRO B 2 22 ? 30.224 23.027 216.998 1.00 54.97 105 PRO B N 1
ATOM 2524 C CA . PRO B 2 22 ? 28.989 23.806 217.182 1.00 58.29 105 PRO B CA 1
ATOM 2525 C C . PRO B 2 22 ? 29.137 24.858 218.287 1.00 56.33 105 PRO B C 1
ATOM 2526 O O . PRO B 2 22 ? 29.027 24.533 219.472 1.00 61.63 105 PRO B O 1
ATOM 2530 N N . GLY B 2 23 ? 29.375 26.104 217.886 1.00 49.79 106 GLY B N 1
ATOM 2531 C CA . GLY B 2 23 ? 29.743 27.174 218.799 1.00 45.71 106 GLY B CA 1
ATOM 2532 C C . GLY B 2 23 ? 28.666 27.689 219.740 1.00 48.04 106 GLY B C 1
ATOM 2533 O O . GLY B 2 23 ? 27.549 27.165 219.798 1.00 49.60 106 GLY B O 1
ATOM 2534 N N . SER B 2 24 ? 29.010 28.745 220.472 1.00 46.41 107 SER B N 1
ATOM 2535 C CA . SER B 2 24 ? 28.182 29.212 221.572 1.00 53.59 107 SER B CA 1
ATOM 2536 C C . SER B 2 24 ? 27.484 30.536 221.282 1.00 56.25 107 SER B C 1
ATOM 2537 O O . SER B 2 24 ? 27.319 31.361 222.194 1.00 55.82 107 SER B O 1
ATOM 2540 N N . ALA B 2 25 ? 27.066 30.738 220.029 1.00 47.26 108 ALA B N 1
ATOM 2541 C CA . ALA B 2 25 ? 26.393 31.984 219.658 1.00 41.82 108 ALA B CA 1
ATOM 2542 C C . ALA B 2 25 ? 25.543 31.902 218.389 1.00 45.28 108 ALA B C 1
ATOM 2543 O O . ALA B 2 25 ? 25.805 31.093 217.488 1.00 40.35 108 ALA B O 1
ATOM 2545 N N . THR B 2 26 ? 24.513 32.749 218.365 1.00 41.24 109 THR B N 1
ATOM 2546 C CA . THR B 2 26 ? 23.714 33.059 217.183 1.00 37.18 109 THR B CA 1
ATOM 2547 C C . THR B 2 26 ? 24.030 34.498 216.812 1.00 39.09 109 THR B C 1
ATOM 2548 O O . THR B 2 26 ? 24.843 35.119 217.484 1.00 38.55 109 THR B O 1
ATOM 2552 N N . VAL B 2 27 ? 23.403 35.044 215.768 1.00 40.24 110 VAL B N 1
ATOM 2553 C CA . VAL B 2 27 ? 23.637 36.451 215.420 1.00 36.58 110 VAL B CA 1
ATOM 2554 C C . VAL B 2 27 ? 23.205 37.363 216.574 1.00 41.21 110 VAL B C 1
ATOM 2555 O O . VAL B 2 27 ? 23.882 38.349 216.905 1.00 37.71 110 VAL B O 1
ATOM 2559 N N . LEU B 2 28 ? 22.057 37.035 217.162 1.00 35.67 111 LEU B N 1
ATOM 2560 C CA . LEU B 2 28 ? 21.514 37.812 218.271 1.00 41.84 111 LEU B CA 1
ATOM 2561 C C . LEU B 2 28 ? 22.430 37.786 219.490 1.00 45.26 111 LEU B C 1
ATOM 2562 O O . LEU B 2 28 ? 22.820 38.836 220.004 1.00 43.48 111 LEU B O 1
ATOM 2567 N N . THR B 2 29 ? 22.777 36.581 219.939 1.00 44.36 112 THR B N 1
ATOM 2568 C CA . THR B 2 29 ? 23.594 36.405 221.133 1.00 43.70 112 THR B CA 1
ATOM 2569 C C . THR B 2 29 ? 25.073 36.673 220.884 1.00 43.56 112 THR B C 1
ATOM 2570 O O . THR B 2 29 ? 25.885 36.579 221.800 1.00 46.44 112 THR B O 1
ATOM 2574 N N . LEU B 2 30 ? 25.425 37.013 219.651 1.00 39.82 113 LEU B N 1
ATOM 2575 C CA . LEU B 2 30 ? 26.830 37.185 219.301 1.00 40.20 113 LEU B CA 1
ATOM 2576 C C . LEU B 2 30 ? 27.381 38.494 219.864 1.00 44.55 113 LEU B C 1
ATOM 2577 O O . LEU B 2 30 ? 27.273 39.553 219.238 1.00 43.81 113 LEU B O 1
ATOM 2582 N N . GLY B 2 31 ? 27.980 38.419 221.049 1.00 45.92 114 GLY B N 1
ATOM 2583 C CA . GLY B 2 31 ? 28.548 39.601 221.676 1.00 44.51 114 GLY B CA 1
ATOM 2584 C C . GLY B 2 31 ? 29.803 40.075 220.971 1.00 44.29 114 GLY B C 1
ATOM 2585 O O . GLY B 2 31 ? 30.248 39.452 220.013 1.00 46.40 114 GLY B O 1
ATOM 2586 N N . ALA B 2 32 ? 30.376 41.182 221.432 1.00 47.24 115 ALA B N 1
ATOM 2587 C CA . ALA B 2 32 ? 31.620 41.673 220.850 1.00 50.57 115 ALA B CA 1
ATOM 2588 C C . ALA B 2 32 ? 32.792 40.940 221.486 1.00 52.73 115 ALA B C 1
ATOM 2589 O O . ALA B 2 32 ? 32.647 40.331 222.554 1.00 47.48 115 ALA B O 1
ATOM 2591 N N . HIS B 2 33 ? 33.942 40.992 220.817 1.00 51.33 116 HIS B N 1
ATOM 2592 C CA . HIS B 2 33 ? 35.119 40.210 221.198 1.00 50.40 116 HIS B CA 1
ATOM 2593 C C . HIS B 2 33 ? 34.825 38.705 221.217 1.00 43.82 116 HIS B C 1
ATOM 2594 O O . HIS B 2 33 ? 35.564 37.926 221.813 1.00 43.27 116 HIS B O 1
ATOM 2601 N N . MET B 2 34 ? 33.742 38.302 220.560 1.00 41.57 117 MET B N 1
ATOM 2602 C CA . MET B 2 34 ? 33.438 36.885 220.389 1.00 43.20 117 MET B CA 1
ATOM 2603 C C . MET B 2 34 ? 33.726 36.473 218.955 1.00 34.63 117 MET B C 1
ATOM 2604 O O . MET B 2 34 ? 33.601 37.282 218.043 1.00 32.11 117 MET B O 1
ATOM 2609 N N . CYS B 2 35 ? 34.123 35.220 218.763 1.00 33.44 118 CYS B N 1
ATOM 2610 C CA . CYS B 2 35 ? 34.561 34.754 217.448 1.00 32.38 118 CYS B CA 1
ATOM 2611 C C . CYS B 2 35 ? 33.385 34.616 216.487 1.00 28.78 118 CYS B C 1
ATOM 2612 O O . CYS B 2 35 ? 32.412 33.900 216.772 1.00 27.14 118 CYS B O 1
ATOM 2615 N N . LYS B 2 36 ? 33.491 35.295 215.350 1.00 25.58 119 LYS B N 1
ATOM 2616 C CA . LYS B 2 36 ? 32.395 35.359 214.374 1.00 29.31 119 LYS B CA 1
ATOM 2617 C C . LYS B 2 36 ? 32.441 34.228 213.342 1.00 29.07 119 LYS B C 1
ATOM 2618 O O . LYS B 2 36 ? 31.736 34.290 212.332 1.00 27.34 119 LYS B O 1
ATOM 2624 N N . TRP B 2 37 ? 33.283 33.225 213.586 1.00 25.08 120 TRP B N 1
ATOM 2625 C CA . TRP B 2 37 ? 33.427 32.092 212.678 1.00 25.26 120 TRP B CA 1
ATOM 2626 C C . TRP B 2 37 ? 32.109 31.354 212.549 1.00 25.43 120 TRP B C 1
ATOM 2627 O O . TRP B 2 37 ? 31.570 30.847 213.528 1.00 28.82 120 TRP B O 1
ATOM 2638 N N . PRO B 2 38 ? 31.574 31.296 211.330 1.00 23.21 121 PRO B N 1
ATOM 2639 C CA . PRO B 2 38 ? 30.276 30.639 211.164 1.00 24.82 121 PRO B CA 1
ATOM 2640 C C . PRO B 2 38 ? 30.419 29.117 211.032 1.00 26.07 121 PRO B C 1
ATOM 2641 O O . PRO B 2 38 ? 31.315 28.643 210.337 1.00 24.45 121 PRO B O 1
ATOM 2645 N N . ILE B 2 39 ? 29.548 28.376 211.712 1.00 27.16 122 ILE B N 1
ATOM 2646 C CA . ILE B 2 39 ? 29.549 26.917 211.667 1.00 26.03 122 ILE B CA 1
ATOM 2647 C C . ILE B 2 39 ? 28.233 26.402 211.081 1.00 30.34 122 ILE B C 1
ATOM 2648 O O . ILE B 2 39 ? 27.154 26.710 211.586 1.00 33.76 122 ILE B O 1
ATOM 2653 N N . GLY B 2 40 ? 28.321 25.622 210.011 1.00 28.01 123 GLY B N 1
ATOM 2654 C CA . GLY B 2 40 ? 27.135 25.107 209.358 1.00 24.54 123 GLY B CA 1
ATOM 2655 C C . GLY B 2 40 ? 26.552 26.043 208.311 1.00 30.99 123 GLY B C 1
ATOM 2656 O O . GLY B 2 40 ? 27.125 27.092 207.987 1.00 27.28 123 GLY B O 1
ATOM 2657 N N . ASP B 2 41 ? 25.401 25.652 207.775 1.00 30.51 124 ASP B N 1
ATOM 2658 C CA . ASP B 2 41 ? 24.717 26.438 206.764 1.00 31.84 124 ASP B CA 1
ATOM 2659 C C . ASP B 2 41 ? 23.821 27.503 207.399 1.00 33.25 124 ASP B C 1
ATOM 2660 O O . ASP B 2 41 ? 23.031 27.211 208.296 1.00 33.87 124 ASP B O 1
ATOM 2665 N N . PRO B 2 42 ? 23.962 28.753 206.948 1.00 32.61 125 PRO B N 1
ATOM 2666 C CA . PRO B 2 42 ? 23.096 29.829 207.437 1.00 34.30 125 PRO B CA 1
ATOM 2667 C C . PRO B 2 42 ? 21.597 29.514 207.306 1.00 38.12 125 PRO B C 1
ATOM 2668 O O . PRO B 2 42 ? 20.827 29.973 208.140 1.00 36.78 125 PRO B O 1
ATOM 2672 N N . SER B 2 43 ? 21.187 28.730 206.309 1.00 36.60 126 SER B N 1
ATOM 2673 C CA . SER B 2 43 ? 19.773 28.350 206.204 1.00 44.00 126 SER B CA 1
ATOM 2674 C C . SER B 2 43 ? 19.371 27.287 207.230 1.00 46.32 126 SER B C 1
ATOM 2675 O O . SER B 2 43 ? 18.189 26.996 207.399 1.00 45.20 126 SER B O 1
ATOM 2678 N N . SER B 2 44 ? 20.350 26.705 207.914 1.00 46.12 127 SER B N 1
ATOM 2679 C CA . SER B 2 44 ? 20.062 25.645 208.873 1.00 45.61 127 SER B CA 1
ATOM 2680 C C . SER B 2 44 ? 19.603 26.204 210.214 1.00 49.06 127 SER B C 1
ATOM 2681 O O . SER B 2 44 ? 20.100 27.231 210.676 1.00 51.95 127 SER B O 1
ATOM 2684 N N . GLU B 2 45 ? 18.653 25.516 210.838 1.00 50.52 128 GLU B N 1
ATOM 2685 C CA . GLU B 2 45 ? 18.143 25.937 212.135 1.00 53.93 128 GLU B CA 1
ATOM 2686 C C . GLU B 2 45 ? 19.219 25.810 213.217 1.00 50.58 128 GLU B C 1
ATOM 2687 O O . GLU B 2 45 ? 19.185 26.523 214.222 1.00 49.95 128 GLU B O 1
ATOM 2689 N N . GLY B 2 46 ? 20.174 24.910 212.998 1.00 49.15 129 GLY B N 1
ATOM 2690 C CA . GLY B 2 46 ? 21.244 24.676 213.951 1.00 46.99 129 GLY B CA 1
ATOM 2691 C C . GLY B 2 46 ? 22.508 25.483 213.708 1.00 39.29 129 GLY B C 1
ATOM 2692 O O . GLY B 2 46 ? 23.541 25.235 214.322 1.00 44.74 129 GLY B O 1
ATOM 2693 N N . PHE B 2 47 ? 22.424 26.455 212.812 1.00 41.05 130 PHE B N 1
ATOM 2694 C CA . PHE B 2 47 ? 23.545 27.354 212.529 1.00 39.19 130 PHE B CA 1
ATOM 2695 C C . PHE B 2 47 ? 24.047 28.088 213.776 1.00 35.92 130 PHE B C 1
ATOM 2696 O O . PHE B 2 47 ? 23.249 28.582 214.568 1.00 35.24 130 PHE B O 1
ATOM 2704 N N . THR B 2 48 ? 25.367 28.163 213.938 1.00 32.34 131 THR B N 1
ATOM 2705 C CA . THR B 2 48 ? 25.977 28.875 215.062 1.00 32.48 131 THR B CA 1
ATOM 2706 C C . THR B 2 48 ? 27.239 29.626 214.647 1.00 30.03 131 THR B C 1
ATOM 2707 O O . THR B 2 48 ? 27.706 29.495 213.518 1.00 32.76 131 THR B O 1
ATOM 2711 N N . PHE B 2 49 ? 27.777 30.418 215.567 1.00 27.47 132 PHE B N 1
ATOM 2712 C CA . PHE B 2 49 ? 29.112 30.992 215.426 1.00 26.94 132 PHE B CA 1
ATOM 2713 C C . PHE B 2 49 ? 29.997 30.413 216.524 1.00 33.26 132 PHE B C 1
ATOM 2714 O O . PHE B 2 49 ? 29.489 30.030 217.576 1.00 35.37 132 PHE B O 1
ATOM 2722 N N . CYS B 2 50 ? 31.304 30.339 216.274 1.00 30.85 133 CYS B N 1
ATOM 2723 C CA . CYS B 2 50 ? 32.275 29.838 217.251 1.00 27.93 133 CYS B CA 1
ATOM 2724 C C . CYS B 2 50 ? 32.061 30.491 218.634 1.00 34.39 133 CYS B C 1
ATOM 2725 O O . CYS B 2 50 ? 31.722 29.818 219.615 1.00 30.46 133 CYS B O 1
ATOM 2728 N N . GLY B 2 51 ? 32.247 31.804 218.702 1.00 32.42 134 GLY B N 1
ATOM 2729 C CA . GLY B 2 51 ? 31.849 32.549 219.882 1.00 35.60 134 GLY B CA 1
ATOM 2730 C C . GLY B 2 51 ? 32.832 32.501 221.032 1.00 41.02 134 GLY B C 1
ATOM 2731 O O . GLY B 2 51 ? 32.542 32.982 222.129 1.00 43.15 134 GLY B O 1
ATOM 2732 N N . ARG B 2 52 ? 33.996 31.913 220.788 1.00 40.98 135 ARG B N 1
ATOM 2733 C CA . ARG B 2 52 ? 35.056 31.919 221.778 1.00 34.83 135 ARG B CA 1
ATOM 2734 C C . ARG B 2 52 ? 35.737 33.282 221.733 1.00 39.43 135 ARG B C 1
ATOM 2735 O O . ARG B 2 52 ? 35.385 34.115 220.905 1.00 38.21 135 ARG B O 1
ATOM 2743 N N . ARG B 2 53 ? 36.690 33.523 222.628 1.00 38.10 136 ARG B N 1
ATOM 2744 C CA . ARG B 2 53 ? 37.275 34.852 222.747 1.00 39.59 136 ARG B CA 1
ATOM 2745 C C . ARG B 2 53 ? 38.026 35.226 221.475 1.00 42.55 136 ARG B C 1
ATOM 2746 O O . ARG B 2 53 ? 38.923 34.515 221.010 1.00 38.79 136 ARG B O 1
ATOM 2754 N N . SER B 2 54 ? 37.627 36.355 220.911 1.00 42.75 137 SER B N 1
ATOM 2755 C CA . SER B 2 54 ? 38.255 36.876 219.720 1.00 41.66 137 SER B CA 1
ATOM 2756 C C . SER B 2 54 ? 39.514 37.636 220.102 1.00 50.02 137 SER B C 1
ATOM 2757 O O . SER B 2 54 ? 39.607 38.190 221.196 1.00 50.71 137 SER B O 1
ATOM 2760 N N . SER B 2 55 ? 40.479 37.669 219.192 1.00 50.31 138 SER B N 1
ATOM 2761 C CA . SER B 2 55 ? 41.729 38.355 219.453 1.00 52.36 138 SER B CA 1
ATOM 2762 C C . SER B 2 55 ? 42.218 39.069 218.204 1.00 60.20 138 SER B C 1
ATOM 2763 O O . SER B 2 55 ? 42.601 38.424 217.225 1.00 57.94 138 SER B O 1
ATOM 2766 N N . GLU B 2 56 ? 42.189 40.402 218.247 1.00 62.80 139 GLU B N 1
ATOM 2767 C CA . GLU B 2 56 ? 42.633 41.235 217.131 1.00 61.19 139 GLU B CA 1
ATOM 2768 C C . GLU B 2 56 ? 41.915 40.878 215.824 1.00 62.33 139 GLU B C 1
ATOM 2769 O O . GLU B 2 56 ? 42.536 40.397 214.873 1.00 68.81 139 GLU B O 1
ATOM 2771 N N . GLY B 2 57 ? 40.607 41.114 215.780 1.00 58.82 140 GLY B N 1
ATOM 2772 C CA . GLY B 2 57 ? 39.818 40.789 214.603 1.00 47.63 140 GLY B CA 1
ATOM 2773 C C . GLY B 2 57 ? 38.493 40.146 214.968 1.00 42.70 140 GLY B C 1
ATOM 2774 O O . GLY B 2 57 ? 38.077 40.171 216.127 1.00 43.29 140 GLY B O 1
ATOM 2775 N N . PRO B 2 58 ? 37.809 39.571 213.974 1.00 35.91 141 PRO B N 1
ATOM 2776 C CA . PRO B 2 58 ? 36.525 38.905 214.222 1.00 32.05 141 PRO B CA 1
ATOM 2777 C C . PRO B 2 58 ? 36.678 37.488 214.794 1.00 31.54 141 PRO B C 1
ATOM 2778 O O . PRO B 2 58 ? 35.694 36.871 215.215 1.00 31.99 141 PRO B O 1
ATOM 2782 N N . TYR B 2 59 ? 37.903 36.977 214.811 1.00 26.89 142 TYR B N 1
ATOM 2783 C CA . TYR B 2 59 ? 38.116 35.551 215.053 1.00 31.00 142 TYR B CA 1
ATOM 2784 C C . TYR B 2 59 ? 39.113 35.223 216.165 1.00 28.34 142 TYR B C 1
ATOM 2785 O O . TYR B 2 59 ? 40.090 35.937 216.367 1.00 34.68 142 TYR B O 1
ATOM 2794 N N . CYS B 2 60 ? 38.876 34.109 216.850 1.00 32.53 143 CYS B N 1
ATOM 2795 C CA . CYS B 2 60 ? 39.904 33.488 217.682 1.00 32.12 143 CYS B CA 1
ATOM 2796 C C . CYS B 2 60 ? 41.099 33.145 216.812 1.00 29.96 143 CYS B C 1
ATOM 2797 O O . CYS B 2 60 ? 40.997 33.153 215.583 1.00 29.53 143 CYS B O 1
ATOM 2800 N N . VAL B 2 61 ? 42.228 32.844 217.446 1.00 36.11 144 VAL B N 1
ATOM 2801 C CA . VAL B 2 61 ? 43.465 32.506 216.729 1.00 31.98 144 VAL B CA 1
ATOM 2802 C C . VAL B 2 61 ? 43.279 31.353 215.723 1.00 27.15 144 VAL B C 1
ATOM 2803 O O . VAL B 2 61 ? 43.717 31.441 214.580 1.00 31.32 144 VAL B O 1
ATOM 2807 N N . GLU B 2 62 ? 42.614 30.287 216.146 1.00 25.32 145 GLU B N 1
ATOM 2808 C CA . GLU B 2 62 ? 42.415 29.118 215.292 1.00 33.12 145 GLU B CA 1
ATOM 2809 C C . GLU B 2 62 ? 41.685 29.477 213.975 1.00 31.70 145 GLU B C 1
ATOM 2810 O O . GLU B 2 62 ? 42.134 29.149 212.855 1.00 34.41 145 GLU B O 1
ATOM 2816 N N . HIS B 2 63 ? 40.573 30.187 214.116 1.00 27.69 146 HIS B N 1
ATOM 2817 C CA . HIS B 2 63 ? 39.763 30.531 212.964 1.00 25.97 146 HIS B CA 1
ATOM 2818 C C . HIS B 2 63 ? 40.354 31.668 212.168 1.00 24.72 146 HIS B C 1
ATOM 2819 O O . HIS B 2 63 ? 40.117 31.759 210.973 1.00 26.05 146 HIS B O 1
ATOM 2826 N N . ALA B 2 64 ? 41.139 32.521 212.818 1.00 24.03 147 ALA B N 1
ATOM 2827 C CA . ALA B 2 64 ? 41.915 33.518 212.090 1.00 25.62 147 ALA B CA 1
ATOM 2828 C C . ALA B 2 64 ? 42.899 32.820 211.170 1.00 27.05 147 ALA B C 1
ATOM 2829 O O . ALA B 2 64 ? 43.077 33.226 210.020 1.00 31.26 147 ALA B O 1
ATOM 2831 N N . ARG B 2 65 ? 43.525 31.757 211.677 1.00 27.73 148 ARG B N 1
ATOM 2832 C CA . ARG B 2 65 ? 44.458 30.964 210.876 1.00 34.01 148 ARG B CA 1
ATOM 2833 C C . ARG B 2 65 ? 43.750 30.344 209.671 1.00 29.65 148 ARG B C 1
ATOM 2834 O O . ARG B 2 65 ? 44.269 30.390 208.557 1.00 26.54 148 ARG B O 1
ATOM 2842 N N . VAL B 2 66 ? 42.578 29.753 209.897 1.00 24.07 149 VAL B N 1
ATOM 284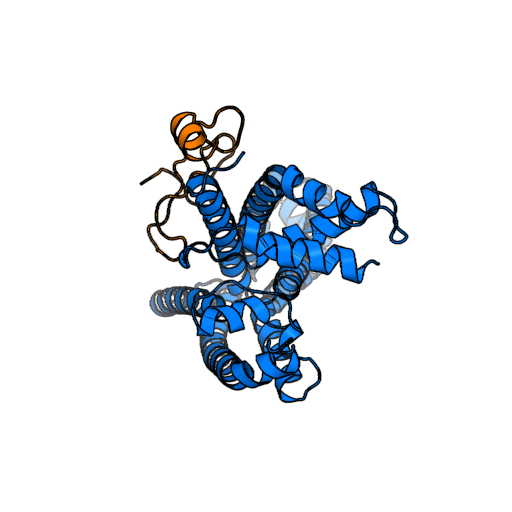3 C CA . VAL B 2 66 ? 41.824 29.205 208.768 1.00 27.84 149 VAL B CA 1
ATOM 2844 C C . VAL B 2 66 ? 41.431 30.291 207.748 1.00 30.60 149 VAL B C 1
ATOM 2845 O O . VAL B 2 66 ? 41.510 30.081 206.529 1.00 24.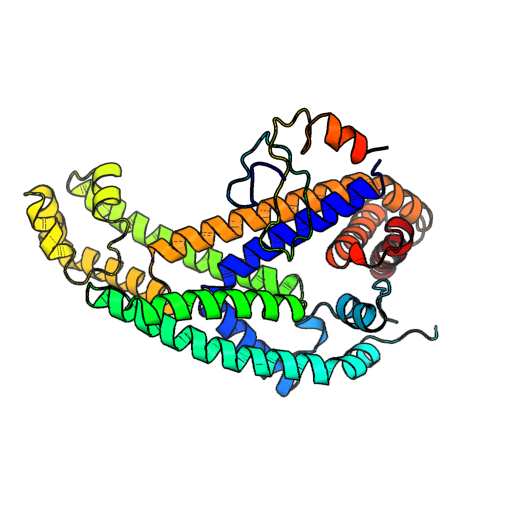92 149 VAL B O 1
ATOM 2849 N N . ALA B 2 67 ? 41.035 31.454 208.263 1.00 24.76 150 ALA B N 1
ATOM 2850 C CA . ALA B 2 67 ? 40.454 32.519 207.449 1.00 26.23 150 ALA B CA 1
ATOM 2851 C C . ALA B 2 67 ? 41.449 33.275 206.577 1.00 25.93 150 ALA B C 1
ATOM 2852 O O . ALA B 2 67 ? 41.070 33.765 205.513 1.00 28.06 150 ALA B O 1
ATOM 2854 N N . TYR B 2 68 ? 42.708 33.372 207.000 1.00 28.10 151 TYR B N 1
ATOM 2855 C CA . TYR B 2 68 ? 43.646 34.227 206.273 1.00 33.74 151 TYR B CA 1
ATOM 2856 C C . TYR B 2 68 ? 44.849 33.522 205.679 1.00 34.61 151 TYR B C 1
ATOM 2857 O O . TYR B 2 68 ? 45.175 32.393 206.035 1.00 40.60 151 TYR B O 1
ATOM 2866 N N . GLN B 2 69 ? 45.461 34.235 204.736 1.00 39.68 152 GLN B N 1
ATOM 2867 C CA . GLN B 2 69 ? 46.665 33.829 204.013 1.00 45.62 152 GLN B CA 1
ATOM 2868 C C . GLN B 2 69 ? 46.325 32.817 202.930 1.00 47.31 152 GLN B C 1
ATOM 2869 O O . GLN B 2 69 ? 45.781 33.186 201.887 1.00 45.36 152 GLN B O 1
#

Sequence (372 aa):
LLSREGEIAIAKRIEAGRDTMIRGLCESALTFEAIMVWREELGTGRILLREVIDLEGTYAAINGVAAQPAAGAGPTVSAMEGELREGVMAILDAIASEFEAFRKLQDKLVGSRLKGEDLSDADRKAYEGLSATIIQHLKTLKLNNNRIEALVEQLYAINKRLIGLEGRLLRLADSYGISRGEFLKAYFGSELNPTWSEQVKAMGVRWTKFVENDSQSVTDIRSEIAALATETGVPIDDYRRIVQTVQKGEREARQAKKEMVEANLRLVISIAKKYTNRGLQFLDLIQEGNIGLMKAVDKFEYRRGYKFSTYATWWIRQAITRSIPGSATVLTLGAHMCKWPIGDPSSEGFTFCGRRSSEGPYCVEHARVAYQ

Secondary structure (DSSP, 8-state):
-B-HHHHHHHHHHHHHHHHHHHHHHTTSHHHHHHHHHHHHHHHTTSS-HHHHB-HHHHHHHHHT---------SPPHHHHHHHHHHHHHHHHHHHHHHHHHHHHHHHHHHHHHHHT----HHHHHHHHHHHHHHHHHHHHH-B-HHHHHHHHHHHHHHHHHHHHHHHHHHHHHHHTT--HHHHHHHHTT-TT-TTHHHHHHTT-HHHHHHHHHTHHHHHHHHHHHHHHHHHHTS-HHHHHHHHHHHHHHHHHHHHHHHHHHHHTHHHHHHHHGGGSSSSS-HHHHHHHHHHHHHHHHHH--GGG---HHHHHHHHHHHHHHHH-/--SB-TTT--TTB---EES-TTSTT-EE--SB--SSSS-HHHHHHHB-

CATH classification: 1.10.601.10

Solvent-accessible surface area: 18367 Å² total; per-residue (Å²): 93,26,21,72,81,0,25,45,2,1,10,33,3,25,29,6,0,69,16,9,17,14,116,2,1,3,30,1,10,18,4,0,88,19,0,43,77,29,80,105,40,0,62,87,57,193,34,84,1,85,72,0,0,20,6,22,5,25,63,7,56,96,121,30,81,15,2,81,32,24,82,131,109,40,31,64,39,78,46,2,20,62,119,14,95,143,40,6,43,60,46,0,80,44,0,9,75,40,16,106,40,0,27,150,23,1,92,37,16,14,18,12,71,79,154,54,105,72,21,67,87,76,55,151,65,48,34,121,39,37,21,62,54,1,20,126,33,6,67,81,4,68,7,19,49,86,54,10,95,44,4,8,82,69,4,57,55,8,22,64,125,4,103,40,18,19,31,114,0,31,175,31,0,93,89,49,49,2,68,156,49,52,0,29,183,19,0,95,50,27,6,14,43,88,72,8,27,113,105,8,53,97,88,34,103,90,0,40,108,0,5,88,108,37,49,124,40,0,66,69,1,24,66,90,1,29,51,4,2,99,68,2,10,2,4,3,54,30,4,44,107,0,5,114,14,0,60,46,0,46,119,12,10,140,70,0,46,109,17,1,20,104,27,13,77,174,18,0,48,46,6,0,132,142,44,74,143,47,74,54,129,67,118,54,0,29,115,55,0,32,95,0,0,59,63,0,6,51,30,23,44,23,80,120,57,37,136,0,32,79,2,0,27,104,0,0,83,27,12,0,75,166,46,89,155,25,85,6,62,10,98,88,2,29,86,125,45,0,33,36,7,54,40,52,12,77,54,119,60,24,25,3,3,10,130,176,6,64,119,48,21,3,9,91,94,23,34,189,59,0,78,196

B-factor: mean 38.17, std 12.87, range [16.05, 94.51]

Foldseek 3Di:
DDDLVLLVVLLVLLVQLVLLQLLLLLLWLVLLVLLVVVLVCPVVVVDAPVQWAVQQLLLCVVVLHFRFDACPVGHHSVRSCVVCVVVLNVLSVVLNVLSVVLLVLLCVALVCVLVPHGDDPVSVVVNVVSSVVSSVSVVVNHTDPVSSVVSLVVLVVLVVVLVVLVVVLQVLLVVLPQHPVNVCVLDQPNLSPPCSLVVCPVVDDSSVCSCPVPVPSVVVSSVVNSVSCVNTSHDPNSSVVSNVSSVRSVVSSVVSLVVQLVVCLVLQLVLLVVCPPVPDHSVVLSVQLSVLLSVLSSSDDSVSPDDSSVSSSNSSNVSNVVVD/DADADPVRQDPQFAQQWDDDPVDPPIGGNGHGHDPDNHDPVVVVVVDD

Radius of gyration: 24.43 Å; Cα contacts (8 Å, |Δi|>4): 485; chains: 2; bounding box: 55×43×71 Å

Nearest PDB structures (foldseek):
  5yix-assembly1_A  TM=1.003E+00  e=6.270E-43  Caulobacter vibrioides NA1000
  7ye2-assembly1_F  TM=7.204E-01  e=3.437E-27  Caulobacter vibrioides NA1000
  4xsy-assembly1_F  TM=8.259E-01  e=4.016E-14  Escherichia coli K-12
  4mey-assembly1_F  TM=8.199E-01  e=2.358E-13  Escherichia coli K-12
  4kmu-assembly1_X  TM=8.190E-01  e=1.212E-12  Escherichia coli

InterPro domains:
  IPR000943 RNA polymerase sigma-70 [PR00046] (442-455)
  IPR000943 RNA polymerase sigma-70 [PR00046] (466-474)
  IPR000943 RNA polymerase sigma-70 [PR00046] (590-602)
  IPR000943 RNA polymerase sigma-70 [PR00046] (611-626)
  IPR000943 RNA polymerase sigma-70 [PR00046] (626-637)
  IPR000943 RNA polymerase sigma-70 [PS00715] (442-455)
  IPR000943 RNA polymerase sigma-70 [PS00716] (611-637)
  IPR007127 RNA polymerase sigma factor 70, region 1.1 [PF03979] (25-91)
  IPR007624 RNA polymerase sigma-70 region 3 [PF04539] (497-572)
  IPR007627 RNA polymerase sigma-70 region 2 [PF04542] (418-488)
  IPR007630 RNA polymerase sigma-70 region 4 [PF04545] (586-639)
  IPR007631 RNA polymerase sigma factor 70, non-essential domain [PF04546] (157-386)
  IPR009042 RNA polymerase sigma-70 region 1.2 [PF00140] (113-145)
  IPR012760 RNA polymerase sigma factor RpoD, C-terminal [TIGR02393] (414-650)
  IPR013324 RNA polymerase sigma factor, region 3/4-like [SSF88659] (491-564)
  IPR013324 RNA polymerase sigma factor, region 3/4-like [SSF88659] (548-650)
  IPR013325 RNA polymerase sigma factor, region 2 [SSF88946] (130-485)
  IPR014284 RNA polymerase sigma-70-like domain [TIGR02937] (414-639)
  IPR028630 RNA polymerase sigma factor RpoD [MF_00963] (16-651)
  IPR036388 Winged helix-like DNA-binding domain superfamily [G3DSA:1.10.10.10] (491-567)